Protein 2FT0 (pdb70)

Structure (mmCIF, N/CA/C/O backbone):
data_2FT0
#
_entry.id   2FT0
#
_cell.length_a   84.900
_cell.length_b   84.900
_cell.length_c   154.122
_cell.angle_alpha   90.00
_cell.angle_beta   90.00
_cell.angle_gamma   90.00
#
_symmetry.space_group_name_H-M   'P 43 21 2'
#
loop_
_entity.id
_entity.type
_entity.pdbx_description
1 polymer 'TDP-fucosamine acetyltransferase'
2 non-polymer 'ACETYL COENZYME *A'
3 water water
#
loop_
_atom_site.group_PDB
_atom_site.id
_atom_site.type_symbol
_atom_site.label_atom_id
_atom_site.label_alt_id
_atom_site.label_comp_id
_atom_site.label_asym_id
_atom_site.label_entity_id
_atom_site.label_seq_id
_atom_site.pdbx_PDB_ins_code
_atom_site.Cartn_x
_atom_site.Cartn_y
_atom_site.Cartn_z
_atom_site.occupancy
_atom_site.B_iso_or_equiv
_atom_site.auth_seq_id
_atom_site.auth_comp_id
_atom_site.auth_asym_id
_atom_site.auth_atom_id
_atom_site.pdbx_PDB_model_num
ATOM 1 N N . VAL A 1 14 ? 40.612 61.053 58.513 1.00 36.16 3 VAL A N 1
ATOM 2 C CA . VAL A 1 14 ? 39.513 60.041 58.438 1.00 35.50 3 VAL A CA 1
ATOM 3 C C . VAL A 1 14 ? 39.601 59.225 57.144 1.00 34.95 3 VAL A C 1
ATOM 4 O O . VAL A 1 14 ? 39.852 59.771 56.064 1.00 35.07 3 VAL A O 1
ATOM 8 N N . ARG A 1 15 ? 39.414 57.917 57.278 1.00 33.72 4 ARG A N 1
ATOM 9 C CA . ARG A 1 15 ? 39.460 56.987 56.151 1.00 32.93 4 ARG A CA 1
ATOM 10 C C . ARG A 1 15 ? 38.139 56.231 56.050 1.00 31.28 4 ARG A C 1
ATOM 11 O O . ARG A 1 15 ? 37.527 55.904 57.067 1.00 31.22 4 ARG A O 1
ATOM 19 N N . ALA A 1 16 ? 37.711 55.940 54.825 1.00 30.04 5 ALA A N 1
ATOM 20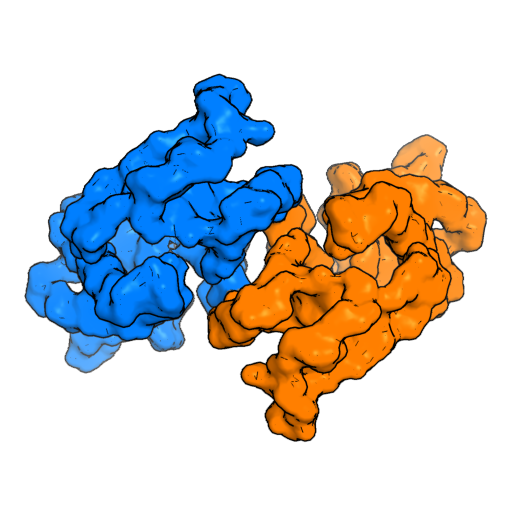 C CA . ALA A 1 16 ? 36.434 55.267 54.589 1.00 28.70 5 ALA A CA 1
ATOM 21 C C . ALA A 1 16 ? 36.388 54.668 53.199 1.00 28.27 5 ALA A C 1
ATOM 22 O O . ALA A 1 16 ? 36.973 55.211 52.268 1.00 28.34 5 ALA A O 1
ATOM 24 N N . SER A 1 17 ? 35.688 53.549 53.069 1.00 27.85 6 SER A N 1
ATOM 25 C CA . SER A 1 17 ? 35.379 52.988 51.769 1.00 27.38 6 SER A CA 1
ATOM 26 C C . SER A 1 17 ? 34.140 53.696 51.259 1.00 26.85 6 SER A C 1
ATOM 27 O O . SER A 1 17 ? 33.303 54.133 52.056 1.00 26.62 6 SER A O 1
ATOM 30 N N . ILE A 1 18 ? 34.035 53.826 49.940 1.00 25.78 7 ILE A N 1
ATOM 31 C CA . ILE A 1 18 ? 32.853 54.410 49.306 1.00 25.22 7 ILE A CA 1
ATOM 32 C C . ILE A 1 18 ? 32.391 53.459 48.228 1.00 25.10 7 ILE A C 1
ATOM 33 O O . ILE A 1 18 ? 33.121 53.211 47.263 1.00 25.34 7 ILE A O 1
ATOM 38 N N . GLU A 1 19 ? 31.185 52.929 48.389 1.00 24.36 8 GLU A N 1
ATOM 39 C CA . GLU A 1 19 ? 30.701 51.879 47.510 1.00 24.89 8 GLU A CA 1
ATOM 40 C C . GLU A 1 19 ? 29.329 52.242 46.956 1.00 23.56 8 GLU A C 1
ATOM 41 O O . GLU A 1 19 ? 28.492 52.772 47.688 1.00 22.32 8 GLU A O 1
ATOM 47 N N . PRO A 1 20 ? 29.092 51.958 45.676 1.00 22.94 9 PRO A N 1
ATOM 48 C CA . PRO A 1 20 ? 27.801 52.221 45.075 1.00 22.23 9 PRO A CA 1
ATOM 49 C C . PRO A 1 20 ? 26.698 51.434 45.743 1.00 21.88 9 PRO A C 1
ATOM 50 O O . PRO A 1 20 ? 26.883 50.259 46.107 1.00 22.23 9 PRO A O 1
ATOM 54 N N . LEU A 1 21 ? 25.553 52.092 45.889 1.00 20.85 10 LEU A N 1
ATOM 55 C CA . LEU A 1 21 ? 24.344 51.479 46.400 1.00 19.82 10 LEU A CA 1
ATOM 56 C C . LEU A 1 21 ? 23.599 50.901 45.210 1.00 19.78 10 LEU A C 1
ATOM 57 O O . LEU A 1 21 ? 22.667 51.497 44.666 1.00 19.28 10 LEU A O 1
ATOM 62 N N . THR A 1 22 ? 24.050 49.718 44.802 1.00 20.12 11 THR A N 1
ATOM 63 C CA . THR A 1 22 ? 23.664 49.099 43.539 1.00 21.14 11 THR A CA 1
ATOM 64 C C . THR A 1 22 ? 22.155 49.042 43.321 1.00 20.18 11 THR A C 1
ATOM 65 O O . THR A 1 22 ? 21.644 49.478 42.282 1.00 20.67 11 THR A O 1
ATOM 69 N N . TRP A 1 23 ? 21.447 48.499 44.310 1.00 19.48 12 TRP A N 1
ATOM 70 C CA . TRP A 1 23 ? 20.028 48.278 44.209 1.00 19.77 12 TRP A CA 1
ATOM 71 C C . TRP A 1 23 ? 19.298 49.617 44.152 1.00 18.98 12 TRP A C 1
ATOM 72 O O . TRP A 1 23 ? 18.423 49.822 43.316 1.00 18.75 12 TRP A O 1
ATOM 83 N N . GLU A 1 24 ? 19.665 50.523 45.057 1.00 18.93 13 GLU A N 1
ATOM 84 C CA . GLU A 1 24 ? 18.958 51.803 45.160 1.00 18.62 13 GLU A CA 1
ATOM 85 C C . GLU A 1 24 ? 19.171 52.645 43.912 1.00 18.36 13 GLU A C 1
ATOM 86 O O . GLU A 1 24 ? 18.260 53.366 43.480 1.00 18.85 13 GLU A O 1
ATOM 92 N N . ASN A 1 25 ? 20.361 52.531 43.338 1.00 18.65 14 ASN A N 1
ATOM 93 C CA . ASN A 1 25 ? 20.703 53.296 42.139 1.00 19.16 14 ASN A CA 1
ATOM 94 C C . ASN A 1 25 ? 19.785 52.929 40.986 1.00 20.31 14 ASN A C 1
ATOM 95 O O . ASN A 1 25 ? 19.263 53.805 40.301 1.00 20.93 14 ASN A O 1
ATOM 100 N N . ALA A 1 26 ? 19.564 51.628 40.807 1.00 20.56 15 ALA A N 1
ATOM 101 C CA . ALA A 1 26 ? 18.676 51.160 39.761 1.00 21.23 15 ALA A CA 1
ATOM 102 C C . ALA A 1 26 ? 17.231 51.513 40.090 1.00 20.92 15 ALA A C 1
ATOM 103 O O . ALA A 1 26 ? 16.457 51.897 39.212 1.00 21.40 15 ALA A O 1
ATOM 105 N N . PHE A 1 27 ? 16.863 51.380 41.367 1.00 20.01 16 PHE A N 1
ATOM 106 C CA . PHE A 1 27 ? 15.470 51.546 41.779 1.00 20.24 16 PHE A CA 1
ATOM 107 C C . PHE A 1 27 ? 15.001 52.988 41.717 1.00 20.79 16 PHE A C 1
ATOM 108 O O . PHE A 1 27 ? 13.896 53.279 41.241 1.00 21.93 16 PHE A O 1
ATOM 116 N N . PHE A 1 28 ? 15.836 53.888 42.221 1.00 20.29 17 PHE A N 1
ATOM 117 C CA . PHE A 1 28 ? 15.498 55.300 42.284 1.00 20.25 17 PHE A CA 1
ATOM 118 C C . PHE A 1 28 ? 15.973 56.053 41.041 1.00 20.72 17 PHE A C 1
ATOM 119 O O . PHE A 1 28 ? 15.536 57.174 40.796 1.00 22.24 17 PHE A O 1
ATOM 127 N N . GLY A 1 29 ? 16.882 55.447 40.285 1.00 20.55 18 GLY A N 1
ATOM 128 C CA . GLY A 1 29 ? 17.497 56.130 39.145 1.00 20.50 18 GLY A CA 1
ATOM 129 C C . GLY A 1 29 ? 18.411 57.254 39.615 1.00 20.73 18 GLY A C 1
ATOM 130 O O . GLY A 1 29 ? 18.275 58.409 39.187 1.00 21.30 18 GLY A O 1
ATOM 131 N N . VAL A 1 30 ? 19.351 56.910 40.492 1.00 20.50 19 VAL A N 1
ATOM 132 C CA . VAL A 1 30 ? 20.310 57.871 41.055 1.00 20.10 19 VAL A CA 1
ATOM 133 C C . VAL A 1 30 ? 21.720 57.297 41.024 1.00 19.56 19 VAL A C 1
ATOM 134 O O . VAL A 1 30 ? 21.910 56.102 40.753 1.00 20.35 19 VAL A O 1
ATOM 138 N N . ASN A 1 31 ? 22.712 58.141 41.290 1.00 19.15 20 ASN A N 1
ATOM 139 C CA . ASN A 1 31 ? 24.090 57.691 41.354 1.00 18.57 20 ASN A CA 1
ATOM 140 C C . ASN A 1 31 ? 24.620 57.883 42.766 1.00 18.72 20 ASN A C 1
ATOM 141 O O . ASN A 1 31 ? 25.408 58.796 43.032 1.00 18.51 20 ASN A O 1
ATOM 146 N N . SER A 1 32 ? 24.178 57.017 43.673 1.00 18.11 21 SER A N 1
ATOM 147 C CA . SER A 1 32 ? 24.455 57.195 45.096 1.00 17.36 21 SER A CA 1
ATOM 148 C C . SER A 1 32 ? 25.424 56.139 45.599 1.00 17.97 21 SER A C 1
ATOM 149 O O . SER A 1 32 ? 25.559 55.063 44.994 1.00 17.86 21 SER A O 1
ATOM 152 N N . ALA A 1 33 ? 26.056 56.442 46.730 1.00 16.80 22 ALA A N 1
ATOM 153 C CA . ALA A 1 33 ? 27.018 55.540 47.348 1.00 17.16 22 ALA A CA 1
ATOM 154 C C . ALA A 1 33 ? 26.846 55.576 48.847 1.00 17.47 22 ALA A C 1
ATOM 155 O O . ALA A 1 33 ? 26.233 56.503 49.393 1.00 17.31 22 ALA A O 1
ATOM 157 N N . ILE A 1 34 ? 27.414 54.572 49.511 1.00 17.83 23 ILE A N 1
ATOM 158 C CA . ILE A 1 34 ? 27.433 54.537 50.969 1.00 19.41 23 ILE A CA 1
ATOM 159 C C . ILE A 1 34 ? 28.872 54.569 51.451 1.00 21.05 23 ILE A C 1
ATOM 160 O O . ILE A 1 34 ? 29.763 53.936 50.853 1.00 20.45 23 ILE A O 1
ATOM 165 N N . VAL A 1 35 ? 29.097 55.356 52.504 1.00 22.63 24 VAL A N 1
ATOM 166 C CA . VAL A 1 35 ? 30.415 55.551 53.085 1.00 26.03 24 VAL A CA 1
ATOM 167 C C . VAL A 1 35 ? 30.484 54.756 54.383 1.00 28.31 24 VAL A C 1
ATOM 168 O O . VAL A 1 35 ? 29.593 54.871 55.219 1.00 29.01 24 VAL A O 1
ATOM 172 N N . ARG A 1 36 ? 31.524 53.944 54.548 1.00 30.52 25 ARG A N 1
ATOM 173 C CA . ARG A 1 36 ? 31.772 53.343 55.864 1.00 32.73 25 ARG A CA 1
ATOM 174 C C . ARG A 1 36 ? 33.188 53.555 56.376 1.00 33.34 25 ARG A C 1
ATOM 175 O O . ARG A 1 36 ? 34.167 53.082 55.791 1.00 33.17 25 ARG A O 1
ATOM 183 N N . ILE A 1 37 ? 33.262 54.315 57.465 1.00 34.68 26 ILE A N 1
ATOM 184 C CA . ILE A 1 37 ? 34.516 54.741 58.067 1.00 35.69 26 ILE A CA 1
ATOM 185 C C . ILE A 1 37 ? 35.240 53.541 58.675 1.00 36.31 26 ILE A C 1
ATOM 186 O O . ILE A 1 37 ? 34.633 52.723 59.368 1.00 36.13 26 ILE A O 1
ATOM 191 N N . THR A 1 38 ? 36.527 53.431 58.359 1.00 36.93 27 THR A N 1
ATOM 192 C CA . THR A 1 38 ? 37.355 52.293 58.768 1.00 37.70 27 THR A CA 1
ATOM 193 C C . THR A 1 38 ? 38.839 52.596 58.515 1.00 38.25 27 THR A C 1
ATOM 194 O O . THR A 1 38 ? 39.168 53.457 57.698 1.00 38.28 27 THR A O 1
ATOM 198 N N . SER A 1 39 ? 39.733 51.900 59.219 1.00 38.65 28 SER A N 1
ATOM 199 C CA . SER A 1 39 ? 41.166 52.203 59.131 1.00 38.96 28 SER A CA 1
ATOM 200 C C . SER A 1 39 ? 41.791 51.722 57.824 1.00 38.71 28 SER A C 1
ATOM 201 O O . SER A 1 39 ? 42.707 52.355 57.296 1.00 39.18 28 SER A O 1
ATOM 204 N N . GLU A 1 40 ? 41.292 50.602 57.307 1.00 38.30 29 GLU A N 1
ATOM 205 C CA . GLU A 1 40 ? 41.852 49.994 56.101 1.00 37.86 29 GLU A CA 1
ATOM 206 C C . GLU A 1 40 ? 41.067 50.413 54.855 1.00 37.36 29 GLU A C 1
ATOM 207 O O . GLU A 1 40 ? 40.463 49.585 54.166 1.00 38.15 29 GLU A O 1
ATOM 213 N N . ALA A 1 41 ? 41.083 51.714 54.582 1.00 36.21 30 ALA A N 1
ATOM 214 C CA . ALA A 1 41 ? 40.392 52.292 53.433 1.00 34.75 30 ALA A CA 1
ATOM 215 C C . ALA A 1 41 ? 41.087 53.600 53.045 1.00 33.71 30 ALA A C 1
ATOM 216 O O . ALA A 1 41 ? 41.861 54.136 53.844 1.00 33.91 30 ALA A O 1
ATOM 218 N N . PRO A 1 42 ? 40.827 54.117 51.840 1.00 32.70 31 PRO A N 1
ATOM 219 C CA . PRO A 1 42 ? 41.441 55.375 51.405 1.00 31.91 31 PRO A CA 1
ATOM 220 C C . PRO A 1 42 ? 40.931 56.548 52.231 1.00 31.01 31 PRO A C 1
ATOM 221 O O . PRO A 1 42 ? 39.854 56.457 52.816 1.00 30.38 31 PRO A O 1
ATOM 225 N N . LEU A 1 43 ? 41.706 57.627 52.286 1.00 30.37 32 LEU A N 1
ATOM 226 C CA . LEU A 1 43 ? 41.291 58.840 52.992 1.00 29.68 32 LEU A CA 1
ATOM 227 C C . LEU A 1 43 ? 39.916 59.288 52.489 1.00 28.48 32 LEU A C 1
ATOM 228 O O . LEU A 1 43 ? 39.629 59.194 51.284 1.00 28.31 32 LEU A O 1
ATOM 233 N N . LEU A 1 44 ? 39.067 59.749 53.406 1.00 27.28 33 LEU A N 1
ATOM 234 C CA . LEU A 1 44 ? 37.766 60.292 53.013 1.00 25.79 33 LEU A CA 1
ATOM 235 C C . LEU A 1 44 ? 37.926 61.785 52.783 1.00 25.40 33 LEU A C 1
ATOM 236 O O . LEU A 1 44 ? 38.226 62.541 53.719 1.00 25.65 33 LEU A O 1
ATOM 241 N N . THR A 1 45 ? 37.753 62.191 51.528 1.00 24.12 34 THR A N 1
ATOM 242 C CA . THR A 1 45 ? 38.050 63.558 51.097 1.00 23.68 34 THR A CA 1
ATOM 243 C C . THR A 1 45 ? 36.891 64.112 50.283 1.00 22.35 34 THR A C 1
ATOM 244 O O . THR A 1 45 ? 36.095 63.340 49.725 1.00 21.79 34 THR A O 1
ATOM 248 N N . PRO A 1 46 ? 36.810 65.439 50.169 1.00 22.03 35 PRO A N 1
ATOM 249 C CA . PRO A 1 46 ? 35.843 66.054 49.257 1.00 21.61 35 PRO A CA 1
ATOM 250 C C . PRO A 1 46 ? 35.958 65.481 47.847 1.00 21.56 35 PRO A C 1
ATOM 251 O O . PRO A 1 46 ? 34.938 65.242 47.198 1.00 21.15 35 PRO A O 1
ATOM 255 N N . ASP A 1 47 ? 37.179 65.251 47.366 1.00 21.94 36 ASP A N 1
ATOM 256 C CA . ASP A 1 47 ? 37.329 64.708 46.022 1.00 23.07 36 ASP A CA 1
ATOM 257 C C . ASP A 1 47 ? 36.737 63.306 45.872 1.00 22.62 36 ASP A C 1
ATOM 258 O O . ASP A 1 47 ? 36.076 63.011 44.875 1.00 23.14 36 ASP A O 1
ATOM 263 N N . ALA A 1 48 ? 36.950 62.462 46.875 1.00 21.90 37 ALA A N 1
ATOM 264 C CA . ALA A 1 48 ? 36.409 61.110 46.867 1.00 21.54 37 ALA A CA 1
ATOM 265 C C . ALA A 1 48 ? 34.878 61.124 46.871 1.00 20.78 37 ALA A C 1
ATOM 266 O O . ALA A 1 48 ? 34.248 60.220 46.313 1.00 21.32 37 ALA A O 1
ATOM 268 N N . LEU A 1 49 ? 34.296 62.138 47.521 1.00 19.18 38 LEU A N 1
ATOM 269 C CA . LEU A 1 49 ? 32.842 62.284 47.609 1.00 19.33 38 LEU A CA 1
ATOM 270 C C . LEU A 1 49 ? 32.203 62.921 46.375 1.00 19.87 38 LEU A C 1
ATOM 271 O O . LEU A 1 49 ? 30.989 62.833 46.180 1.00 19.71 38 LEU A O 1
ATOM 276 N N . ALA A 1 50 ? 33.025 63.528 45.527 1.00 20.16 39 ALA A N 1
ATOM 277 C CA . ALA A 1 50 ? 32.524 64.324 44.398 1.00 20.53 39 ALA A CA 1
ATOM 278 C C . ALA A 1 50 ? 31.642 63.597 43.343 1.00 20.67 39 ALA A C 1
ATOM 279 O O . ALA A 1 50 ? 30.631 64.153 42.922 1.00 20.71 39 ALA A O 1
ATOM 281 N N . PRO A 1 51 ? 32.033 62.402 42.884 1.00 20.86 40 PRO A N 1
ATOM 282 C CA . PRO A 1 51 ? 31.367 61.775 41.726 1.00 21.43 40 PRO A CA 1
ATOM 283 C C . PRO A 1 51 ? 30.080 61.031 42.057 1.00 22.24 40 PRO A C 1
ATOM 284 O O . PRO A 1 51 ? 29.769 59.974 41.453 1.00 24.01 40 PRO A O 1
ATOM 288 N N . TRP A 1 52 ? 29.336 61.549 43.021 1.00 21.48 41 TRP A N 1
ATOM 289 C CA . TRP A 1 52 ? 28.094 60.911 43.429 1.00 20.99 41 TRP A CA 1
ATOM 290 C C . TRP A 1 52 ? 26.987 61.942 43.525 1.00 21.03 41 TRP A C 1
ATOM 291 O O . TRP A 1 52 ? 27.245 63.069 43.930 1.00 22.02 41 TRP A O 1
ATOM 302 N N . SER A 1 53 ? 25.762 61.555 43.185 1.00 20.43 42 SER A N 1
ATOM 303 C CA . SER A 1 53 ? 24.604 62.443 43.329 1.00 20.38 42 SER A CA 1
ATOM 304 C C . SER A 1 53 ? 24.092 62.499 44.770 1.00 19.72 42 SER A C 1
ATOM 305 O O . SER A 1 53 ? 23.396 63.440 45.162 1.00 20.44 42 SER A O 1
ATOM 308 N N . ARG A 1 54 ? 24.441 61.486 45.553 1.00 18.27 43 ARG A N 1
ATOM 309 C CA . ARG A 1 54 ? 24.007 61.384 46.931 1.00 17.65 43 ARG A CA 1
ATOM 310 C C . ARG A 1 54 ? 24.946 60.421 47.624 1.00 17.74 43 ARG A C 1
ATOM 311 O O . ARG A 1 54 ? 25.280 59.384 47.054 1.00 16.89 43 ARG A O 1
ATOM 319 N N . VAL A 1 55 ? 25.396 60.771 48.827 1.00 16.95 44 VAL A N 1
ATOM 320 C CA . VAL A 1 55 ? 26.191 59.834 49.631 1.00 16.52 44 VAL A CA 1
ATOM 321 C C . VAL A 1 55 ? 25.530 59.609 50.986 1.00 16.80 44 VAL A C 1
ATOM 322 O O . VAL A 1 55 ? 25.082 60.549 51.618 1.00 16.69 44 VAL A O 1
ATOM 326 N N . GLN A 1 56 ? 25.481 58.354 51.431 1.00 15.73 45 GLN A N 1
ATOM 327 C CA . GLN A 1 56 ? 24.868 58.027 52.730 1.00 15.30 45 GLN A CA 1
ATOM 328 C C . GLN A 1 56 ? 25.923 57.521 53.684 1.00 15.09 45 GLN A C 1
ATOM 329 O O . GLN A 1 56 ? 26.944 56.953 53.251 1.00 14.77 45 GLN A O 1
ATOM 335 N N . ALA A 1 57 ? 25.707 57.744 54.979 1.00 15.00 46 ALA A N 1
ATOM 336 C CA . ALA A 1 57 ? 26.569 57.127 56.012 1.00 15.35 46 ALA A CA 1
ATOM 337 C C . ALA A 1 57 ? 25.687 56.743 57.174 1.00 15.76 46 ALA A C 1
ATOM 338 O O . ALA A 1 57 ? 24.829 57.526 57.569 1.00 15.87 46 ALA A O 1
ATOM 340 N N . LYS A 1 58 ? 25.880 55.526 57.693 1.00 15.70 47 LYS A N 1
ATOM 341 C CA . LYS A 1 58 ? 25.199 55.105 58.916 1.00 15.77 47 LYS A CA 1
ATOM 342 C C . LYS A 1 58 ? 26.247 54.924 60.016 1.00 16.35 47 LYS A C 1
ATOM 343 O O . LYS A 1 58 ? 27.199 54.150 59.852 1.00 17.73 47 LYS A O 1
ATOM 349 N N . ILE A 1 59 ? 26.084 55.635 61.128 1.00 15.20 48 ILE A N 1
ATOM 350 C CA . ILE A 1 59 ? 27.082 55.592 62.195 1.00 15.54 48 ILE A CA 1
ATOM 351 C C . ILE A 1 59 ? 26.431 55.257 63.527 1.00 15.15 48 ILE A C 1
ATOM 352 O O . ILE A 1 59 ? 25.237 55.537 63.732 1.00 15.05 48 ILE A O 1
ATOM 357 N N . ALA A 1 60 ? 27.201 54.634 64.425 1.00 15.23 49 ALA A N 1
ATOM 358 C CA . ALA A 1 60 ? 26.709 54.420 65.782 1.00 15.76 49 ALA A CA 1
ATOM 359 C C . ALA A 1 60 ? 26.429 55.775 66.430 1.00 15.68 49 ALA A C 1
ATOM 360 O O . ALA A 1 60 ? 27.235 56.696 66.298 1.00 16.20 49 ALA A O 1
ATOM 362 N N . ALA A 1 61 ? 25.304 55.886 67.134 1.00 15.61 50 ALA A N 1
ATOM 363 C CA . ALA A 1 61 ? 24.967 57.156 67.794 1.00 15.91 50 ALA A CA 1
ATOM 364 C C . ALA A 1 61 ? 26.016 57.578 68.825 1.00 16.49 50 ALA A C 1
ATOM 365 O O . ALA A 1 61 ? 26.190 58.767 69.078 1.00 17.77 50 ALA A O 1
ATOM 367 N N . SER A 1 62 ? 26.730 56.611 69.404 1.00 16.71 51 SER A N 1
ATOM 368 C CA . SER A 1 62 ? 27.774 56.914 70.386 1.00 17.25 51 SER A CA 1
ATOM 369 C C . SER A 1 62 ? 29.031 57.491 69.762 1.00 17.53 51 SER A C 1
ATOM 370 O O . SER A 1 62 ? 29.868 58.050 70.474 1.00 17.75 51 SER A O 1
ATOM 373 N N . ASN A 1 63 ? 29.182 57.342 68.449 1.00 17.09 52 ASN A N 1
ATOM 374 C CA . ASN A 1 63 ? 30.440 57.712 67.809 1.00 18.36 52 ASN A CA 1
ATOM 375 C C . ASN A 1 63 ? 30.413 59.166 67.347 1.00 18.70 52 ASN A C 1
ATOM 376 O O . ASN A 1 63 ? 30.155 59.463 66.171 1.00 18.99 52 ASN A O 1
ATOM 381 N N . THR A 1 64 ? 30.656 60.067 68.292 1.00 18.85 53 THR A N 1
ATOM 382 C CA . THR A 1 64 ? 30.614 61.496 67.976 1.00 19.09 53 THR A CA 1
ATOM 383 C C . THR A 1 64 ? 31.814 61.915 67.133 1.00 18.74 53 THR A C 1
ATOM 384 O O . THR A 1 64 ? 31.746 62.918 66.433 1.00 18.48 53 THR A O 1
ATOM 388 N N . GLY A 1 65 ? 32.906 61.149 67.201 1.00 18.19 54 GLY A N 1
ATOM 389 C CA . GLY A 1 65 ? 34.079 61.420 66.352 1.00 18.38 54 GLY A CA 1
ATOM 390 C C . GLY A 1 65 ? 33.749 61.277 64.876 1.00 18.47 54 GLY A C 1
ATOM 391 O O . GLY A 1 65 ? 34.121 62.127 64.054 1.00 18.93 54 GLY A O 1
ATOM 392 N N . GLU A 1 66 ? 33.039 60.208 64.535 1.00 18.17 55 GLU A N 1
ATOM 393 C CA . GLU A 1 66 ? 32.576 60.003 63.169 1.00 17.99 55 GLU A CA 1
ATOM 394 C C . GLU A 1 66 ? 31.519 61.023 62.790 1.00 17.53 55 GLU A C 1
ATOM 395 O O . GLU A 1 66 ? 31.492 61.503 61.652 1.00 17.96 55 GLU A O 1
ATOM 401 N N . LEU A 1 67 ? 30.643 61.357 63.732 1.00 16.64 56 LEU A N 1
ATOM 402 C CA . LEU A 1 67 ? 29.609 62.341 63.449 1.00 17.05 56 LEU A CA 1
ATOM 403 C C . LEU A 1 67 ? 30.277 63.625 62.997 1.00 17.80 56 LEU A C 1
ATOM 404 O O . LEU A 1 67 ? 29.933 64.192 61.966 1.00 18.07 56 LEU A O 1
ATOM 409 N N . ASP A 1 68 ? 31.233 64.094 63.783 1.00 18.79 57 ASP A N 1
ATOM 410 C CA . ASP A 1 68 ? 31.842 65.383 63.455 1.00 19.74 57 ASP A CA 1
ATOM 411 C C . ASP A 1 68 ? 32.755 65.340 62.242 1.00 19.24 57 ASP A C 1
ATOM 412 O O . ASP A 1 68 ? 32.835 66.327 61.493 1.00 18.56 57 ASP A O 1
ATOM 417 N N . ALA A 1 69 ? 33.392 64.194 62.007 1.00 18.05 58 ALA A N 1
ATOM 418 C CA . ALA A 1 69 ? 34.160 64.018 60.769 1.00 18.21 58 ALA A CA 1
ATOM 419 C C . ALA A 1 69 ? 33.257 64.183 59.555 1.00 17.99 58 ALA A C 1
ATOM 420 O O . ALA A 1 69 ? 33.619 64.849 58.583 1.00 19.15 58 ALA A O 1
ATOM 422 N N . LEU A 1 70 ? 32.076 63.568 59.606 1.00 17.17 59 LEU A N 1
ATOM 423 C CA . LEU A 1 70 ? 31.170 63.612 58.478 1.00 16.94 59 LEU A CA 1
ATOM 424 C C . LEU A 1 70 ? 30.540 65.004 58.355 1.00 16.82 59 LEU A C 1
ATOM 425 O O . LEU A 1 70 ? 30.360 65.512 57.254 1.00 16.53 59 LEU A O 1
ATOM 430 N N . GLN A 1 71 ? 30.237 65.627 59.486 1.00 17.83 60 GLN A N 1
ATOM 431 C CA . GLN A 1 71 ? 29.639 66.976 59.431 1.00 18.65 60 GLN A CA 1
ATOM 432 C C . GLN A 1 71 ? 30.634 67.983 58.851 1.00 19.30 60 GLN A C 1
ATOM 433 O O . GLN A 1 71 ? 30.237 68.901 58.116 1.00 19.26 60 GLN A O 1
ATOM 439 N N . GLN A 1 72 ? 31.913 67.789 59.143 1.00 19.10 61 GLN A N 1
ATOM 440 C CA . GLN A 1 72 ? 32.955 68.618 58.530 1.00 20.01 61 GLN A CA 1
ATOM 441 C C . GLN A 1 72 ? 32.984 68.466 57.007 1.00 19.59 61 GLN A C 1
ATOM 442 O O . GLN A 1 72 ? 33.410 69.372 56.287 1.00 19.88 61 GLN A O 1
ATOM 448 N N . LEU A 1 73 ? 32.550 67.313 56.516 1.00 18.50 62 LEU A N 1
ATOM 449 C CA . LEU A 1 73 ? 32.510 67.076 55.077 1.00 18.81 62 LEU A CA 1
ATOM 450 C C . LEU A 1 73 ? 31.149 67.409 54.474 1.00 18.96 62 LEU A C 1
ATOM 451 O O . LEU A 1 73 ? 30.884 67.120 53.302 1.00 20.02 62 LEU A O 1
ATOM 456 N N . GLY A 1 74 ? 30.283 68.022 55.273 1.00 18.40 63 GLY A N 1
ATOM 457 C CA . GLY A 1 74 ? 29.014 68.509 54.764 1.00 18.11 63 GLY A CA 1
ATOM 458 C C . GLY A 1 74 ? 27.842 67.555 54.831 1.00 17.74 63 GLY A C 1
ATOM 459 O O . GLY A 1 74 ? 26.813 67.825 54.223 1.00 18.53 63 GLY A O 1
ATOM 460 N N . PHE A 1 75 ? 27.990 66.443 55.560 1.00 17.19 64 PHE A N 1
ATOM 461 C CA . PHE A 1 75 ? 26.858 65.531 55.785 1.00 16.52 64 PHE A CA 1
ATOM 462 C C . PHE A 1 75 ? 25.860 66.126 56.778 1.00 16.76 64 PHE A C 1
ATOM 463 O O . PHE A 1 75 ? 26.253 66.863 57.707 1.00 17.57 64 PHE A O 1
ATOM 471 N N . SER A 1 76 ? 24.578 65.802 56.594 1.00 16.20 65 SER A N 1
ATOM 472 C CA . SER A 1 76 ? 23.509 66.282 57.466 1.00 16.67 65 SER A CA 1
ATOM 473 C C . SER A 1 76 ? 22.711 65.111 58.004 1.00 15.53 65 SER A C 1
ATOM 474 O O . SER A 1 76 ? 22.591 64.095 57.343 1.00 14.28 65 SER A O 1
ATOM 477 N N . LEU A 1 77 ? 22.165 65.264 59.204 1.00 15.46 66 LEU A N 1
ATOM 478 C CA . LEU A 1 77 ? 21.298 64.237 59.771 1.00 14.89 66 LEU A CA 1
ATOM 479 C C . LEU A 1 77 ? 20.026 64.064 58.955 1.00 15.44 66 LEU A C 1
ATOM 480 O O . LEU A 1 77 ? 19.325 65.047 58.621 1.00 15.28 66 LEU A O 1
ATOM 485 N N . VAL A 1 78 ? 19.676 62.807 58.692 1.00 14.91 67 VAL A N 1
ATOM 486 C CA . VAL A 1 78 ? 18.408 62.517 58.072 1.00 15.84 67 VAL A CA 1
ATOM 487 C C . VAL A 1 78 ? 17.505 61.914 59.128 1.00 17.33 67 VAL A C 1
ATOM 488 O O . VAL A 1 78 ? 16.376 62.343 59.302 1.00 17.90 67 VAL A O 1
ATOM 492 N N . GLU A 1 79 ? 18.004 60.919 59.854 1.00 17.70 68 GLU A N 1
ATOM 493 C CA . GLU A 1 79 ? 17.214 60.375 60.956 1.00 18.82 68 GLU A CA 1
ATOM 494 C C . GLU A 1 79 ? 18.018 59.425 61.794 1.00 18.06 68 GLU A C 1
ATOM 495 O O . GLU A 1 79 ? 19.078 58.978 61.370 1.00 17.59 68 GLU A O 1
ATOM 501 N N . GLY A 1 80 ? 17.511 59.167 62.995 1.00 17.76 69 GLY A N 1
ATOM 502 C CA . GLY A 1 80 ? 18.090 58.208 63.915 1.00 17.15 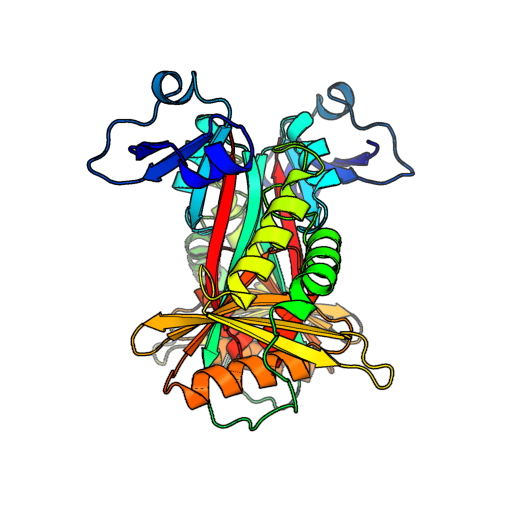69 GLY A CA 1
ATOM 503 C C . GLY A 1 80 ? 17.267 56.925 63.963 1.00 16.72 69 GLY A C 1
ATOM 504 O O . GLY A 1 80 ? 16.056 56.936 63.708 1.00 16.62 69 GLY A O 1
ATOM 505 N N . GLU A 1 81 ? 17.936 55.817 64.296 1.00 16.64 70 GLU A N 1
ATOM 506 C CA . GLU A 1 81 ? 17.285 54.506 64.365 1.00 17.00 70 GLU A CA 1
ATOM 507 C C . GLU A 1 81 ? 17.629 53.846 65.679 1.00 16.01 70 GLU A C 1
ATOM 508 O O . GLU A 1 81 ? 18.745 53.985 66.190 1.00 16.33 70 GLU A O 1
ATOM 514 N N . VAL A 1 82 ? 16.678 53.086 66.204 1.00 14.85 71 VAL A N 1
ATOM 515 C CA . VAL A 1 82 ? 16.928 52.276 67.379 1.00 14.99 71 VAL A CA 1
ATOM 516 C C . VAL A 1 82 ? 16.646 50.840 66.966 1.00 14.68 71 VAL A C 1
ATOM 517 O O . VAL A 1 82 ? 15.592 50.580 66.394 1.00 14.39 71 VAL A O 1
ATOM 521 N N . ASP A 1 83 ? 17.575 49.928 67.243 1.00 14.90 72 ASP A N 1
ATOM 522 C CA . ASP A 1 83 ? 17.339 48.501 66.990 1.00 15.03 72 ASP A CA 1
ATOM 523 C C . ASP A 1 83 ? 17.152 47.818 68.327 1.00 15.01 72 ASP A C 1
ATOM 524 O O . ASP A 1 83 ? 17.940 48.044 69.250 1.00 15.64 72 ASP A O 1
ATOM 529 N N . LEU A 1 84 ? 16.118 46.979 68.404 1.00 14.07 73 LEU A N 1
ATOM 530 C CA . LEU A 1 84 ? 15.730 46.333 69.655 1.00 14.32 73 LEU A CA 1
ATOM 531 C C . LEU A 1 84 ? 15.658 44.826 69.449 1.00 15.14 73 LEU A C 1
ATOM 532 O O . LEU A 1 84 ? 15.630 44.352 68.319 1.00 15.30 73 LEU A O 1
ATOM 537 N N . ALA A 1 85 ? 15.663 44.081 70.549 1.00 15.16 74 ALA A N 1
ATOM 538 C CA . ALA A 1 85 ? 15.437 42.635 70.457 1.00 15.99 74 ALA A CA 1
ATOM 539 C C . ALA A 1 85 ? 14.621 42.156 71.639 1.00 16.69 74 ALA A C 1
ATOM 540 O O . ALA A 1 85 ? 14.672 42.739 72.727 1.00 16.25 74 ALA A O 1
ATOM 542 N N . LEU A 1 86 ? 13.862 41.089 71.423 1.00 16.98 75 LEU A N 1
ATOM 543 C CA . LEU A 1 86 ? 13.174 40.432 72.528 1.00 18.55 75 LEU A CA 1
ATOM 544 C C . LEU A 1 86 ? 13.300 38.924 72.404 1.00 18.86 75 LEU A C 1
ATOM 545 O O . LEU A 1 86 ? 13.421 38.407 71.289 1.00 18.01 75 LEU A O 1
ATOM 550 N N . PRO A 1 87 ? 13.288 38.222 73.539 1.00 19.26 76 PRO A N 1
ATOM 551 C CA . PRO A 1 87 ? 13.293 36.762 73.505 1.00 20.23 76 PRO A CA 1
ATOM 552 C C . PRO A 1 87 ? 11.983 36.219 72.970 1.00 20.53 76 PRO A C 1
ATOM 553 O O . PRO A 1 87 ? 10.915 36.807 73.189 1.00 20.35 76 PRO A O 1
ATOM 557 N N . VAL A 1 88 ? 12.061 35.095 72.265 1.00 21.54 77 VAL A N 1
ATOM 558 C CA . VAL A 1 88 ? 10.874 34.406 71.799 1.00 23.08 77 VAL A CA 1
ATOM 559 C C . VAL A 1 88 ? 10.579 33.328 72.849 1.00 25.36 77 VAL A C 1
ATOM 560 O O . VAL A 1 88 ? 11.352 32.383 73.017 1.00 25.50 77 VAL A O 1
ATOM 564 N N . ASN A 1 89 ? 9.503 33.520 73.600 1.00 28.65 78 ASN A N 1
ATOM 565 C CA . ASN A 1 89 ? 9.191 32.642 74.733 1.00 31.90 78 ASN A CA 1
ATOM 566 C C . ASN A 1 89 ? 7.803 32.052 74.560 1.00 33.50 78 ASN A C 1
ATOM 567 O O . ASN A 1 89 ? 7.581 31.175 73.709 1.00 35.01 78 ASN A O 1
ATOM 572 N N . ASN A 1 90 ? 6.879 32.574 75.363 1.00 34.80 79 ASN A N 1
ATOM 573 C CA . ASN A 1 90 ? 5.486 32.131 75.476 1.00 35.74 79 ASN A CA 1
ATOM 574 C C . ASN A 1 90 ? 4.611 32.624 74.311 1.00 35.22 79 ASN A C 1
ATOM 575 O O . ASN A 1 90 ? 4.039 33.719 74.379 1.00 36.13 79 ASN A O 1
ATOM 580 N N . VAL A 1 91 ? 4.474 31.811 73.264 1.00 33.86 80 VAL A N 1
ATOM 581 C CA . VAL A 1 91 ? 3.780 32.278 72.057 1.00 32.47 80 VAL A CA 1
ATOM 582 C C . VAL A 1 91 ? 2.359 31.752 71.888 1.00 31.85 80 VAL A C 1
ATOM 583 O O . VAL A 1 91 ? 1.988 30.729 72.477 1.00 32.06 80 VAL A O 1
ATOM 587 N N . SER A 1 92 ? 1.574 32.456 71.074 1.00 30.22 81 SER A N 1
ATOM 588 C CA . SER A 1 92 ? 0.220 32.044 70.738 1.00 29.16 81 SER A CA 1
ATOM 589 C C . SER A 1 92 ? -0.199 32.559 69.363 1.00 28.86 81 SER A C 1
ATOM 590 O O . SER A 1 92 ? 0.575 33.251 68.675 1.00 28.39 81 SER A O 1
ATOM 593 N N . ASP A 1 93 ? -1.423 32.203 68.980 1.00 28.13 82 ASP A N 1
ATOM 594 C CA . ASP A 1 93 ? -1.937 32.422 67.636 1.00 27.63 82 ASP A CA 1
ATOM 595 C C . ASP A 1 93 ? -2.886 33.621 67.598 1.00 26.85 82 ASP A C 1
ATOM 596 O O . ASP A 1 93 ? -3.968 33.605 68.186 1.00 26.53 82 ASP A O 1
ATOM 601 N N . SER A 1 94 ? -2.475 34.668 66.889 1.00 25.28 83 SER A N 1
ATOM 602 C CA . SER A 1 94 ? -3.293 35.861 66.743 1.00 24.61 83 SER A CA 1
ATOM 603 C C . SER A 1 94 ? -4.421 35.699 65.731 1.00 24.00 83 SER A C 1
ATOM 604 O O . SER A 1 94 ? -5.305 36.557 65.644 1.00 24.69 83 SER A O 1
ATOM 607 N N . GLY A 1 95 ? -4.343 34.650 64.918 1.00 23.61 84 GLY A N 1
ATOM 608 C CA . GLY A 1 95 ? -5.313 34.439 63.838 1.00 23.43 84 GLY A CA 1
ATOM 609 C C . GLY A 1 95 ? -4.854 35.085 62.535 1.00 23.00 84 GLY A C 1
ATOM 610 O O . GLY A 1 95 ? -5.573 35.054 61.525 1.00 23.35 84 GLY A O 1
ATOM 611 N N . ALA A 1 96 ? -3.660 35.673 62.555 1.00 21.97 85 ALA A N 1
ATOM 612 C CA . ALA A 1 96 ? -3.070 36.251 61.337 1.00 21.49 85 ALA A CA 1
ATOM 613 C C . ALA A 1 96 ? -2.932 35.238 60.207 1.00 21.06 85 ALA A C 1
ATOM 614 O O . ALA A 1 96 ? -2.753 34.043 60.441 1.00 21.67 85 ALA A O 1
ATOM 616 N N . VAL A 1 97 ? -2.988 35.737 58.979 1.00 20.79 86 VAL A N 1
ATOM 617 C CA . VAL A 1 97 ? -2.873 34.887 57.799 1.00 21.36 86 VAL A CA 1
ATOM 618 C C . VAL A 1 97 ? -1.707 35.341 56.938 1.00 20.72 86 VAL A C 1
ATOM 619 O O . VAL A 1 97 ? -1.287 36.496 57.022 1.00 21.06 86 VAL A O 1
ATOM 623 N N . VAL A 1 98 ? -1.184 34.428 56.122 1.00 20.14 87 VAL A N 1
ATOM 624 C CA . VAL A 1 98 ? -0.099 34.761 55.218 1.00 19.77 87 VAL A CA 1
ATOM 625 C C . VAL A 1 98 ? -0.694 35.546 54.060 1.00 19.41 87 VAL A C 1
ATOM 626 O O . VAL A 1 98 ? -1.719 35.141 53.477 1.00 19.46 87 VAL A O 1
ATOM 630 N N . ALA A 1 99 ? -0.101 36.704 53.780 1.00 18.94 88 ALA A N 1
ATOM 631 C CA . ALA A 1 99 ? -0.518 37.519 52.654 1.00 19.87 88 ALA A CA 1
ATOM 632 C C . ALA A 1 99 ? -0.327 36.781 51.332 1.00 20.52 88 ALA A C 1
ATOM 633 O O . ALA A 1 99 ? 0.658 36.051 51.154 1.00 20.78 88 ALA A O 1
ATOM 635 N N . GLN A 1 100 ? -1.256 37.031 50.408 1.00 21.65 89 GLN A N 1
ATOM 636 C CA . GLN A 1 100 ? -1.298 36.391 49.091 1.00 22.89 89 GLN A CA 1
ATOM 637 C C . GLN A 1 100 ? -1.150 37.454 48.004 1.00 22.68 89 GLN A C 1
ATOM 638 O O . GLN A 1 100 ? -1.270 38.650 48.278 1.00 21.57 89 GLN A O 1
ATOM 644 N N . GLU A 1 101 ? -0.916 37.018 46.761 1.00 23.34 90 GLU A N 1
ATOM 645 C CA . GLU A 1 101 ? -0.767 37.960 45.656 1.00 23.70 90 GLU A CA 1
ATOM 646 C C . GLU A 1 101 ? -1.922 38.943 45.552 1.00 22.79 90 GLU A C 1
ATOM 647 O O . GLU A 1 101 ? -1.702 40.114 45.254 1.00 22.43 90 GLU A O 1
ATOM 653 N N . THR A 1 102 ? -3.144 38.477 45.812 1.00 21.97 91 THR A N 1
ATOM 654 C CA . THR A 1 102 ? -4.329 39.344 45.741 1.00 22.50 91 THR A CA 1
ATOM 655 C C . THR A 1 102 ? -4.331 40.487 46.773 1.00 21.41 91 THR A C 1
ATOM 656 O O . THR A 1 102 ? -5.084 41.455 46.626 1.00 21.86 91 THR A O 1
ATOM 660 N N . ASP A 1 103 ? -3.511 40.361 47.819 1.00 19.90 92 ASP A N 1
ATOM 661 C CA . ASP A 1 103 ? -3.417 41.392 48.867 1.00 18.97 92 ASP A CA 1
ATOM 662 C C . ASP A 1 103 ? -2.412 42.487 48.513 1.00 18.91 92 ASP A C 1
ATOM 663 O O . ASP A 1 103 ? -2.338 43.513 49.201 1.00 18.78 92 ASP A O 1
ATOM 668 N N . ILE A 1 104 ? -1.596 42.235 47.485 1.00 18.51 93 ILE A N 1
ATOM 669 C CA . ILE A 1 104 ? -0.519 43.164 47.136 1.00 18.32 93 ILE A CA 1
ATOM 670 C C . ILE A 1 104 ? -0.976 44.613 46.869 1.00 18.31 93 ILE A C 1
ATOM 671 O O . ILE A 1 104 ? -0.417 45.534 47.465 1.00 17.97 93 ILE A O 1
ATOM 676 N N . PRO A 1 105 ? -1.968 44.854 46.004 1.00 18.20 94 PRO A N 1
ATOM 677 C CA . PRO A 1 105 ? -2.387 46.247 45.776 1.00 18.31 94 PRO A CA 1
ATOM 678 C C . PRO A 1 105 ? -2.759 46.986 47.083 1.00 18.47 94 PRO A C 1
ATOM 679 O O . PRO A 1 105 ? -2.313 48.110 47.303 1.00 18.43 94 PRO A O 1
ATOM 683 N N . ALA A 1 106 ? -3.541 46.354 47.955 1.00 18.27 95 ALA A N 1
ATOM 684 C CA . ALA A 1 106 ? -3.958 47.011 49.215 1.00 17.96 95 ALA A CA 1
ATOM 685 C C . ALA A 1 106 ? -2.776 47.265 50.139 1.00 18.07 95 ALA A C 1
ATOM 686 O O . ALA A 1 106 ? -2.673 48.326 50.765 1.00 18.52 95 ALA A O 1
ATOM 688 N N . LEU A 1 107 ? -1.884 46.279 50.230 1.00 17.32 96 LEU A N 1
ATOM 689 C CA . LEU A 1 107 ? -0.708 46.410 51.086 1.00 17.09 96 LEU A CA 1
ATOM 690 C C . LEU A 1 107 ? 0.244 47.490 50.576 1.00 16.71 96 LEU A C 1
ATOM 691 O O . LEU A 1 107 ? 0.771 48.260 51.362 1.00 16.13 96 LEU A O 1
ATOM 696 N N . ARG A 1 108 ? 0.437 47.568 49.258 1.00 17.06 97 ARG A N 1
ATOM 697 C CA . ARG A 1 108 ? 1.276 48.621 48.686 1.00 18.09 97 ARG A CA 1
ATOM 698 C C . ARG A 1 108 ? 0.699 49.995 49.038 1.00 18.62 97 ARG A C 1
ATOM 699 O O . ARG A 1 108 ? 1.426 50.904 49.436 1.00 19.49 97 ARG A O 1
ATOM 707 N N . GLN A 1 109 ? -0.614 50.138 48.875 1.00 18.81 98 GLN A N 1
ATOM 708 C CA . GLN A 1 109 ? -1.296 51.378 49.232 1.00 19.46 98 GLN A CA 1
ATOM 709 C C . GLN A 1 109 ? -1.085 51.731 50.714 1.00 19.23 98 GLN A C 1
ATOM 710 O O . GLN A 1 109 ? -0.748 52.861 51.034 1.00 19.99 98 GLN A O 1
ATOM 716 N N . LEU A 1 110 ? -1.267 50.760 51.606 1.00 18.73 99 LEU A N 1
ATOM 717 C CA . LEU A 1 110 ? -1.109 51.008 53.041 1.00 18.65 99 LEU A CA 1
ATOM 718 C C . LEU A 1 110 ? 0.316 51.379 53.401 1.00 19.35 99 LEU A C 1
ATOM 719 O O . LEU A 1 110 ? 0.550 52.335 54.140 1.00 20.02 99 LEU A O 1
ATOM 724 N N . ALA A 1 111 ? 1.270 50.621 52.869 1.00 19.66 100 ALA A N 1
ATOM 725 C CA . ALA A 1 111 ? 2.676 50.805 53.245 1.00 20.59 100 ALA A CA 1
ATOM 726 C C . ALA A 1 111 ? 3.229 52.108 52.698 1.00 21.53 100 ALA A C 1
ATOM 727 O O . ALA A 1 111 ? 3.968 52.796 53.399 1.00 22.03 100 ALA A O 1
ATOM 729 N N . SER A 1 112 ? 2.848 52.472 51.473 1.00 22.61 101 SER A N 1
ATOM 730 C CA . SER A 1 112 ? 3.302 53.746 50.899 1.00 24.81 101 SER A CA 1
ATOM 731 C C . SER A 1 112 ? 2.881 54.925 51.786 1.00 25.90 101 SER A C 1
ATOM 732 O O . SER A 1 112 ? 3.672 55.851 52.025 1.00 26.83 101 SER A O 1
ATOM 735 N N . ALA A 1 113 ? 1.664 54.852 52.323 1.00 26.45 102 ALA A N 1
ATOM 736 C CA . ALA A 1 113 ? 1.139 55.913 53.187 1.00 27.78 102 ALA A CA 1
ATOM 737 C C . ALA A 1 113 ? 1.741 55.902 54.596 1.00 28.43 102 ALA A C 1
ATOM 738 O O . ALA A 1 113 ? 2.117 56.948 55.113 1.00 29.36 102 ALA A O 1
ATOM 740 N N . ALA A 1 114 ? 1.842 54.722 55.206 1.00 29.19 103 ALA A N 1
ATOM 741 C CA . ALA A 1 114 ? 2.246 54.604 56.608 1.00 30.00 103 ALA A CA 1
ATOM 742 C C . ALA A 1 114 ? 3.703 54.998 56.860 1.00 30.88 103 ALA A C 1
ATOM 743 O O . ALA A 1 114 ? 4.039 55.518 57.927 1.00 30.59 103 ALA A O 1
ATOM 745 N N . PHE A 1 115 ? 4.556 54.759 55.873 1.00 31.80 104 PHE A N 1
ATOM 746 C CA . PHE A 1 115 ? 5.996 54.924 56.064 1.00 32.89 104 PHE A CA 1
ATOM 747 C C . PHE A 1 115 ? 6.566 56.104 55.286 1.00 33.82 104 PHE A C 1
ATOM 748 O O . PHE A 1 115 ? 7.738 56.104 54.888 1.00 34.50 104 PHE A O 1
ATOM 756 N N . ALA A 1 116 ? 5.724 57.121 55.109 1.00 34.39 105 ALA A N 1
ATOM 757 C CA . ALA A 1 116 ? 6.034 58.282 54.282 1.00 34.65 105 ALA A CA 1
ATOM 758 C C . ALA A 1 116 ? 7.261 59.064 54.712 1.00 34.87 105 ALA A C 1
ATOM 759 O O . ALA A 1 116 ? 8.069 59.455 53.858 1.00 35.62 105 ALA A O 1
ATOM 761 N N . GLN A 1 117 ? 7.401 59.304 56.017 1.00 34.36 106 GLN A N 1
ATOM 762 C CA . GLN A 1 117 ? 8.454 60.180 56.527 1.00 33.84 106 GLN A CA 1
ATOM 763 C C . GLN A 1 117 ? 9.752 59.436 56.830 1.00 32.29 106 GLN A C 1
ATOM 764 O O . GLN A 1 117 ? 10.421 59.649 57.855 1.00 33.25 106 GLN A O 1
ATOM 770 N N . SER A 1 118 ? 10.114 58.586 55.886 1.00 29.37 107 SER A N 1
ATOM 771 C CA . SER A 1 118 ? 11.264 57.731 56.008 1.00 26.51 107 SER A CA 1
ATOM 772 C C . SER A 1 118 ? 12.525 58.500 55.638 1.00 24.25 107 SER A C 1
ATOM 773 O O . SER A 1 118 ? 12.487 59.683 55.313 1.00 22.86 107 SER A O 1
ATOM 776 N N . ARG A 1 119 ? 13.643 57.793 55.640 1.00 22.42 108 ARG A N 1
ATOM 777 C CA . ARG A 1 119 ? 14.911 58.383 55.245 1.00 21.58 108 ARG A CA 1
ATOM 778 C C . ARG A 1 119 ? 15.041 58.578 53.724 1.00 20.83 108 ARG A C 1
ATOM 779 O O . ARG A 1 119 ? 16.091 58.996 53.234 1.00 20.44 108 ARG A O 1
ATOM 787 N N . PHE A 1 120 ? 13.974 58.258 52.987 1.00 21.03 109 PHE A N 1
ATOM 788 C CA . PHE A 1 120 ? 13.933 58.519 51.554 1.00 20.87 109 PHE A CA 1
ATOM 789 C C . PHE A 1 120 ? 12.979 59.670 51.235 1.00 21.92 109 PHE A C 1
ATOM 790 O O . PHE A 1 120 ? 12.571 59.860 50.094 1.00 21.91 109 PHE A O 1
ATOM 798 N N . ARG A 1 121 ? 12.640 60.442 52.259 1.00 23.37 110 ARG A N 1
ATOM 799 C CA . ARG A 1 121 ? 11.768 61.591 52.096 1.00 23.78 110 ARG A CA 1
ATOM 800 C C . ARG A 1 121 ? 12.429 62.687 51.277 1.00 24.79 110 ARG A C 1
ATOM 801 O O . ARG A 1 121 ? 13.665 62.797 51.227 1.00 23.85 110 ARG A O 1
ATOM 809 N N . ALA A 1 122 ? 11.602 63.502 50.630 1.00 25.92 111 ALA A N 1
ATOM 810 C CA . ALA A 1 122 ? 12.071 64.782 50.119 1.00 26.81 111 ALA A CA 1
ATOM 811 C C . ALA A 1 122 ? 12.575 65.591 51.335 1.00 26.83 111 ALA A C 1
ATOM 812 O O . ALA A 1 122 ? 12.027 65.444 52.438 1.00 27.99 111 ALA A O 1
ATOM 814 N N . PRO A 1 123 ? 13.606 66.430 51.197 1.00 26.76 112 PRO A N 1
ATOM 815 C CA . PRO A 1 123 ? 14.264 66.810 49.935 1.00 25.80 112 PRO A CA 1
ATOM 816 C C . PRO A 1 123 ? 15.375 65.870 49.422 1.00 25.12 112 PRO A C 1
ATOM 817 O O . PRO A 1 123 ? 15.963 66.112 48.365 1.00 25.11 112 PRO A O 1
ATOM 821 N N . TRP A 1 124 ? 15.661 64.810 50.164 1.00 23.26 113 TRP A N 1
ATOM 822 C CA . TRP A 1 124 ? 16.804 63.948 49.834 1.00 21.98 113 TRP A CA 1
ATOM 823 C C . TRP A 1 124 ? 16.600 63.133 48.564 1.00 21.83 113 TRP A C 1
ATOM 824 O O . TRP A 1 124 ? 17.541 62.912 47.786 1.00 21.33 113 TRP A O 1
ATOM 835 N N . TYR A 1 125 ? 15.356 62.711 48.358 1.00 21.42 114 TYR A N 1
ATOM 836 C CA . TYR A 1 125 ? 14.971 61.925 47.192 1.00 21.52 114 TYR A CA 1
ATOM 837 C C . TYR A 1 125 ? 13.757 62.567 46.548 1.00 22.15 114 TYR A C 1
ATOM 838 O O . TYR A 1 125 ? 13.137 63.453 47.152 1.00 22.94 114 TYR A O 1
ATOM 847 N N . ALA A 1 126 ? 13.429 62.122 45.338 1.00 23.51 115 ALA A N 1
ATOM 848 C CA . ALA A 1 126 ? 12.229 62.579 44.621 1.00 24.71 115 ALA A CA 1
ATOM 849 C C . ALA A 1 126 ? 10.993 62.380 45.489 1.00 25.58 115 ALA A C 1
ATOM 850 O O . ALA A 1 126 ? 10.962 61.483 46.339 1.00 25.35 115 ALA A O 1
ATOM 852 N N . PRO A 1 127 ? 9.976 63.222 45.321 1.00 26.51 116 PRO A N 1
ATOM 853 C CA . PRO A 1 127 ? 8.777 63.134 46.158 1.00 26.53 116 PRO A CA 1
ATOM 854 C C . PRO A 1 127 ? 8.125 61.741 46.237 1.00 26.68 116 PRO A C 1
ATOM 855 O O . PRO A 1 127 ? 7.615 61.375 47.294 1.00 26.82 116 PRO A O 1
ATOM 859 N N . ASP A 1 128 ? 8.158 60.984 45.145 1.00 26.69 117 ASP A N 1
ATOM 860 C CA . ASP A 1 128 ? 7.492 59.676 45.096 1.00 26.95 117 ASP A CA 1
ATOM 861 C C . ASP A 1 128 ? 8.366 58.522 45.604 1.00 26.18 117 ASP A C 1
ATOM 862 O O . ASP A 1 128 ? 7.890 57.390 45.735 1.00 26.02 117 ASP A O 1
ATOM 867 N N . ALA A 1 129 ? 9.633 58.819 45.896 1.00 24.71 118 ALA A N 1
ATOM 868 C CA . ALA A 1 129 ? 10.626 57.782 46.201 1.00 23.54 118 ALA A CA 1
ATOM 869 C C . ALA A 1 129 ? 10.284 56.931 47.421 1.00 22.89 118 ALA A C 1
ATOM 870 O O . ALA A 1 129 ? 10.376 55.693 47.366 1.00 22.53 118 ALA A O 1
ATOM 872 N N . SER A 1 130 ? 9.924 57.584 48.522 1.00 22.55 119 SER A N 1
ATOM 873 C CA . SER A 1 130 ? 9.616 56.861 49.762 1.00 22.80 119 SER A CA 1
ATOM 874 C C . SER A 1 130 ? 8.431 55.906 49.594 1.00 22.86 119 SER A C 1
ATOM 875 O O . SER A 1 130 ? 8.500 54.741 49.987 1.00 22.41 119 SER A O 1
ATOM 878 N N . GLY A 1 131 ? 7.354 56.395 48.984 1.00 22.86 120 GLY A N 1
ATOM 879 C CA . GLY A 1 131 ? 6.184 55.544 48.722 1.00 22.36 120 GLY A CA 1
ATOM 880 C C . GLY A 1 131 ? 6.507 54.338 47.859 1.00 21.83 120 GLY A C 1
ATOM 881 O O . GLY A 1 131 ? 6.071 53.220 48.152 1.00 21.80 120 GLY A O 1
ATOM 882 N N . ARG A 1 132 ? 7.246 54.566 46.778 1.00 21.48 121 ARG A N 1
ATOM 883 C CA . ARG A 1 132 ? 7.720 53.495 45.904 1.00 21.19 121 ARG A CA 1
ATOM 884 C C . ARG A 1 132 ? 8.534 52.467 46.667 1.00 20.82 121 ARG A C 1
ATOM 885 O O . ARG A 1 132 ? 8.351 51.263 46.478 1.00 20.22 121 ARG A O 1
ATOM 893 N N . PHE A 1 133 ? 9.444 52.952 47.512 1.00 18.78 122 PHE A N 1
ATOM 894 C CA . PHE A 1 133 ? 10.344 52.077 48.258 1.00 18.99 122 PHE A CA 1
ATOM 895 C C . PHE A 1 133 ? 9.561 51.163 49.202 1.00 19.04 122 PHE A C 1
ATOM 896 O O . PHE A 1 133 ? 9.756 49.953 49.200 1.00 19.39 122 PHE A O 1
ATOM 904 N N . TYR A 1 134 ? 8.664 51.742 49.993 1.00 18.75 123 TYR A N 1
ATOM 905 C CA . TYR A 1 134 ? 7.927 50.940 50.975 1.00 19.08 123 TYR A CA 1
ATOM 906 C C . TYR A 1 134 ? 6.874 50.048 50.366 1.00 19.10 123 TYR A C 1
ATOM 907 O O . TYR A 1 134 ? 6.642 48.946 50.859 1.00 19.26 123 TYR A O 1
ATOM 916 N N . ALA A 1 135 ? 6.279 50.483 49.261 1.00 18.46 124 ALA A N 1
ATOM 917 C CA . ALA A 1 135 ? 5.393 49.594 48.518 1.00 18.74 124 ALA A CA 1
ATOM 918 C C . ALA A 1 135 ? 6.184 48.401 47.961 1.00 19.16 124 ALA A C 1
ATOM 919 O O . ALA A 1 135 ? 5.741 47.254 48.078 1.00 19.00 124 ALA A O 1
ATOM 921 N N . GLN A 1 136 ? 7.380 48.651 47.410 1.00 18.98 125 GLN A N 1
ATOM 922 C CA . GLN A 1 136 ? 8.228 47.542 46.933 1.00 19.42 125 GLN A CA 1
ATOM 923 C C . GLN A 1 136 ? 8.623 46.585 48.072 1.00 19.05 125 GLN A C 1
ATOM 924 O O . GLN A 1 136 ? 8.615 45.365 47.895 1.00 19.31 125 GLN A O 1
ATOM 930 N N . TRP A 1 137 ? 8.944 47.152 49.232 1.00 18.98 126 TRP A N 1
ATOM 931 C CA . TRP A 1 137 ? 9.325 46.377 50.426 1.00 19.03 126 TRP A CA 1
ATOM 932 C C . TRP A 1 137 ? 8.217 45.405 50.793 1.00 19.07 126 TRP A C 1
ATOM 933 O O . TRP A 1 137 ? 8.459 44.203 50.940 1.00 19.16 126 TRP A O 1
ATOM 944 N N . ILE A 1 138 ? 6.994 45.916 50.912 1.00 18.58 127 ILE A N 1
ATOM 945 C CA . ILE A 1 138 ? 5.907 45.047 51.354 1.00 18.38 127 ILE A CA 1
ATOM 946 C C . ILE A 1 138 ? 5.543 44.037 50.268 1.00 18.87 127 ILE A C 1
ATOM 947 O O . ILE A 1 138 ? 5.236 42.884 50.573 1.00 18.56 127 ILE A O 1
ATOM 952 N N . GLU A 1 139 ? 5.605 44.454 49.000 1.00 18.43 128 GLU A N 1
ATOM 953 C CA . GLU A 1 139 ? 5.375 43.507 47.910 1.00 19.41 128 GLU A CA 1
ATOM 954 C C . GLU A 1 139 ? 6.392 42.357 47.928 1.00 19.82 128 GLU A C 1
ATOM 955 O O . GLU A 1 139 ? 6.029 41.185 47.740 1.00 20.22 128 GLU A O 1
ATOM 961 N N . ASN A 1 140 ? 7.663 42.692 48.146 1.00 20.15 129 ASN A N 1
ATOM 962 C CA . ASN A 1 140 ? 8.717 41.680 48.198 1.00 20.86 129 ASN A CA 1
ATOM 963 C C . ASN A 1 140 ? 8.435 40.679 49.304 1.00 20.43 129 ASN A C 1
ATOM 964 O O . ASN A 1 140 ? 8.651 39.487 49.136 1.00 21.91 129 ASN A O 1
ATOM 969 N N . ALA A 1 141 ? 7.947 41.171 50.437 1.00 19.97 130 ALA A N 1
ATOM 970 C CA . ALA A 1 141 ? 7.608 40.292 51.550 1.00 18.92 130 ALA A CA 1
ATOM 971 C C . ALA A 1 141 ? 6.476 39.347 51.164 1.00 18.87 130 ALA A C 1
ATOM 972 O O . ALA A 1 141 ? 6.565 38.144 51.413 1.00 18.84 130 ALA A O 1
ATOM 974 N N . VAL A 1 142 ? 5.425 39.871 50.523 1.00 18.76 131 VAL A N 1
ATOM 975 C CA . VAL A 1 142 ? 4.302 39.017 50.099 1.00 19.48 131 VAL A CA 1
ATOM 976 C C . VAL A 1 142 ? 4.805 37.925 49.158 1.00 20.30 131 VAL A C 1
ATOM 977 O O . VAL A 1 142 ? 4.387 36.764 49.258 1.00 20.92 131 VAL A O 1
ATOM 981 N N . ARG A 1 143 ? 5.720 38.301 48.264 1.00 21.35 132 ARG A N 1
ATOM 982 C CA . ARG A 1 143 ? 6.212 37.400 47.227 1.00 23.10 132 ARG A CA 1
ATOM 983 C C . ARG A 1 143 ? 7.383 36.556 47.717 1.00 23.72 132 ARG A C 1
ATOM 984 O O . ARG A 1 143 ? 8.068 35.895 46.922 1.00 25.88 132 ARG A O 1
ATOM 992 N N . GLY A 1 144 ? 7.618 36.582 49.023 1.00 23.66 133 GLY A N 1
ATOM 993 C CA . GLY A 1 144 ? 8.645 35.761 49.635 1.00 22.95 133 GLY A CA 1
ATOM 994 C C . GLY A 1 144 ? 8.176 34.341 49.896 1.00 23.44 133 GLY A C 1
ATOM 995 O O . GLY A 1 144 ? 6.978 34.009 49.765 1.00 24.41 133 GLY A O 1
ATOM 996 N N . THR A 1 145 ? 9.128 33.516 50.305 1.00 22.55 134 THR A N 1
ATOM 997 C CA . THR A 1 145 ? 8.890 32.127 50.630 1.00 22.39 134 THR A CA 1
ATOM 998 C C . THR A 1 145 ? 8.751 32.019 52.139 1.00 21.31 134 THR A C 1
ATOM 999 O O . THR A 1 145 ? 8.518 33.018 52.819 1.00 20.23 134 THR A O 1
ATOM 1003 N N . PHE A 1 146 ? 8.908 30.806 52.665 1.00 20.09 135 PHE A N 1
ATOM 1004 C CA . PHE A 1 146 ? 8.822 30.577 54.104 1.00 20.63 135 PHE A CA 1
ATOM 1005 C C . PHE A 1 146 ? 9.802 31.431 54.916 1.00 20.14 135 PHE A C 1
ATOM 1006 O O . PHE A 1 146 ? 9.595 31.625 56.108 1.00 21.20 135 PHE A O 1
ATOM 1014 N N . ASP A 1 147 ? 10.871 31.910 54.282 1.00 19.45 136 ASP A N 1
ATOM 1015 C CA . ASP A 1 147 ? 11.925 32.665 54.977 1.00 19.44 136 ASP A CA 1
ATOM 1016 C C . ASP A 1 147 ? 11.627 34.157 55.087 1.00 17.99 136 ASP A C 1
ATOM 1017 O O . ASP A 1 147 ? 12.305 34.861 55.816 1.00 16.75 136 ASP A O 1
ATOM 1022 N N . HIS A 1 148 ? 10.616 34.625 54.363 1.00 17.49 137 HIS A N 1
ATOM 1023 C CA . HIS A 1 148 ? 10.370 36.064 54.230 1.00 17.50 137 HIS A CA 1
ATOM 1024 C C . HIS A 1 148 ? 8.913 36.238 53.842 1.00 17.27 137 HIS A C 1
ATOM 1025 O O . HIS A 1 148 ? 8.538 35.947 52.706 1.00 17.51 137 HIS A O 1
ATOM 1032 N N . GLN A 1 149 ? 8.090 36.678 54.791 1.00 16.67 138 GLN A N 1
ATOM 1033 C CA . GLN A 1 149 ? 6.646 36.736 54.596 1.00 17.03 138 GLN A CA 1
ATOM 1034 C C . GLN A 1 149 ? 6.029 38.033 55.096 1.00 17.88 138 GLN A C 1
ATOM 1035 O O . GLN A 1 149 ? 6.618 38.739 55.924 1.00 17.65 138 GLN A O 1
ATOM 1041 N N . CYS A 1 150 ? 4.853 38.334 54.563 1.00 17.64 139 CYS A N 1
ATOM 1042 C CA . CYS A 1 150 ? 3.987 39.363 55.124 1.00 18.00 139 CYS A CA 1
ATOM 1043 C C . CYS A 1 150 ? 2.787 38.633 55.706 1.00 18.61 139 CYS A C 1
ATOM 1044 O O . CYS A 1 150 ? 2.162 37.812 55.030 1.00 18.56 139 CYS A O 1
ATOM 1047 N N . LEU A 1 151 ? 2.495 38.913 56.971 1.00 18.63 140 LEU A N 1
ATOM 1048 C CA . LEU A 1 151 ? 1.356 38.341 57.665 1.00 19.00 140 LEU A CA 1
ATOM 1049 C C . LEU A 1 151 ? 0.336 39.456 57.892 1.00 19.37 140 LEU A C 1
ATOM 1050 O O . LEU A 1 151 ? 0.715 40.598 58.214 1.00 19.34 140 LEU A O 1
ATOM 1055 N N . ILE A 1 152 ? -0.942 39.115 57.717 1.00 18.79 141 ILE A N 1
ATOM 1056 C CA . ILE A 1 152 ? -2.061 40.050 57.833 1.00 19.09 141 ILE A CA 1
ATOM 1057 C C . ILE A 1 152 ? -2.987 39.683 58.981 1.00 19.30 141 ILE A C 1
ATOM 1058 O O . ILE A 1 152 ? -3.373 38.519 59.112 1.00 19.11 141 ILE A O 1
ATOM 1063 N N . LEU A 1 153 ? -3.351 40.680 59.790 1.00 19.34 142 LEU A N 1
ATOM 1064 C CA . LEU A 1 153 ? -4.455 40.556 60.734 1.00 20.47 142 LEU A CA 1
ATOM 1065 C C . LEU A 1 153 ? -5.685 41.115 60.059 1.00 20.63 142 LEU A C 1
ATOM 1066 O O . LEU A 1 153 ? -5.651 42.237 59.551 1.00 20.16 142 LEU A O 1
ATOM 1071 N N . ARG A 1 154 ? -6.763 40.335 60.065 1.00 21.30 143 ARG A N 1
ATOM 1072 C CA . ARG A 1 154 ? -8.027 40.717 59.447 1.00 21.82 143 ARG A CA 1
ATOM 1073 C C . ARG A 1 154 ? -8.993 41.271 60.484 1.00 22.01 143 ARG A C 1
ATOM 1074 O O . ARG A 1 154 ? -9.033 40.787 61.612 1.00 21.89 143 ARG A O 1
ATOM 1082 N N . ALA A 1 155 ? -9.766 42.279 60.095 1.00 21.91 144 ALA A N 1
ATOM 1083 C CA . ALA A 1 155 ? -10.954 42.669 60.850 1.00 22.28 144 ALA A CA 1
ATOM 1084 C C . ALA A 1 155 ? -12.054 41.660 60.508 1.00 22.74 144 ALA A C 1
ATOM 1085 O O . ALA A 1 155 ? -11.923 40.892 59.551 1.00 22.26 144 ALA A O 1
ATOM 1087 N N . ALA A 1 156 ? -13.138 41.669 61.278 1.00 24.02 145 ALA A N 1
ATOM 1088 C CA . ALA A 1 156 ? -14.271 40.782 61.000 1.00 24.70 145 ALA A CA 1
ATOM 1089 C C . ALA A 1 156 ? -14.864 41.011 59.612 1.00 24.84 145 ALA A C 1
ATOM 1090 O O . ALA A 1 156 ? -15.412 40.096 59.005 1.00 26.20 145 ALA A O 1
ATOM 1092 N N . SER A 1 157 ? -14.733 42.232 59.096 1.00 24.67 146 SER A N 1
ATOM 1093 C CA . SER A 1 157 ? -15.153 42.532 57.726 1.00 24.23 146 SER A CA 1
ATOM 1094 C C . SER A 1 157 ? -14.281 41.860 56.659 1.00 23.31 146 SER A C 1
ATOM 1095 O O . SER A 1 157 ? -14.662 41.802 55.496 1.00 23.98 146 SER A O 1
ATOM 1098 N N . GLY A 1 158 ? -13.104 41.374 57.050 1.00 22.42 147 GLY A N 1
ATOM 1099 C CA . GLY A 1 158 ? -12.133 40.843 56.099 1.00 21.03 147 GLY A CA 1
ATOM 1100 C C . GLY A 1 158 ? -11.113 41.885 55.645 1.00 20.45 147 GLY A C 1
ATOM 1101 O O . GLY A 1 158 ? -10.160 41.565 54.919 1.00 20.07 147 GLY A O 1
ATOM 1102 N N . ASP A 1 159 ? -11.313 43.122 56.086 1.00 19.75 148 ASP A N 1
ATOM 1103 C CA . ASP A 1 159 ? -10.390 44.215 55.777 1.00 19.15 148 ASP A CA 1
ATOM 1104 C C . ASP A 1 159 ? -9.058 43.946 56.461 1.00 19.30 148 ASP A C 1
ATOM 1105 O O . ASP A 1 159 ? -9.000 43.208 57.446 1.00 19.25 148 ASP A O 1
ATOM 1110 N N . ILE A 1 160 ? -7.991 44.567 55.966 1.00 18.20 149 ILE A N 1
ATOM 1111 C CA . ILE A 1 160 ? -6.702 44.478 56.646 1.00 17.78 149 ILE A CA 1
ATOM 1112 C C . ILE A 1 160 ? -6.702 45.388 57.873 1.00 17.89 149 ILE A C 1
ATOM 1113 O O . ILE A 1 160 ? -6.801 46.626 57.763 1.00 18.16 149 ILE A O 1
ATOM 1118 N N . ARG A 1 161 ? -6.585 44.775 59.050 1.00 17.46 150 ARG A N 1
ATOM 1119 C CA . ARG A 1 161 ? -6.471 45.529 60.301 1.00 17.99 150 ARG A CA 1
ATOM 1120 C C . ARG A 1 161 ? -5.021 45.920 60.578 1.00 17.92 150 ARG A C 1
ATOM 1121 O O . ARG A 1 161 ? -4.740 47.011 61.087 1.00 17.72 150 ARG A O 1
ATOM 1129 N N . GLY A 1 162 ? -4.098 45.024 60.249 1.00 17.50 151 GLY A N 1
ATOM 1130 C CA . GLY A 1 162 ? -2.678 45.327 60.396 1.00 17.29 151 GLY A CA 1
ATOM 1131 C C . GLY A 1 162 ? -1.849 44.345 59.607 1.00 16.37 151 GLY A C 1
ATOM 1132 O O . GLY A 1 162 ? -2.370 43.321 59.133 1.00 16.93 151 GLY A O 1
ATOM 1133 N N . TYR A 1 163 ? -0.560 44.648 59.458 1.00 16.19 152 TYR A N 1
ATOM 1134 C CA . TYR A 1 163 ? 0.342 43.725 58.758 1.00 15.72 152 TYR A CA 1
ATOM 1135 C C . TYR A 1 163 ? 1.743 43.804 59.350 1.00 16.23 152 TYR A C 1
ATOM 1136 O O . TYR A 1 163 ? 2.129 44.801 59.971 1.00 15.51 152 TYR A O 1
ATOM 1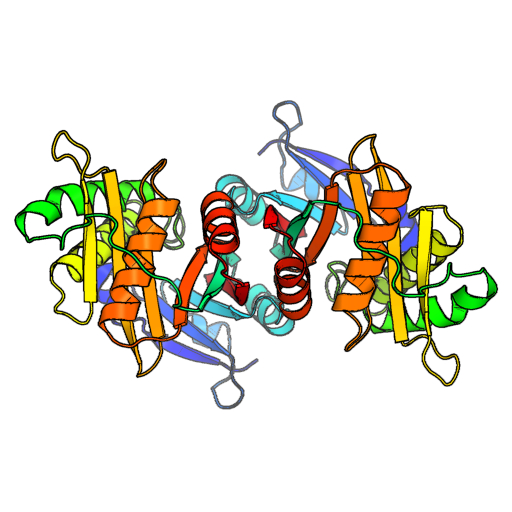145 N N . VAL A 1 164 ? 2.500 42.730 59.187 1.00 15.83 153 VAL A N 1
ATOM 1146 C CA . VAL A 1 164 ? 3.871 42.718 59.665 1.00 16.11 153 VAL A CA 1
ATOM 1147 C C . VAL A 1 164 ? 4.686 41.868 58.702 1.00 16.47 153 VAL A C 1
ATOM 1148 O O . VAL A 1 164 ? 4.249 40.772 58.316 1.00 16.62 153 VAL A O 1
ATOM 1152 N N . SER A 1 165 ? 5.847 42.379 58.280 1.00 15.77 154 SER A N 1
ATOM 1153 C CA . SER A 1 165 ? 6.751 41.589 57.444 1.00 16.17 154 SER A CA 1
ATOM 1154 C C . SER A 1 165 ? 7.861 41.001 58.321 1.00 15.97 154 SER A C 1
ATOM 1155 O O . SER A 1 165 ? 8.323 41.635 59.275 1.00 14.80 154 SER A O 1
ATOM 1158 N N . LEU A 1 166 ? 8.277 39.783 57.981 1.00 15.93 155 LEU A N 1
ATOM 1159 C CA . LEU A 1 166 ? 9.203 39.025 58.801 1.00 16.25 155 LEU A CA 1
ATOM 1160 C C . LEU A 1 166 ? 10.247 38.341 57.929 1.00 15.78 155 LEU A C 1
ATOM 1161 O O . LEU A 1 166 ? 9.931 37.910 56.829 1.00 16.03 155 LEU A O 1
ATOM 1166 N N . ARG A 1 167 ? 11.479 38.277 58.406 1.00 15.52 156 ARG A N 1
ATOM 1167 C CA . ARG A 1 167 ? 12.532 37.538 57.716 1.00 16.84 156 ARG A CA 1
ATOM 1168 C C . ARG A 1 167 ? 13.355 36.703 58.698 1.00 16.77 156 ARG A C 1
ATOM 1169 O O . ARG A 1 167 ? 13.679 37.145 59.798 1.00 16.57 156 ARG A O 1
ATOM 1177 N N . GLU A 1 168 ? 13.703 35.483 58.297 1.00 17.05 157 GLU A N 1
ATOM 1178 C CA . GLU A 1 168 ? 14.685 34.710 59.044 1.00 18.10 157 GLU A CA 1
ATOM 1179 C C . GLU A 1 168 ? 16.077 35.275 58.787 1.00 18.64 157 GLU A C 1
ATOM 1180 O O . GLU A 1 168 ? 16.467 35.471 57.623 1.00 18.99 157 GLU A O 1
ATOM 1186 N N . LEU A 1 169 ? 16.831 35.536 59.859 1.00 18.25 158 LEU A N 1
ATOM 1187 C CA . LEU A 1 169 ? 18.192 36.052 59.726 1.00 18.19 158 LEU A CA 1
ATOM 1188 C C . LEU A 1 169 ? 19.286 34.984 59.770 1.00 18.02 158 LEU A C 1
ATOM 1189 O O . LEU A 1 169 ? 20.236 35.029 58.994 1.00 17.60 158 LEU A O 1
ATOM 1194 N N . ASN A 1 170 ? 19.171 34.077 60.738 1.00 18.53 159 ASN A N 1
ATOM 1195 C CA . ASN A 1 170 ? 20.226 33.119 61.038 1.00 19.15 159 ASN A CA 1
ATOM 1196 C C . ASN A 1 170 ? 19.623 32.024 61.917 1.00 19.93 159 ASN A C 1
ATOM 1197 O O . ASN A 1 170 ? 18.400 31.987 62.091 1.00 20.11 159 ASN A O 1
ATOM 1202 N N . ALA A 1 171 ? 20.453 31.138 62.460 1.00 20.91 160 ALA A N 1
ATOM 1203 C CA . ALA A 1 171 ? 19.932 29.977 63.192 1.00 22.12 160 ALA A CA 1
ATOM 1204 C C . ALA A 1 171 ? 19.045 30.353 64.380 1.00 22.32 160 ALA A C 1
ATOM 1205 O O . ALA A 1 171 ? 18.112 29.607 64.714 1.00 23.12 160 ALA A O 1
ATOM 1207 N N . THR A 1 172 ? 19.304 31.524 64.976 1.00 21.92 161 THR A N 1
ATOM 1208 C CA . THR A 1 172 ? 18.616 31.927 66.214 1.00 21.49 161 THR A CA 1
ATOM 1209 C C . THR A 1 172 ? 17.653 33.106 66.095 1.00 20.30 161 THR A C 1
ATOM 1210 O O . THR A 1 172 ? 16.819 33.283 66.980 1.00 20.22 161 THR A O 1
ATOM 1214 N N . ASP A 1 173 ? 17.761 33.892 65.023 1.00 18.94 162 ASP A N 1
ATOM 1215 C CA . ASP A 1 173 ? 17.091 35.205 64.959 1.00 18.12 162 ASP A CA 1
ATOM 1216 C C . ASP A 1 173 ? 16.088 35.360 63.817 1.00 17.36 162 ASP A C 1
ATOM 1217 O O . ASP A 1 173 ? 16.328 34.894 62.689 1.00 17.57 162 ASP A O 1
ATOM 1222 N N . ALA A 1 174 ? 14.988 36.061 64.101 1.00 16.10 163 ALA A N 1
ATOM 1223 C CA . ALA A 1 174 ? 14.120 36.582 63.038 1.00 15.33 163 ALA A CA 1
ATOM 1224 C C . ALA A 1 174 ? 14.040 38.100 63.206 1.00 15.44 163 ALA A C 1
ATOM 1225 O O . ALA A 1 174 ? 14.358 38.628 64.278 1.00 15.14 163 ALA A O 1
ATOM 1227 N N . ARG A 1 175 ? 13.623 38.792 62.149 1.00 15.27 164 ARG A N 1
ATOM 1228 C CA . ARG A 1 175 ? 13.541 40.257 62.198 1.00 15.20 164 ARG A CA 1
ATOM 1229 C C . ARG A 1 175 ? 12.233 40.757 61.628 1.00 14.81 164 ARG A C 1
ATOM 1230 O O . ARG A 1 175 ? 11.803 40.313 60.566 1.00 15.17 164 ARG A O 1
ATOM 1238 N N . ILE A 1 176 ? 11.598 41.695 62.334 1.00 14.49 165 ILE A N 1
ATOM 1239 C CA . ILE A 1 176 ? 10.415 42.387 61.824 1.00 14.65 165 ILE A CA 1
ATOM 1240 C C . ILE A 1 176 ? 10.935 43.494 60.912 1.00 15.51 165 ILE A C 1
ATOM 1241 O O . ILE A 1 176 ? 11.829 44.251 61.325 1.00 15.88 165 ILE A O 1
ATOM 1246 N N . GLY A 1 177 ? 10.392 43.578 59.698 1.00 15.77 166 GLY A N 1
ATOM 1247 C CA . GLY A 1 177 ? 10.738 44.677 58.771 1.00 17.04 166 GLY A CA 1
ATOM 1248 C C . GLY A 1 177 ? 9.764 45.837 58.937 1.00 17.93 166 GLY A C 1
ATOM 1249 O O . GLY A 1 177 ? 10.074 46.840 59.610 1.00 20.26 166 GLY A O 1
ATOM 1250 N N . LEU A 1 178 ? 8.574 45.694 58.361 1.00 16.95 167 LEU A N 1
ATOM 1251 C CA . LEU A 1 178 ? 7.497 46.679 58.515 1.00 17.46 167 LEU A CA 1
ATOM 1252 C C . LEU A 1 178 ? 6.439 46.139 59.464 1.00 17.10 167 LEU A C 1
ATOM 1253 O O . LEU A 1 178 ? 6.175 44.949 59.495 1.00 18.32 167 LEU A O 1
ATOM 1258 N N . LEU A 1 179 ? 5.833 47.020 60.248 1.00 17.26 168 LEU A N 1
ATOM 1259 C CA . LEU A 1 179 ? 4.775 46.611 61.162 1.00 16.81 168 LEU A CA 1
ATOM 1260 C C . LEU A 1 179 ? 3.862 47.799 61.308 1.00 16.69 168 LEU A C 1
ATOM 1261 O O . LEU A 1 179 ? 4.321 48.859 61.721 1.00 17.14 168 LEU A O 1
ATOM 1266 N N . ALA A 1 180 ? 2.584 47.620 60.983 1.00 16.65 169 ALA A N 1
ATOM 1267 C CA . ALA A 1 180 ? 1.640 48.723 61.016 1.00 16.75 169 ALA A CA 1
ATOM 1268 C C . ALA A 1 180 ? 0.209 48.256 61.193 1.00 17.77 169 ALA A C 1
ATOM 1269 O O . ALA A 1 180 ? -0.219 47.266 60.606 1.00 17.87 169 ALA A O 1
ATOM 1271 N N . GLY A 1 181 ? -0.546 49.005 61.982 1.00 18.23 170 GLY A N 1
ATOM 1272 C CA . GLY A 1 181 ? -1.944 48.672 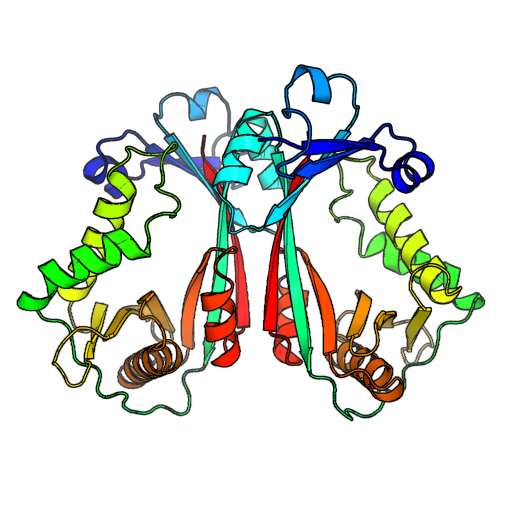62.221 1.00 18.84 170 GLY A CA 1
ATOM 1273 C C . GLY A 1 181 ? -2.392 49.399 63.463 1.00 19.44 170 GLY A C 1
ATOM 1274 O O . GLY A 1 181 ? -2.060 48.999 64.573 1.00 18.79 170 GLY A O 1
ATOM 1275 N N . ARG A 1 182 ? -3.128 50.483 63.259 1.00 20.49 171 ARG A N 1
ATOM 1276 C CA . ARG A 1 182 ? -3.585 51.314 64.355 1.00 22.08 171 ARG A CA 1
ATOM 1277 C C . ARG A 1 182 ? -4.400 50.448 65.303 1.00 21.15 171 ARG A C 1
ATOM 1278 O O . ARG A 1 182 ? -5.328 49.768 64.878 1.00 20.52 171 ARG A O 1
ATOM 1286 N N . GLY A 1 183 ? -4.032 50.454 66.583 1.00 20.76 172 GLY A N 1
ATOM 1287 C CA . GLY A 1 183 ? -4.760 49.685 67.593 1.00 20.53 172 GLY A CA 1
ATOM 1288 C C . GLY A 1 183 ? -4.479 48.190 67.582 1.00 20.38 172 GLY A C 1
ATOM 1289 O O . GLY A 1 183 ? -5.176 47.414 68.258 1.00 21.10 172 GLY A O 1
ATOM 1290 N N . ALA A 1 184 ? -3.477 47.778 66.794 1.00 19.36 173 ALA A N 1
ATOM 1291 C CA . ALA A 1 184 ? -3.185 46.357 66.572 1.00 18.94 173 ALA A CA 1
ATOM 1292 C C . ALA A 1 184 ? -1.760 45.988 66.977 1.00 18.47 173 ALA A C 1
ATOM 1293 O O . ALA A 1 184 ? -1.282 44.893 66.669 1.00 17.48 173 ALA A O 1
ATOM 1295 N N . GLY A 1 185 ? -1.068 46.906 67.648 1.00 17.92 174 GLY A N 1
ATOM 1296 C CA . GLY A 1 185 ? 0.324 46.664 68.027 1.00 18.07 174 GLY A CA 1
ATOM 1297 C C . GLY A 1 185 ? 0.538 45.361 68.791 1.00 17.59 174 GLY A C 1
ATOM 1298 O O . GLY A 1 185 ? 1.452 44.577 68.478 1.00 16.81 174 GLY A O 1
ATOM 1299 N N . ALA A 1 186 ? -0.302 45.114 69.793 1.00 17.88 175 ALA A N 1
ATOM 1300 C CA . ALA A 1 186 ? -0.130 43.919 70.641 1.00 18.12 175 ALA A CA 1
ATOM 1301 C C . ALA A 1 186 ? -0.252 42.639 69.809 1.00 17.32 175 ALA A C 1
ATOM 1302 O O . ALA A 1 186 ? 0.561 41.714 69.923 1.00 17.45 175 ALA A O 1
ATOM 1304 N N . GLU A 1 187 ? -1.259 42.627 68.948 1.00 17.85 176 GLU A N 1
ATOM 1305 C CA . GLU A 1 187 ? -1.611 41.465 68.144 1.00 18.18 176 GLU A CA 1
ATOM 1306 C C . GLU A 1 187 ? -0.556 41.223 67.062 1.00 18.30 176 GLU A C 1
ATOM 1307 O O . GLU A 1 187 ? -0.265 40.077 66.684 1.00 16.98 176 GLU A O 1
ATOM 1313 N N . LEU A 1 188 ? 0.026 42.314 66.561 1.00 16.87 177 LEU A N 1
ATOM 1314 C CA . LEU A 1 188 ? 1.087 42.193 65.559 1.00 16.84 177 LEU A CA 1
ATOM 1315 C C . LEU A 1 188 ? 2.377 41.670 66.177 1.00 17.05 177 LEU A C 1
ATOM 1316 O O . LEU A 1 188 ? 3.090 40.876 65.565 1.00 17.47 177 LEU A O 1
ATOM 1321 N N . MET A 1 189 ? 2.679 42.101 67.399 1.00 16.61 178 MET A N 1
ATOM 1322 C CA . MET A 1 189 ? 3.831 41.527 68.097 1.00 17.28 178 MET A CA 1
ATOM 1323 C C . MET A 1 189 ? 3.600 40.034 68.397 1.00 17.15 178 MET A C 1
ATOM 1324 O O . MET A 1 189 ? 4.509 39.231 68.239 1.00 17.65 178 MET A O 1
ATOM 1329 N N . GLN A 1 190 ? 2.378 39.670 68.792 1.00 17.91 179 GLN A N 1
ATOM 1330 C CA . GLN A 1 190 ? 2.027 38.261 69.034 1.00 18.63 179 GLN A CA 1
ATOM 1331 C C . GLN A 1 190 ? 2.286 37.428 67.769 1.00 18.55 179 GLN A C 1
ATOM 1332 O O . GLN A 1 190 ? 2.909 36.352 67.826 1.00 18.51 179 GLN A O 1
ATOM 1338 N N . THR A 1 191 ? 1.829 37.962 66.634 1.00 17.99 180 THR A N 1
ATOM 1339 C CA . THR A 1 191 ? 2.021 37.359 65.318 1.00 17.32 180 THR A CA 1
ATOM 1340 C C . THR A 1 191 ? 3.495 37.140 65.018 1.00 17.55 180 THR A C 1
ATOM 1341 O O . THR A 1 191 ? 3.908 36.050 64.608 1.00 16.80 180 THR A O 1
ATOM 1345 N N . ALA A 1 192 ? 4.303 38.184 65.223 1.00 16.01 181 ALA A N 1
ATOM 1346 C CA . ALA A 1 192 ? 5.721 38.086 64.940 1.00 16.83 181 ALA A CA 1
ATOM 1347 C C . ALA A 1 192 ? 6.385 37.031 65.819 1.00 16.81 181 ALA A C 1
ATOM 1348 O O . ALA A 1 192 ? 7.203 36.256 65.338 1.00 17.35 181 ALA A O 1
ATOM 1350 N N . LEU A 1 193 ? 6.052 37.017 67.109 1.00 17.28 182 LEU A N 1
ATOM 1351 C CA . LEU A 1 193 ? 6.697 36.077 68.035 1.00 18.18 182 LEU A CA 1
ATOM 1352 C C . LEU A 1 193 ? 6.350 34.649 67.655 1.00 18.76 182 LEU A C 1
ATOM 1353 O O . LEU A 1 193 ? 7.210 33.768 67.670 1.00 19.54 182 LEU A O 1
ATOM 1358 N N . ASN A 1 194 ? 5.096 34.437 67.288 1.00 18.80 183 ASN A N 1
ATOM 1359 C CA . ASN A 1 194 ? 4.648 33.109 66.849 1.00 20.01 183 ASN A CA 1
ATOM 1360 C C . ASN A 1 194 ? 5.357 32.625 65.591 1.00 19.85 183 ASN A C 1
ATOM 1361 O O . ASN A 1 194 ? 5.742 31.453 65.473 1.00 19.86 183 ASN A O 1
ATOM 1366 N N . TRP A 1 195 ? 5.540 33.536 64.645 1.00 19.03 184 TRP A N 1
ATOM 1367 C CA . TRP A 1 195 ? 6.237 33.225 63.404 1.00 18.24 184 TRP A CA 1
ATOM 1368 C C . TRP A 1 195 ? 7.679 32.816 63.681 1.00 18.38 184 TRP A C 1
ATOM 1369 O O . TRP A 1 195 ? 8.193 31.853 63.099 1.00 19.05 184 TRP A O 1
ATOM 1380 N N . ALA A 1 196 ? 8.343 33.549 64.574 1.00 18.77 185 ALA A N 1
ATOM 1381 C CA . ALA A 1 196 ? 9.724 33.260 64.920 1.00 18.86 185 ALA A CA 1
ATOM 1382 C C . ALA A 1 196 ? 9.812 31.891 65.621 1.00 19.83 185 ALA A C 1
ATOM 1383 O O . ALA A 1 196 ? 10.705 31.094 65.345 1.00 20.61 185 ALA A O 1
ATOM 1385 N N . TYR A 1 197 ? 8.868 31.642 66.527 1.00 20.29 186 TYR A N 1
ATOM 1386 C CA . TYR A 1 197 ? 8.803 30.371 67.257 1.00 21.33 186 TYR A CA 1
ATOM 1387 C C . TYR A 1 197 ? 8.651 29.182 66.305 1.00 22.06 186 TYR A C 1
ATOM 1388 O O . TYR A 1 197 ? 9.338 28.155 66.459 1.00 22.64 186 TYR A O 1
ATOM 1397 N N . ALA A 1 198 ? 7.766 29.332 65.327 1.00 22.82 187 ALA A N 1
ATOM 1398 C CA . ALA A 1 198 ? 7.514 28.285 64.327 1.00 24.06 187 ALA A CA 1
ATOM 1399 C C . ALA A 1 198 ? 8.786 27.866 63.584 1.00 24.56 187 ALA A C 1
ATOM 1400 O O . ALA A 1 198 ? 8.859 26.756 63.057 1.00 25.68 187 ALA A O 1
ATOM 1402 N N . ARG A 1 199 ? 9.783 28.750 63.560 1.00 24.68 188 ARG A N 1
ATOM 1403 C CA . ARG A 1 199 ? 11.057 28.477 62.903 1.00 24.59 188 ARG A CA 1
ATOM 1404 C C . ARG A 1 199 ? 12.206 28.194 63.863 1.00 24.72 188 ARG A C 1
ATOM 1405 O O . ARG A 1 199 ? 13.373 28.167 63.461 1.00 24.91 188 ARG A O 1
ATOM 1413 N N . GLY A 1 200 ? 11.869 27.972 65.127 1.00 24.11 189 GLY A N 1
ATOM 1414 C CA . GLY A 1 200 ? 12.855 27.633 66.143 1.00 24.24 189 GLY A CA 1
ATOM 1415 C C . GLY A 1 200 ? 13.825 28.770 66.387 1.00 24.32 189 GLY A C 1
ATOM 1416 O O . GLY A 1 200 ? 14.980 28.548 66.735 1.00 25.34 189 GLY A O 1
ATOM 1417 N N . LYS A 1 201 ? 13.355 29.998 66.192 1.00 23.16 190 LYS A N 1
ATOM 1418 C CA . LYS A 1 201 ? 14.171 31.164 66.500 1.00 23.05 190 LYS A CA 1
ATOM 1419 C C . LYS A 1 201 ? 13.984 31.566 67.958 1.00 22.90 190 LYS A C 1
ATOM 1420 O O . LYS A 1 201 ? 12.865 31.499 68.474 1.00 24.43 190 LYS A O 1
ATOM 1426 N N . THR A 1 202 ? 15.077 31.982 68.602 1.00 22.64 191 THR A N 1
ATOM 1427 C CA . THR A 1 202 ? 15.098 32.334 70.027 1.00 22.98 191 THR A CA 1
ATOM 1428 C C . THR A 1 202 ? 14.968 33.836 70.230 1.00 21.53 191 THR A C 1
ATOM 1429 O O . THR A 1 202 ? 14.611 34.293 71.316 1.00 20.62 191 THR A O 1
ATOM 1433 N N . THR A 1 203 ? 15.309 34.597 69.192 1.00 19.41 192 THR A N 1
ATOM 1434 C CA . THR A 1 203 ? 15.427 36.047 69.327 1.00 18.67 192 THR A CA 1
ATOM 1435 C C . THR A 1 203 ? 14.684 36.735 68.192 1.00 17.52 192 THR A C 1
ATOM 1436 O O . THR A 1 203 ? 14.811 36.334 67.030 1.00 16.99 192 THR A O 1
ATOM 1440 N N . LEU A 1 204 ? 13.901 37.759 68.529 1.00 16.45 193 LEU A N 1
ATOM 1441 C CA . LEU A 1 204 ? 13.229 38.563 67.518 1.00 15.84 193 LEU A CA 1
ATOM 1442 C C . LEU A 1 204 ? 13.807 39.976 67.567 1.00 15.93 193 LEU A C 1
ATOM 1443 O O . LEU A 1 204 ? 13.912 40.565 68.650 1.00 15.61 193 LEU A O 1
ATOM 1448 N N . ARG A 1 205 ? 14.171 40.504 66.395 1.00 14.75 194 ARG A N 1
ATOM 1449 C CA . ARG A 1 205 ? 14.788 41.836 66.300 1.00 14.63 194 ARG A CA 1
ATOM 1450 C C . ARG A 1 205 ? 13.864 42.779 65.563 1.00 14.45 194 ARG A C 1
ATOM 1451 O O . ARG A 1 205 ? 13.107 42.366 64.679 1.00 14.26 194 ARG A O 1
ATOM 1459 N N . VAL A 1 206 ? 13.937 44.060 65.917 1.00 14.95 195 VAL A N 1
ATOM 1460 C CA . VAL A 1 206 ? 13.122 45.048 65.242 1.00 15.86 195 VAL A CA 1
ATOM 1461 C C . VAL A 1 206 ? 13.743 46.416 65.424 1.00 15.73 195 VAL A C 1
ATOM 1462 O O . VAL A 1 206 ? 14.063 46.829 66.555 1.00 16.01 195 VAL A O 1
ATOM 1466 N N . ALA A 1 207 ? 13.900 47.103 64.301 1.00 16.38 196 ALA A N 1
ATOM 1467 C CA . ALA A 1 207 ? 14.382 48.497 64.314 1.00 16.90 196 ALA A CA 1
ATOM 1468 C C . ALA A 1 207 ? 13.255 49.467 63.988 1.00 17.42 196 ALA A C 1
ATOM 1469 O O . ALA A 1 207 ? 12.307 49.132 63.242 1.00 17.33 196 ALA A O 1
ATOM 1471 N N . THR A 1 208 ? 13.370 50.681 64.522 1.00 16.55 197 THR A N 1
ATOM 1472 C CA . THR A 1 208 ? 12.397 51.719 64.250 1.00 17.34 197 THR A CA 1
ATOM 1473 C C . THR A 1 208 ? 13.086 53.083 64.309 1.00 16.34 197 THR A C 1
ATOM 1474 O O . THR A 1 208 ? 14.216 53.188 64.770 1.00 15.43 197 THR A O 1
ATOM 1478 N N . GLN A 1 209 ? 12.427 54.104 63.769 1.00 16.53 198 GLN A N 1
ATOM 1479 C CA . GLN A 1 209 ? 12.994 55.455 63.843 1.00 16.48 198 GLN A CA 1
ATOM 1480 C C . GLN A 1 209 ? 12.950 55.986 65.262 1.00 16.37 198 GLN A C 1
ATOM 1481 O O . GLN A 1 209 ? 12.022 55.711 66.016 1.00 16.12 198 GLN A O 1
ATOM 1487 N N . MET A 1 210 ? 13.959 56.777 65.615 1.00 16.28 199 MET A N 1
ATOM 1488 C CA . MET A 1 210 ? 14.026 57.371 66.941 1.00 16.93 199 MET A CA 1
ATOM 1489 C C . MET A 1 210 ? 12.798 58.196 67.304 1.00 16.95 199 MET A C 1
ATOM 1490 O O . MET A 1 210 ? 12.411 58.265 68.466 1.00 17.71 199 MET A O 1
ATOM 1495 N N . GLY A 1 211 ? 12.159 58.808 66.308 1.00 17.03 200 GLY A N 1
ATOM 1496 C CA . GLY A 1 211 ? 11.005 59.632 66.574 1.00 16.94 200 GLY A CA 1
ATOM 1497 C C . GLY A 1 211 ? 9.718 58.839 66.756 1.00 17.79 200 GLY A C 1
ATOM 1498 O O . GLY A 1 211 ? 8.691 59.410 67.105 1.00 18.82 200 GLY A O 1
ATOM 1499 N N . ASN A 1 212 ? 9.772 57.530 66.511 1.00 16.81 201 ASN A N 1
ATOM 1500 C CA . ASN A 1 212 ? 8.554 56.720 66.549 1.00 17.75 201 ASN A CA 1
ATOM 1501 C C . ASN A 1 212 ? 8.314 56.212 67.954 1.00 17.93 201 ASN A C 1
ATOM 1502 O O . ASN A 1 212 ? 8.539 55.038 68.257 1.00 17.82 201 ASN A O 1
ATOM 1507 N N . THR A 1 213 ? 7.863 57.107 68.822 1.00 18.41 202 THR A N 1
ATOM 1508 C CA . THR A 1 213 ? 7.657 56.738 70.230 1.00 19.13 202 THR A CA 1
ATOM 1509 C C . THR A 1 213 ? 6.528 55.724 70.421 1.00 18.75 202 THR A C 1
ATOM 1510 O O . THR A 1 213 ? 6.611 54.885 71.315 1.00 18.94 202 THR A O 1
ATOM 1514 N N . ALA A 1 214 ? 5.506 55.753 69.564 1.00 18.60 203 ALA A N 1
ATOM 1515 C CA . ALA A 1 214 ? 4.444 54.725 69.651 1.00 17.72 203 ALA A CA 1
ATOM 1516 C C . ALA A 1 214 ? 5.006 53.325 69.389 1.00 17.52 203 ALA A C 1
ATOM 1517 O O . ALA A 1 214 ? 4.654 52.371 70.104 1.00 17.70 203 ALA A O 1
ATOM 1519 N N . ALA A 1 215 ? 5.885 53.191 68.394 1.00 16.35 204 ALA A N 1
ATOM 1520 C CA . ALA A 1 215 ? 6.507 51.879 68.123 1.00 15.98 204 ALA A CA 1
ATOM 1521 C C . ALA A 1 215 ? 7.449 51.492 69.258 1.00 15.99 204 ALA A C 1
ATOM 1522 O O . ALA A 1 215 ? 7.379 50.388 69.805 1.00 15.53 204 ALA A O 1
ATOM 1524 N N . LEU A 1 216 ? 8.303 52.430 69.650 1.00 15.94 205 LEU A N 1
ATOM 1525 C CA . LEU A 1 216 ? 9.207 52.152 70.777 1.00 15.81 205 LEU A CA 1
ATOM 1526 C C . LEU A 1 216 ? 8.453 51.647 72.008 1.00 15.96 205 LEU A C 1
ATOM 1527 O O . LEU A 1 216 ? 8.875 50.661 72.622 1.00 15.43 205 LEU A O 1
ATOM 1532 N N . LYS A 1 217 ? 7.349 52.310 72.360 1.00 15.96 206 LYS A N 1
ATOM 1533 C CA . LYS A 1 217 ? 6.592 51.944 73.565 1.00 17.24 206 LYS A CA 1
ATOM 1534 C C . LYS A 1 217 ? 6.005 50.551 73.419 1.00 16.75 206 LYS A C 1
ATOM 1535 O O . LYS A 1 217 ? 6.057 49.735 74.355 1.00 17.83 206 LYS A O 1
ATOM 1541 N N . ARG A 1 218 ? 5.481 50.262 72.230 1.00 16.31 207 ARG A N 1
ATOM 1542 C CA . ARG A 1 218 ? 4.918 48.927 71.978 1.00 16.51 207 ARG A CA 1
ATOM 1543 C C . ARG A 1 218 ? 5.988 47.843 72.092 1.00 16.62 207 ARG A C 1
ATOM 1544 O O . ARG A 1 218 ? 5.766 46.787 72.728 1.00 17.18 207 ARG A O 1
ATOM 1552 N N . TYR A 1 219 ? 7.152 48.073 71.485 1.00 15.84 208 TYR A N 1
ATOM 1553 C CA . TYR A 1 219 ? 8.207 47.064 71.514 1.00 15.82 208 TYR A CA 1
ATOM 1554 C C . TYR A 1 219 ? 8.687 46.827 72.946 1.00 16.44 208 TYR A C 1
ATOM 1555 O O . TYR A 1 219 ? 8.874 45.686 73.368 1.00 16.44 208 TYR A O 1
ATOM 1564 N N . ILE A 1 220 ? 8.852 47.906 73.704 1.00 15.95 209 ILE A N 1
ATOM 1565 C CA . ILE A 1 220 ? 9.287 47.762 75.090 1.00 16.48 209 ILE A CA 1
ATOM 1566 C C . ILE A 1 220 ? 8.205 47.100 75.954 1.00 17.50 209 ILE A C 1
ATOM 1567 O O . ILE A 1 220 ? 8.520 46.240 76.800 1.00 18.53 209 ILE A O 1
ATOM 1572 N N . GLN A 1 221 ? 6.948 47.458 75.731 1.00 17.39 210 GLN A N 1
ATOM 1573 C CA . GLN A 1 221 ? 5.825 46.795 76.422 1.00 19.83 210 GLN A CA 1
ATOM 1574 C C . GLN A 1 221 ? 5.848 45.292 76.199 1.00 19.48 210 GLN A C 1
ATOM 1575 O O . GLN A 1 221 ? 5.446 44.516 77.074 1.00 19.90 210 GLN A O 1
ATOM 1581 N N . SER A 1 222 ? 6.337 44.896 75.026 1.00 19.23 211 SER A N 1
ATOM 1582 C CA . SER A 1 222 ? 6.365 43.492 74.603 1.00 19.15 211 SER A CA 1
ATOM 1583 C C . SER A 1 222 ? 7.568 42.721 75.121 1.00 19.47 211 SER A C 1
ATOM 1584 O O . SER A 1 222 ? 7.679 41.506 74.887 1.00 20.29 211 SER A O 1
ATOM 1587 N N . GLY A 1 223 ? 8.465 43.420 75.817 1.00 18.02 212 GLY A N 1
ATOM 1588 C CA . GLY A 1 223 ? 9.648 42.814 76.408 1.00 18.01 212 GLY A CA 1
ATOM 1589 C C . GLY A 1 223 ? 10.932 43.084 75.646 1.00 17.67 212 GLY A C 1
ATOM 1590 O O . GLY A 1 223 ? 11.956 42.463 75.913 1.00 17.88 212 GLY A O 1
ATOM 1591 N N . ALA A 1 224 ? 10.896 44.019 74.692 1.00 17.05 213 ALA A N 1
ATOM 1592 C CA . ALA A 1 224 ? 12.106 44.312 73.917 1.00 16.43 213 ALA A CA 1
ATOM 1593 C C . ALA A 1 224 ? 13.056 45.216 74.693 1.00 16.57 213 ALA A C 1
ATOM 1594 O O . ALA A 1 224 ? 12.620 45.984 75.553 1.00 17.05 213 ALA A O 1
ATOM 1596 N N . ASN A 1 225 ? 14.348 45.095 74.424 1.00 16.18 214 ASN A N 1
ATOM 1597 C CA . ASN A 1 225 ? 15.317 46.050 74.978 1.00 15.58 214 ASN A CA 1
ATOM 1598 C C . ASN A 1 225 ? 16.198 46.555 73.854 1.00 16.47 214 ASN A C 1
ATOM 1599 O O . ASN A 1 225 ? 16.262 45.961 72.768 1.00 15.83 214 ASN A O 1
ATOM 1604 N N . VAL A 1 226 ? 16.887 47.654 74.109 1.00 16.18 215 VAL A N 1
ATOM 1605 C CA . VAL A 1 226 ? 17.687 48.289 73.081 1.00 16.60 215 VAL A CA 1
ATOM 1606 C C . VAL A 1 226 ? 18.985 47.533 72.844 1.00 17.10 215 VAL A C 1
ATOM 1607 O O . VAL A 1 226 ? 19.680 47.183 73.802 1.00 18.74 215 VAL A O 1
ATOM 1611 N N . GLU A 1 227 ? 19.305 47.285 71.570 1.00 17.32 216 GLU A N 1
ATOM 1612 C CA . GLU A 1 227 ? 20.543 46.629 71.179 1.00 18.13 216 GLU A CA 1
ATOM 1613 C C . GLU A 1 227 ? 21.547 47.619 70.592 1.00 17.59 216 GLU A C 1
ATOM 1614 O O . GLU A 1 227 ? 22.741 47.542 70.872 1.00 17.04 216 GLU A O 1
ATOM 1620 N N . SER A 1 228 ? 21.064 48.513 69.736 1.00 16.76 217 SER A N 1
ATOM 1621 C CA . SER A 1 228 ? 21.968 49.507 69.141 1.00 16.22 217 SER A CA 1
ATOM 1622 C C . SER A 1 228 ? 21.204 50.756 68.726 1.00 15.92 217 SER A C 1
ATOM 1623 O O . SER A 1 228 ? 19.984 50.741 68.603 1.00 15.06 217 SER A O 1
ATOM 1626 N N . THR A 1 229 ? 21.943 51.844 68.523 1.00 15.80 218 THR A N 1
ATOM 1627 C CA . THR A 1 229 ? 21.348 53.089 68.042 1.00 15.46 218 THR A CA 1
ATOM 1628 C C . THR A 1 229 ? 22.287 53.696 67.012 1.00 15.52 218 THR A C 1
ATOM 1629 O O . THR A 1 229 ? 23.508 53.585 67.138 1.00 15.51 218 THR A O 1
ATOM 1633 N N . ALA A 1 230 ? 21.706 54.346 66.006 1.00 14.66 219 ALA A N 1
ATOM 1634 C CA . ALA A 1 230 ? 22.488 54.815 64.857 1.00 14.65 219 ALA A CA 1
ATOM 1635 C C . ALA A 1 230 ? 21.928 56.094 64.285 1.00 14.95 219 ALA A C 1
ATOM 1636 O O . ALA A 1 230 ? 20.746 56.376 64.469 1.00 15.54 219 ALA A O 1
ATOM 1638 N N . TYR A 1 231 ? 22.778 56.852 63.574 1.00 14.36 220 TYR A N 1
ATOM 1639 C CA . TYR A 1 231 ? 22.287 57.967 62.727 1.00 14.76 220 TYR A CA 1
ATOM 1640 C C . TYR A 1 231 ? 22.555 57.699 61.263 1.00 14.54 220 TYR A C 1
ATOM 1641 O O . TYR A 1 231 ? 23.636 57.220 60.921 1.00 15.12 220 TYR A O 1
ATOM 1650 N N . TRP A 1 232 ? 21.576 58.041 60.420 1.00 14.41 221 TRP A N 1
ATOM 1651 C CA . TRP A 1 232 ? 21.765 58.137 58.971 1.00 15.06 221 TRP A CA 1
ATOM 1652 C C . TRP A 1 232 ? 22.068 59.595 58.665 1.00 15.50 221 TRP A C 1
ATOM 1653 O O . TRP A 1 232 ? 21.279 60.464 59.029 1.00 15.11 221 TRP A O 1
ATOM 1664 N N . LEU A 1 233 ? 23.206 59.846 58.020 1.00 15.36 222 LEU A N 1
ATOM 1665 C CA . LEU A 1 233 ? 23.575 61.195 57.552 1.00 15.85 222 LEU A CA 1
ATOM 1666 C C . LEU A 1 233 ? 23.757 61.118 56.047 1.00 15.50 222 LEU A C 1
ATOM 1667 O O . LEU A 1 233 ? 24.340 60.141 55.538 1.00 14.95 222 LEU A O 1
ATOM 1672 N N . TYR A 1 234 ? 23.269 62.131 55.324 1.00 14.84 223 TYR A N 1
ATOM 1673 C CA . TYR A 1 234 ? 23.450 62.170 53.865 1.00 15.14 223 TYR A CA 1
ATOM 1674 C C . TYR A 1 234 ? 24.189 63.427 53.468 1.00 15.63 223 TYR A C 1
ATOM 1675 O O . TYR A 1 234 ? 24.115 64.438 54.172 1.00 15.54 223 TYR A O 1
ATOM 1684 N N . ARG A 1 235 ? 24.875 63.343 52.326 1.00 16.45 224 ARG A N 1
ATOM 1685 C CA . ARG A 1 235 ? 25.468 64.498 51.631 1.00 17.61 224 ARG A CA 1
ATOM 1686 C C . ARG A 1 235 ? 24.839 64.578 50.245 1.00 18.71 224 ARG A C 1
ATOM 1687 O O . ARG A 1 235 ? 24.581 65.692 49.730 1.00 18.30 224 ARG A O 1
ATOM 1696 N N . VAL B 1 14 ? 9.994 78.850 59.813 1.00 35.30 3 VAL B N 1
ATOM 1697 C CA . VAL B 1 14 ? 10.069 78.663 61.296 1.00 35.04 3 VAL B CA 1
ATOM 1698 C C . VAL B 1 14 ? 10.109 80.011 62.016 1.00 34.41 3 VAL B C 1
ATOM 1699 O O . VAL B 1 14 ? 10.845 80.922 61.620 1.00 34.46 3 VAL B O 1
ATOM 1703 N N . ARG B 1 15 ? 9.285 80.123 63.057 1.00 33.52 4 ARG B N 1
ATOM 1704 C CA . ARG B 1 15 ? 9.252 81.293 63.923 1.00 32.92 4 ARG B CA 1
ATOM 1705 C C . ARG B 1 15 ? 9.726 80.846 65.292 1.00 31.90 4 ARG B C 1
ATOM 1706 O O . ARG B 1 15 ? 9.316 79.792 65.786 1.00 31.94 4 ARG B O 1
ATOM 1714 N N . ALA B 1 16 ? 10.590 81.645 65.906 1.00 30.47 5 ALA B N 1
ATOM 1715 C CA . ALA B 1 16 ? 11.160 81.294 67.202 1.00 29.46 5 ALA B CA 1
ATOM 1716 C C . ALA B 1 16 ? 11.750 82.516 67.883 1.00 28.89 5 ALA B C 1
ATOM 1717 O O . ALA B 1 16 ? 12.245 83.420 67.214 1.00 28.59 5 ALA B O 1
ATOM 1719 N N . SER B 1 17 ? 11.681 82.533 69.212 1.00 27.80 6 SER B N 1
ATOM 1720 C CA . SER B 1 17 ? 12.394 83.519 70.015 1.00 27.16 6 SER B CA 1
ATOM 1721 C C . SER B 1 17 ? 13.828 83.040 70.189 1.00 26.47 6 SER B C 1
ATOM 1722 O O . SER B 1 17 ? 14.105 81.830 70.128 1.00 25.93 6 SER B O 1
ATOM 1725 N N . ILE B 1 18 ? 14.745 83.986 70.366 1.00 24.96 7 ILE B N 1
ATOM 1726 C CA . ILE B 1 18 ? 16.132 83.665 70.654 1.00 24.69 7 ILE B CA 1
ATOM 1727 C C . ILE B 1 18 ? 16.427 84.337 71.975 1.00 25.47 7 ILE B C 1
ATOM 1728 O O . ILE B 1 18 ? 16.293 85.558 72.085 1.00 25.39 7 ILE B O 1
ATOM 1733 N N . GLU B 1 19 ? 16.801 83.559 72.986 1.00 25.98 8 GLU B N 1
ATOM 1734 C CA . GLU B 1 19 ? 17.063 84.146 74.304 1.00 26.46 8 GLU B CA 1
ATOM 1735 C C . GLU B 1 19 ? 18.382 83.658 74.879 1.00 25.74 8 GLU B C 1
ATOM 1736 O O . GLU B 1 19 ? 18.731 82.483 74.700 1.00 24.54 8 GLU B O 1
ATOM 1742 N N . PRO B 1 20 ? 19.136 84.536 75.545 1.00 25.15 9 PRO B N 1
ATOM 1743 C CA . PRO B 1 20 ? 20.434 84.148 76.086 1.00 24.50 9 PRO B CA 1
ATOM 1744 C C . PRO B 1 20 ? 20.287 83.051 77.122 1.00 24.07 9 PRO B C 1
ATOM 1745 O O . PRO B 1 20 ? 19.318 83.044 77.876 1.00 23.71 9 PRO B O 1
ATOM 1749 N N . LEU B 1 21 ? 21.228 82.117 77.127 1.00 23.18 10 LEU B N 1
ATOM 1750 C CA . LEU B 1 21 ? 21.302 81.102 78.163 1.00 23.38 10 LEU B CA 1
ATOM 1751 C C . LEU B 1 21 ? 22.147 81.667 79.295 1.00 23.71 10 LEU B C 1
ATOM 1752 O O . LEU B 1 21 ? 23.334 81.419 79.389 1.00 22.94 10 LEU B O 1
ATOM 1757 N N . THR B 1 22 ? 21.511 82.457 80.158 1.00 25.39 11 THR B N 1
ATOM 1758 C CA . THR B 1 22 ? 22.243 83.284 81.123 1.00 26.89 11 THR B CA 1
ATOM 1759 C C . THR B 1 22 ? 23.157 82.505 82.065 1.00 26.96 11 THR B C 1
ATOM 1760 O O . THR B 1 22 ? 24.326 82.869 82.246 1.00 27.23 11 THR B O 1
ATOM 1764 N N . TRP B 1 23 ? 22.628 81.432 82.659 1.00 27.27 12 TRP B N 1
ATOM 1765 C CA . TRP B 1 23 ? 23.403 80.579 83.559 1.00 27.72 12 TRP B CA 1
ATOM 1766 C C . TRP B 1 23 ? 24.609 79.971 82.853 1.00 27.05 12 TRP B C 1
ATOM 1767 O O . TRP B 1 23 ? 25.742 80.084 83.326 1.00 27.31 12 TRP B O 1
ATOM 1778 N N . GLU B 1 24 ? 24.368 79.317 81.717 1.00 26.29 13 GLU B N 1
ATOM 1779 C CA . GLU B 1 24 ? 25.450 78.663 80.974 1.00 25.31 13 GLU B CA 1
ATOM 1780 C C . GLU B 1 24 ? 26.525 79.648 80.523 1.00 24.97 13 GLU B C 1
ATOM 1781 O O . GLU B 1 24 ? 27.714 79.328 80.530 1.00 24.60 13 GLU B O 1
ATOM 1787 N N . ASN B 1 25 ? 26.099 80.840 80.128 1.00 23.89 14 ASN B N 1
ATOM 1788 C CA . ASN B 1 25 ? 27.024 81.874 79.677 1.00 24.62 14 ASN B CA 1
ATOM 1789 C C . ASN B 1 25 ? 28.011 82.253 80.777 1.00 25.03 14 ASN B C 1
ATOM 1790 O O . ASN B 1 25 ? 29.211 82.363 80.528 1.00 25.38 14 ASN B O 1
ATOM 1795 N N . ALA B 1 26 ? 27.504 82.402 81.999 1.00 25.81 15 ALA B N 1
ATOM 1796 C CA . ALA B 1 26 ? 28.364 82.715 83.144 1.00 26.03 15 ALA B CA 1
ATOM 1797 C C . ALA B 1 26 ? 29.269 81.535 83.515 1.00 26.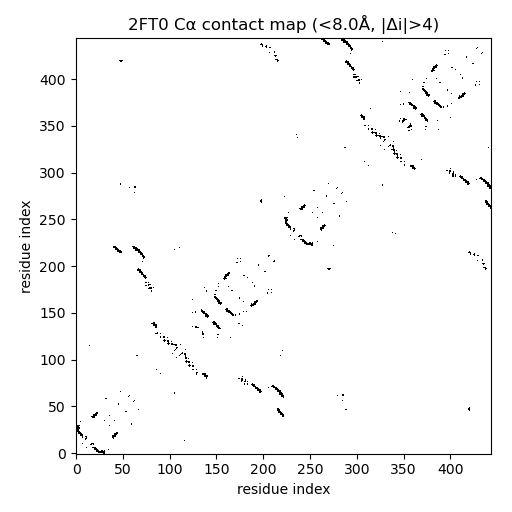27 15 ALA B C 1
ATOM 1798 O O . ALA B 1 26 ? 30.458 81.707 83.812 1.00 26.06 15 ALA B O 1
ATOM 1800 N N . PHE B 1 27 ? 28.719 80.324 83.442 1.00 25.39 16 PHE B N 1
ATOM 1801 C CA . PHE B 1 27 ? 29.467 79.139 83.815 1.00 25.71 16 PHE B CA 1
ATOM 1802 C C . PHE B 1 27 ? 30.563 78.767 82.817 1.00 25.63 16 PHE B C 1
ATOM 1803 O O . PHE B 1 27 ? 31.686 78.409 83.210 1.00 26.26 16 PHE B O 1
ATOM 1811 N N . PHE B 1 28 ? 30.231 78.825 81.528 1.00 25.16 17 PHE B N 1
ATOM 1812 C CA . PHE B 1 28 ? 31.162 78.402 80.489 1.00 24.93 17 PHE B CA 1
ATOM 1813 C C . PHE B 1 28 ? 32.027 79.539 79.986 1.00 25.22 17 PHE B C 1
ATOM 1814 O O . PHE B 1 28 ? 33.086 79.300 79.416 1.00 25.21 17 PHE B O 1
ATOM 1822 N N . GLY B 1 29 ? 31.573 80.769 80.199 1.00 25.21 18 GLY B N 1
ATOM 1823 C CA . GLY B 1 29 ? 32.266 81.931 79.641 1.00 25.60 18 GLY B CA 1
ATOM 1824 C C . GLY B 1 29 ? 32.065 81.962 78.144 1.00 26.24 18 GLY B C 1
ATOM 1825 O O . GLY B 1 29 ? 33.028 82.061 77.378 1.00 27.17 18 GLY B O 1
ATOM 1826 N N . VAL B 1 30 ? 30.804 81.843 77.735 1.00 26.22 19 VAL B N 1
ATOM 1827 C CA . VAL B 1 30 ? 30.438 81.877 76.323 1.00 26.22 19 VAL B CA 1
ATOM 1828 C C . VAL B 1 30 ? 29.244 82.802 76.124 1.00 26.41 19 VAL B C 1
ATOM 1829 O O . VAL B 1 30 ? 28.533 83.147 77.081 1.00 27.40 19 VAL B O 1
ATOM 1833 N N . ASN B 1 31 ? 29.022 83.183 74.874 1.00 25.56 20 ASN B N 1
ATOM 1834 C CA . ASN B 1 31 ? 27.885 83.992 74.478 1.00 25.61 20 ASN B CA 1
ATOM 1835 C C . ASN B 1 31 ? 26.872 83.130 73.713 1.00 24.76 20 ASN B C 1
ATOM 1836 O O . ASN B 1 31 ? 26.857 83.107 72.477 1.00 24.98 20 ASN B O 1
ATOM 1841 N N . SER B 1 32 ? 26.026 82.413 74.448 1.00 22.89 21 SER B N 1
ATOM 1842 C CA . SER B 1 32 ? 25.118 81.456 73.806 1.00 21.14 21 SER B CA 1
ATOM 1843 C C . SER B 1 32 ? 23.645 81.786 74.022 1.00 20.07 21 SER B C 1
ATOM 1844 O O . SER B 1 32 ? 23.272 82.458 75.008 1.00 19.34 21 SER B O 1
ATOM 1847 N N . ALA B 1 33 ? 22.811 81.319 73.094 1.00 18.45 22 ALA B N 1
ATOM 1848 C CA . ALA B 1 33 ? 21.374 81.507 73.185 1.00 17.75 22 ALA B CA 1
ATOM 1849 C C . ALA B 1 33 ? 20.655 80.223 72.828 1.00 18.43 22 ALA B C 1
ATOM 1850 O O . ALA B 1 33 ? 21.251 79.310 72.238 1.00 17.38 22 ALA B O 1
ATOM 1852 N N . ILE B 1 34 ? 19.374 80.180 73.174 1.00 18.68 23 ILE B N 1
ATOM 1853 C CA . ILE B 1 34 ? 18.536 79.042 72.830 1.00 20.07 23 ILE B CA 1
ATOM 1854 C C . ILE B 1 34 ? 17.330 79.492 72.028 1.00 21.19 23 ILE B C 1
ATOM 1855 O O . ILE B 1 34 ? 16.737 80.538 72.303 1.00 20.94 23 ILE B O 1
ATOM 1860 N N . VAL B 1 35 ? 16.981 78.689 71.026 1.00 22.35 24 VAL B N 1
ATOM 1861 C CA . VAL B 1 35 ? 15.850 78.944 70.161 1.00 25.25 24 VAL B CA 1
ATOM 1862 C C . VAL B 1 35 ? 14.611 78.299 70.785 1.00 26.87 24 VAL B C 1
ATOM 1863 O O . VAL B 1 35 ? 14.686 77.187 71.319 1.00 28.06 24 VAL B O 1
ATOM 1867 N N . ARG B 1 36 ? 13.489 79.007 70.750 1.00 28.78 25 ARG B N 1
ATOM 1868 C CA . ARG B 1 36 ? 12.221 78.450 71.208 1.00 30.73 25 ARG B CA 1
ATOM 1869 C C . ARG B 1 36 ? 11.130 78.693 70.173 1.00 31.36 25 ARG B C 1
ATOM 1870 O O . ARG B 1 36 ? 10.670 79.822 69.971 1.00 30.77 25 ARG B O 1
ATOM 1878 N N . ILE B 1 37 ? 10.755 77.604 69.507 1.00 32.47 26 ILE B N 1
ATOM 1879 C CA . ILE B 1 37 ? 9.840 77.618 68.379 1.00 33.62 26 ILE B CA 1
ATOM 1880 C C . ILE B 1 37 ? 8.408 77.743 68.883 1.00 34.78 26 ILE B C 1
ATOM 1881 O O . ILE B 1 37 ? 7.946 76.923 69.681 1.00 34.43 26 ILE B O 1
ATOM 1886 N N . THR B 1 38 ? 7.736 78.800 68.432 1.00 36.36 27 THR B N 1
ATOM 1887 C CA . THR B 1 38 ? 6.345 79.075 68.780 1.00 38.04 27 THR B CA 1
ATOM 1888 C C . THR B 1 38 ? 5.697 79.865 67.650 1.00 38.53 27 THR B C 1
ATOM 1889 O O . THR B 1 38 ? 6.383 80.576 66.917 1.00 38.86 27 THR B O 1
ATOM 1893 N N . SER B 1 39 ? 4.376 79.750 67.529 1.00 39.23 28 SER B N 1
ATOM 1894 C CA . SER B 1 39 ? 3.614 80.403 66.462 1.00 39.82 28 SER B CA 1
ATOM 1895 C C . SER B 1 39 ? 3.724 81.930 66.486 1.00 39.95 28 SER B C 1
ATOM 1896 O O . SER B 1 39 ? 3.735 82.569 65.428 1.00 40.46 28 SER B O 1
ATOM 1899 N N . GLU B 1 40 ? 3.832 82.498 67.686 1.00 39.84 29 GLU B N 1
ATOM 1900 C CA . GLU B 1 40 ? 3.770 83.955 67.886 1.00 39.69 29 GLU B CA 1
ATOM 1901 C C . GLU B 1 40 ? 5.114 84.691 67.812 1.00 39.20 29 GLU B C 1
ATOM 1902 O O . GLU B 1 40 ? 5.152 85.927 67.801 1.00 39.86 29 GLU B O 1
ATOM 1908 N N . ALA B 1 41 ? 6.211 83.942 67.754 1.00 38.13 30 ALA B N 1
ATOM 1909 C CA . ALA B 1 41 ? 7.552 84.528 67.804 1.00 36.67 30 ALA B CA 1
ATOM 1910 C C . ALA B 1 41 ? 7.950 85.163 66.466 1.00 35.74 30 ALA B C 1
ATOM 1911 O O . ALA B 1 41 ? 7.280 84.932 65.464 1.00 35.89 30 ALA B O 1
ATOM 1913 N N . PRO B 1 42 ? 9.025 85.959 66.428 1.00 34.83 31 PRO B N 1
ATOM 1914 C CA . PRO B 1 42 ? 9.496 86.513 65.157 1.00 34.10 31 PRO B CA 1
ATOM 1915 C C . PRO B 1 42 ? 10.068 85.415 64.259 1.00 33.37 31 PRO B C 1
ATOM 1916 O O . PRO B 1 42 ? 10.457 84.351 64.754 1.00 32.66 31 PRO B O 1
ATOM 1920 N N . LEU B 1 43 ? 10.117 85.678 62.955 1.00 32.13 32 LEU B N 1
ATOM 1921 C CA . LEU B 1 43 ? 10.728 84.755 62.005 1.00 31.18 32 LEU B CA 1
ATOM 1922 C C . LEU B 1 43 ? 12.166 84.466 62.401 1.00 29.98 32 LEU B C 1
ATOM 1923 O O . LEU B 1 43 ? 12.916 85.380 62.750 1.00 29.35 32 LEU B O 1
ATOM 1928 N N . LEU B 1 44 ? 12.533 83.188 62.361 1.00 28.26 33 LEU B N 1
ATOM 1929 C CA . LEU B 1 44 ? 13.902 82.786 62.628 1.00 26.92 33 LEU B CA 1
ATOM 1930 C C . LEU B 1 44 ? 14.710 82.916 61.339 1.00 26.51 33 LEU B C 1
ATOM 1931 O O . LEU B 1 44 ? 14.446 82.218 60.349 1.00 26.77 33 LEU B O 1
ATOM 1936 N N . THR B 1 45 ? 15.673 83.833 61.359 1.00 25.87 34 THR B N 1
ATOM 1937 C CA . THR B 1 45 ? 16.448 84.204 60.170 1.00 25.47 34 THR B CA 1
ATOM 1938 C C . THR B 1 45 ? 17.947 84.170 60.454 1.00 25.05 34 THR B C 1
ATOM 1939 O O . THR B 1 45 ? 18.354 84.306 61.611 1.00 24.79 34 THR B O 1
ATOM 1943 N N . PRO B 1 46 ? 18.768 84.017 59.407 1.00 24.67 35 PRO B N 1
ATOM 1944 C CA . PRO B 1 46 ? 20.219 84.077 59.556 1.00 25.17 35 PRO B CA 1
ATOM 1945 C C . PRO B 1 46 ? 20.660 85.372 60.237 1.00 25.22 35 PRO B C 1
ATOM 1946 O O . PRO B 1 46 ? 21.548 85.345 61.085 1.00 25.34 35 PRO B O 1
ATOM 1950 N N . ASP B 1 47 ? 20.032 86.488 59.872 1.00 26.14 36 ASP B N 1
ATOM 1951 C CA . ASP B 1 47 ? 20.351 87.779 60.490 1.00 27.03 36 ASP B CA 1
ATOM 1952 C C . ASP B 1 47 ? 20.174 87.761 62.004 1.00 26.18 36 ASP B C 1
ATOM 1953 O O . ASP B 1 47 ? 21.043 88.243 62.737 1.00 26.76 36 ASP B O 1
ATOM 1958 N N . ALA B 1 48 ? 19.054 87.200 62.459 1.00 25.31 37 ALA B N 1
ATOM 1959 C CA . ALA B 1 48 ? 18.762 87.091 63.891 1.00 23.96 37 ALA B CA 1
ATOM 1960 C C . ALA B 1 48 ? 19.773 86.198 64.617 1.00 23.34 37 ALA B C 1
ATOM 1961 O O . ALA B 1 48 ? 20.164 86.463 65.762 1.00 23.37 37 ALA B O 1
ATOM 1963 N N . LEU B 1 49 ? 20.198 85.128 63.951 1.00 21.78 38 LEU B N 1
ATOM 1964 C CA . LEU B 1 49 ? 21.138 84.181 64.555 1.00 21.73 38 LEU B CA 1
ATOM 1965 C C . LEU B 1 49 ? 22.596 84.620 64.536 1.00 21.53 38 LEU B C 1
ATOM 1966 O O . LEU B 1 49 ? 23.395 84.202 65.373 1.00 21.75 38 LEU B O 1
ATOM 1971 N N . ALA B 1 50 ? 22.939 85.460 63.563 1.00 22.85 39 ALA B N 1
ATOM 1972 C CA . ALA B 1 50 ? 24.336 85.781 63.244 1.00 23.05 39 ALA B CA 1
ATOM 1973 C C . ALA B 1 50 ? 25.322 86.142 64.381 1.00 22.83 39 ALA B C 1
ATOM 1974 O O . ALA B 1 50 ? 26.443 85.627 64.392 1.00 23.65 39 ALA B O 1
ATOM 1976 N N . PRO B 1 51 ? 24.967 87.042 65.303 1.00 22.99 40 PRO B N 1
ATOM 1977 C CA . PRO B 1 51 ? 25.977 87.536 66.243 1.00 23.10 40 PRO B CA 1
ATOM 1978 C C . PRO B 1 51 ? 26.290 86.608 67.411 1.00 22.93 40 PRO B C 1
ATOM 1979 O O . PRO B 1 51 ? 27.289 86.825 68.118 1.00 23.02 40 PRO B O 1
ATOM 1983 N N . TRP B 1 52 ? 25.462 85.578 67.603 1.00 22.72 41 TRP B N 1
ATOM 1984 C CA . TRP B 1 52 ? 25.633 84.655 68.727 1.00 21.76 41 TRP B CA 1
ATOM 1985 C C . TRP B 1 52 ? 26.794 83.696 68.489 1.00 22.18 41 TRP B C 1
ATOM 1986 O O . TRP B 1 52 ? 26.927 83.126 67.395 1.00 22.73 41 TRP B O 1
ATOM 1997 N N . SER B 1 53 ? 27.640 83.539 69.500 1.00 21.93 42 SER B N 1
ATOM 1998 C CA . SER B 1 53 ? 28.758 82.596 69.429 1.00 22.55 42 SER B CA 1
ATOM 1999 C C . SER B 1 53 ? 28.232 81.157 69.258 1.00 21.77 42 SER B C 1
ATOM 2000 O O . SER B 1 53 ? 28.791 80.372 68.497 1.00 21.67 42 SER B O 1
ATOM 2003 N N . ARG B 1 54 ? 27.159 80.841 69.978 1.00 20.93 43 ARG B N 1
ATOM 2004 C CA . ARG B 1 54 ? 26.554 79.504 69.942 1.00 20.12 43 ARG B CA 1
ATOM 2005 C C . ARG B 1 54 ? 25.053 79.672 70.027 1.00 19.10 43 ARG B C 1
ATOM 2006 O O . ARG B 1 54 ? 24.565 80.480 70.815 1.00 18.27 43 ARG B O 1
ATOM 2014 N N . VAL B 1 55 ? 24.312 78.923 69.221 1.00 17.34 44 VAL B N 1
ATOM 2015 C CA . VAL B 1 55 ? 22.877 78.868 69.409 1.00 16.77 44 VAL B CA 1
ATOM 2016 C C . VAL B 1 55 ? 22.462 77.401 69.498 1.00 16.71 44 VAL B C 1
ATOM 2017 O O . VAL B 1 55 ? 22.984 76.570 68.759 1.00 16.13 44 VAL B O 1
ATOM 2021 N N . GLN B 1 56 ? 21.537 77.118 70.412 1.00 16.11 45 GLN B N 1
ATOM 2022 C CA . GLN B 1 56 ? 21.047 75.754 70.661 1.00 16.22 45 GLN B CA 1
ATOM 2023 C C . GLN B 1 56 ? 19.579 75.644 70.309 1.00 16.30 45 GLN B C 1
ATOM 2024 O O . GLN B 1 56 ? 18.814 76.599 70.451 1.00 16.43 45 GLN B O 1
ATOM 2030 N N . ALA B 1 57 ? 19.158 74.458 69.875 1.00 15.72 46 ALA B N 1
ATOM 2031 C CA . ALA B 1 57 ? 17.751 74.194 69.608 1.00 15.30 46 ALA B CA 1
ATOM 2032 C C . ALA B 1 57 ? 17.512 72.746 70.010 1.00 15.64 46 ALA B C 1
ATOM 2033 O O . ALA B 1 57 ? 18.362 71.886 69.729 1.00 16.07 46 ALA B O 1
ATOM 2035 N N . LYS B 1 58 ? 16.398 72.488 70.683 1.00 15.71 47 LYS B N 1
ATOM 2036 C CA . LYS B 1 58 ? 16.027 71.100 70.985 1.00 15.42 47 LYS B CA 1
ATOM 2037 C C . LYS B 1 58 ? 14.667 70.841 70.336 1.00 15.81 47 LYS B C 1
ATOM 2038 O O . LYS B 1 58 ? 13.714 71.599 70.550 1.00 16.53 47 LYS B O 1
ATOM 2044 N N . ILE B 1 59 ? 14.577 69.781 69.539 1.00 14.46 48 ILE B N 1
ATOM 2045 C CA . ILE B 1 59 ? 13.346 69.493 68.807 1.00 15.20 48 ILE B CA 1
ATOM 2046 C C . ILE B 1 59 ? 12.947 68.028 69.004 1.00 15.74 48 ILE B C 1
ATOM 2047 O O . ILE B 1 59 ? 13.802 67.181 69.241 1.00 15.80 48 ILE B O 1
ATOM 2052 N N . ALA B 1 60 ? 11.654 67.747 68.914 1.00 16.22 49 ALA B N 1
ATOM 2053 C CA . ALA B 1 60 ? 11.197 66.352 68.928 1.00 16.08 49 ALA B CA 1
ATOM 2054 C C . ALA B 1 60 ? 11.797 65.613 67.728 1.00 16.37 49 ALA B C 1
ATOM 2055 O O . ALA B 1 60 ? 11.830 66.130 66.611 1.00 16.26 49 ALA B O 1
ATOM 2057 N N . ALA B 1 61 ? 12.270 64.391 67.965 1.00 15.84 50 ALA B N 1
ATOM 2058 C CA . ALA B 1 61 ? 12.914 63.606 66.916 1.00 15.52 50 ALA B CA 1
ATOM 2059 C C . ALA B 1 61 ? 11.922 63.238 65.795 1.00 16.33 50 ALA B C 1
ATOM 2060 O O . ALA B 1 61 ? 12.320 62.936 64.674 1.00 16.91 50 ALA B O 1
ATOM 2062 N N . SER B 1 62 ? 10.636 63.295 66.097 1.00 16.52 51 SER B N 1
ATOM 2063 C CA . SER B 1 62 ? 9.606 62.997 65.099 1.00 16.88 51 SER B CA 1
ATOM 2064 C C . SER B 1 62 ? 9.375 64.175 64.155 1.00 17.68 51 SER B C 1
ATOM 2065 O O . SER B 1 62 ? 8.724 64.029 63.118 1.00 18.46 51 SER B O 1
ATOM 2068 N N . ASN B 1 63 ? 9.882 65.342 64.518 1.00 17.50 52 ASN B N 1
ATOM 2069 C CA . ASN B 1 63 ? 9.552 66.529 63.741 1.00 17.86 52 ASN B CA 1
ATOM 2070 C C . ASN B 1 63 ? 10.567 66.801 62.639 1.00 18.39 52 ASN B C 1
ATOM 2071 O O . ASN B 1 63 ? 11.487 67.611 62.813 1.00 17.67 52 ASN B O 1
ATOM 2076 N N . THR B 1 64 ? 10.393 66.119 61.505 1.00 18.15 53 THR B N 1
ATOM 2077 C CA . THR B 1 64 ? 11.350 66.243 60.396 1.00 19.46 53 THR B CA 1
ATOM 2078 C C . THR B 1 64 ? 11.255 67.621 59.740 1.00 18.62 53 THR B C 1
ATOM 2079 O O . THR B 1 64 ? 12.242 68.112 59.190 1.00 19.05 53 THR B O 1
ATOM 2083 N N . GLY B 1 65 ? 10.078 68.242 59.810 1.00 19.20 54 GLY B N 1
ATOM 2084 C CA . GLY B 1 65 ? 9.915 69.611 59.291 1.00 19.55 54 GLY B CA 1
ATOM 2085 C C . GLY B 1 65 ? 10.840 70.582 59.994 1.00 18.79 54 GLY B C 1
ATOM 2086 O O . GLY B 1 65 ? 11.492 71.416 59.345 1.00 19.38 54 GLY B O 1
ATOM 2087 N N . GLU B 1 66 ? 10.880 70.497 61.324 1.00 18.18 55 GLU B N 1
ATOM 2088 C CA . GLU B 1 66 ? 11.776 71.354 62.122 1.00 17.71 55 GLU B CA 1
ATOM 2089 C C . GLU B 1 66 ? 13.244 71.030 61.917 1.00 17.55 55 GLU B C 1
ATOM 2090 O O . GLU B 1 66 ? 14.093 71.929 61.881 1.00 16.82 55 GLU B O 1
ATOM 2096 N N . LEU B 1 67 ? 13.554 69.739 61.812 1.00 17.17 56 LEU B N 1
ATOM 2097 C CA . LEU B 1 67 ? 14.929 69.331 61.524 1.00 17.11 56 LEU B CA 1
ATOM 2098 C C . LEU B 1 67 ? 15.404 69.952 60.227 1.00 17.62 56 LEU B C 1
ATOM 2099 O O . LEU B 1 67 ? 16.468 70.567 60.177 1.00 17.59 56 LEU B O 1
ATOM 2104 N N . ASP B 1 68 ? 14.626 69.773 59.167 1.00 17.55 57 ASP B N 1
ATOM 2105 C CA . ASP B 1 68 ? 14.992 70.329 57.872 1.00 18.55 57 ASP B CA 1
ATOM 2106 C C . ASP B 1 68 ? 15.107 71.849 57.945 1.00 18.67 57 ASP B C 1
ATOM 2107 O O . ASP B 1 68 ? 16.086 72.421 57.454 1.00 18.55 57 ASP B O 1
ATOM 2112 N N . ALA B 1 69 ? 14.119 72.498 58.566 1.00 17.90 58 ALA B N 1
ATOM 2113 C CA . ALA B 1 69 ? 14.119 73.964 58.661 1.00 18.61 58 ALA B CA 1
ATOM 2114 C C . ALA B 1 69 ? 15.355 74.497 59.391 1.00 18.48 58 ALA B C 1
ATOM 2115 O O . ALA B 1 69 ? 15.938 75.495 58.972 1.00 18.71 58 ALA B O 1
ATOM 2117 N N . LEU B 1 70 ? 15.746 73.840 60.486 1.00 17.11 59 LEU B N 1
ATOM 2118 C CA . LEU B 1 70 ? 16.914 74.264 61.259 1.00 17.21 59 LEU B CA 1
ATOM 2119 C C . LEU B 1 70 ? 18.222 73.952 60.557 1.00 16.91 59 LEU B C 1
ATOM 2120 O O . LEU B 1 70 ? 19.174 74.718 60.651 1.00 16.54 59 LEU B O 1
ATOM 2125 N N . GLN B 1 71 ? 18.279 72.826 59.844 1.00 16.48 60 GLN B N 1
ATOM 2126 C CA . GLN B 1 71 ? 19.465 72.547 59.028 1.00 17.19 60 GLN B CA 1
ATOM 2127 C C . GLN B 1 71 ? 19.590 73.588 57.906 1.00 17.43 60 GLN B C 1
ATOM 2128 O O . GLN B 1 71 ? 20.696 73.959 57.523 1.00 16.79 60 GLN B O 1
ATOM 2134 N N . GLN B 1 72 ? 18.457 74.088 57.425 1.00 17.47 61 GLN B N 1
ATOM 2135 C CA . GLN B 1 72 ? 18.477 75.152 56.407 1.00 18.57 61 GLN B CA 1
ATOM 2136 C C . GLN B 1 72 ? 18.788 76.530 56.999 1.00 18.77 61 GLN B C 1
ATOM 2137 O O . GLN B 1 72 ? 18.902 77.523 56.266 1.00 18.65 61 GLN B O 1
ATOM 2143 N N . LEU B 1 73 ? 18.980 76.572 58.317 1.00 18.17 62 LEU B N 1
ATOM 2144 C CA . LEU B 1 73 ? 19.435 77.773 59.027 1.00 18.29 62 LEU B CA 1
ATOM 2145 C C . LEU B 1 73 ? 20.777 77.509 59.718 1.00 17.84 62 LEU B C 1
ATOM 2146 O O . LEU B 1 73 ? 21.163 78.205 60.672 1.00 18.48 62 LEU B O 1
ATOM 2151 N N . GLY B 1 74 ? 21.499 76.501 59.224 1.00 16.61 63 GLY B N 1
ATOM 2152 C CA . GLY B 1 74 ? 22.883 76.276 59.597 1.00 16.30 63 GLY B CA 1
ATOM 2153 C C . GLY B 1 74 ? 23.119 75.497 60.881 1.00 15.75 63 GLY B C 1
ATOM 2154 O O . GLY B 1 74 ? 24.243 75.473 61.381 1.00 15.51 63 GLY B O 1
ATOM 2155 N N . PHE B 1 75 ? 22.071 74.875 61.419 1.00 14.76 64 PHE B N 1
ATOM 2156 C CA . PHE B 1 75 ? 22.203 74.035 62.634 1.00 14.79 64 PHE B CA 1
ATOM 2157 C C . PHE B 1 75 ? 22.724 72.631 62.307 1.00 15.53 64 PHE B C 1
ATOM 2158 O O . PHE B 1 75 ? 22.420 72.102 61.241 1.00 16.19 64 PHE B O 1
ATOM 2166 N N . SER B 1 76 ? 23.490 72.056 63.235 1.00 15.04 65 SER B N 1
ATOM 2167 C CA . SER B 1 76 ? 24.026 70.690 63.088 1.00 15.84 65 SER B CA 1
ATOM 2168 C C . SER B 1 76 ? 23.614 69.823 64.271 1.00 15.26 65 SER B C 1
ATOM 2169 O O . SER B 1 76 ? 23.472 70.313 65.373 1.00 15.22 65 SER B O 1
ATOM 2172 N N . LEU B 1 77 ? 23.446 68.516 64.049 1.00 15.08 66 LEU B N 1
ATOM 2173 C CA . LEU B 1 77 ? 23.243 67.600 65.184 1.00 15.09 66 LEU B CA 1
ATOM 2174 C C . LEU B 1 77 ? 24.407 67.604 66.163 1.00 14.89 66 LEU B C 1
ATOM 2175 O O . LEU B 1 77 ? 25.562 67.412 65.764 1.00 15.00 66 LEU B O 1
ATOM 2180 N N . VAL B 1 78 ? 24.087 67.707 67.452 1.00 15.68 67 VAL B N 1
ATOM 2181 C CA . VAL B 1 78 ? 25.048 67.436 68.511 1.00 17.25 67 VAL B CA 1
ATOM 2182 C C . VAL B 1 78 ? 24.789 66.054 69.111 1.00 18.05 67 VAL B C 1
ATOM 2183 O O . VAL B 1 78 ? 25.689 65.204 69.141 1.00 18.97 67 VAL B O 1
ATOM 2187 N N . GLU B 1 79 ? 23.562 65.827 69.573 1.00 18.68 68 GLU B N 1
ATOM 2188 C CA . GLU B 1 79 ? 23.187 64.500 70.057 1.00 19.51 68 GLU B CA 1
ATOM 2189 C C . GLU B 1 79 ? 21.690 64.308 70.132 1.00 19.17 68 GLU B C 1
ATOM 2190 O O . GLU B 1 79 ? 20.930 65.281 70.136 1.00 18.50 68 GLU B O 1
ATOM 2196 N N . GLY B 1 80 ? 21.273 63.045 70.169 1.00 18.09 69 GLY B N 1
ATOM 2197 C CA . GLY B 1 80 ? 19.875 62.694 70.410 1.00 17.66 69 GLY B CA 1
ATOM 2198 C C . GLY B 1 80 ? 19.699 62.320 71.872 1.00 17.96 69 GLY B C 1
ATOM 2199 O O . GLY B 1 80 ? 20.652 61.887 72.511 1.00 17.66 69 GLY B O 1
ATOM 2200 N N . GLU B 1 81 ? 18.482 62.501 72.379 1.00 17.70 70 GLU B N 1
ATOM 2201 C CA . GLU B 1 81 ? 18.132 62.300 73.791 1.00 19.08 70 GLU B CA 1
ATOM 2202 C C . GLU B 1 81 ? 16.904 61.402 73.823 1.00 18.28 70 GLU B C 1
ATOM 2203 O O . GLU B 1 81 ? 15.977 61.580 73.010 1.00 17.78 70 GLU B O 1
ATOM 2209 N N . VAL B 1 82 ? 16.875 60.477 74.777 1.00 16.49 71 VAL B N 1
ATOM 2210 C CA . VAL B 1 82 ? 15.660 59.713 75.048 1.00 16.82 71 VAL B CA 1
ATOM 2211 C C . VAL B 1 82 ? 15.260 59.980 76.477 1.00 16.47 71 VAL B C 1
ATOM 2212 O O . VAL B 1 82 ? 16.110 59.897 77.373 1.00 16.89 71 VAL B O 1
ATOM 2216 N N . ASP B 1 83 ? 13.989 60.321 76.692 1.00 15.82 72 ASP B N 1
ATOM 2217 C CA . ASP B 1 83 ? 13.462 60.535 78.041 1.00 16.36 72 ASP B CA 1
ATOM 2218 C C . ASP B 1 83 ? 12.527 59.386 78.356 1.00 16.39 72 ASP B C 1
ATOM 2219 O O . ASP B 1 83 ? 11.623 59.079 77.566 1.00 16.52 72 ASP B O 1
ATOM 2224 N N . LEU B 1 84 ? 12.788 58.736 79.487 1.00 16.26 73 LEU B N 1
ATOM 2225 C CA . LEU B 1 84 ? 12.026 57.556 79.913 1.00 16.32 73 LEU B CA 1
ATOM 2226 C C . LEU B 1 84 ? 11.291 57.806 81.227 1.00 16.52 73 LEU B C 1
ATOM 2227 O O . LEU B 1 84 ? 11.637 58.721 81.985 1.00 16.24 73 LEU B O 1
ATOM 2232 N N . ALA B 1 85 ? 10.298 56.967 81.508 1.00 16.22 74 ALA B N 1
ATOM 2233 C CA . ALA B 1 85 ? 9.604 57.000 82.786 1.00 16.36 74 ALA B CA 1
ATOM 2234 C C . ALA B 1 85 ? 9.448 55.587 83.324 1.00 16.58 74 ALA B C 1
ATOM 2235 O O . ALA B 1 85 ? 9.218 54.643 82.556 1.00 16.33 74 ALA B O 1
ATOM 2237 N N . LEU B 1 86 ? 9.559 55.471 84.645 1.00 16.88 75 LEU B N 1
ATOM 2238 C CA . LEU B 1 86 ? 9.402 54.203 85.347 1.00 17.10 75 LEU B CA 1
ATOM 2239 C C . LEU B 1 86 ? 8.280 54.309 86.382 1.00 17.67 75 LEU B C 1
ATOM 2240 O O . LEU B 1 86 ? 8.252 55.280 87.144 1.00 17.05 75 LEU B O 1
ATOM 2245 N N . PRO B 1 87 ? 7.364 53.327 86.440 1.00 18.59 76 PRO B N 1
ATOM 2246 C CA . PRO B 1 87 ? 6.424 53.244 87.550 1.00 18.99 76 PRO B CA 1
ATOM 2247 C C . PRO B 1 87 ? 7.164 53.066 88.870 1.00 18.84 76 PRO B C 1
ATOM 2248 O O . PRO B 1 87 ? 8.158 52.303 88.944 1.00 19.23 76 PRO B O 1
ATOM 2252 N N . VAL B 1 88 ? 6.679 53.766 89.894 1.00 18.57 77 VAL B N 1
ATOM 2253 C CA . VAL B 1 88 ? 7.294 53.767 91.219 1.00 17.97 77 VAL B CA 1
ATOM 2254 C C . VAL B 1 88 ? 6.444 52.929 92.171 1.00 18.73 77 VAL B C 1
ATOM 2255 O O . VAL B 1 88 ? 5.247 53.165 92.324 1.00 19.38 77 VAL B O 1
ATOM 2259 N N . ASN B 1 89 ? 7.082 51.938 92.780 1.00 18.45 78 ASN B N 1
ATOM 2260 C CA . ASN B 1 89 ? 6.462 51.070 93.775 1.00 18.69 78 ASN B CA 1
ATOM 2261 C C . ASN B 1 89 ? 7.414 50.818 94.943 1.00 19.27 78 ASN B C 1
ATOM 2262 O O . ASN B 1 89 ? 8.545 51.300 94.949 1.00 19.56 78 ASN B O 1
ATOM 2267 N N . ASN B 1 90 ? 6.944 50.078 95.943 1.00 19.62 79 ASN B N 1
ATOM 2268 C CA . ASN B 1 90 ? 7.739 49.825 97.144 1.00 20.57 79 ASN B CA 1
ATOM 2269 C C . ASN B 1 90 ? 8.819 48.784 96.899 1.00 21.67 79 ASN B C 1
ATOM 2270 O O . ASN B 1 90 ? 8.663 47.604 97.239 1.00 21.75 79 ASN B O 1
ATOM 2275 N N . VAL B 1 91 ? 9.935 49.227 96.332 1.00 23.14 80 VAL B N 1
ATOM 2276 C CA . VAL B 1 91 ? 11.010 48.321 95.921 1.00 24.73 80 VAL B CA 1
ATOM 2277 C C . VAL B 1 91 ? 11.974 47.990 97.041 1.00 26.74 80 VAL B C 1
ATOM 2278 O O . VAL B 1 91 ? 12.784 47.067 96.909 1.00 26.46 80 VAL B O 1
ATOM 2282 N N . SER B 1 92 ? 11.902 48.747 98.130 1.00 28.79 81 SER B N 1
ATOM 2283 C CA . SER B 1 92 ? 12.760 48.515 99.284 1.00 31.65 81 SER B CA 1
ATOM 2284 C C . SER B 1 92 ? 14.133 49.135 99.042 1.00 32.73 81 SER B C 1
ATOM 2285 O O . SER B 1 92 ? 14.512 49.427 97.903 1.00 32.82 81 SER B O 1
ATOM 2288 N N . ASP B 1 93 ? 14.877 49.361 100.115 1.00 34.51 82 ASP B N 1
ATOM 2289 C CA . ASP B 1 93 ? 16.104 50.139 99.997 1.00 35.51 82 ASP B CA 1
ATOM 2290 C C . ASP B 1 93 ? 17.304 49.256 99.642 1.00 35.50 82 ASP B C 1
ATOM 2291 O O . ASP B 1 93 ? 17.304 48.041 99.887 1.00 35.81 82 ASP B O 1
ATOM 2296 N N . SER B 1 94 ? 18.316 49.879 99.051 1.00 34.89 83 SER B N 1
ATOM 2297 C CA . SER B 1 94 ? 19.519 49.197 98.582 1.00 34.58 83 SER B CA 1
ATOM 2298 C C . SER B 1 94 ? 20.689 49.332 99.561 1.00 34.40 83 SER B C 1
ATOM 2299 O O . SER B 1 94 ? 21.792 48.859 99.279 1.00 34.94 83 SER B O 1
ATOM 2302 N N . GLY B 1 95 ? 20.467 50.023 100.674 1.00 33.82 84 GLY B N 1
ATOM 2303 C CA . GLY B 1 95 ? 21.548 50.303 101.621 1.00 33.47 84 GLY B CA 1
ATOM 2304 C C . GLY B 1 95 ? 22.313 51.567 101.283 1.00 33.10 84 GLY B C 1
ATOM 2305 O O . GLY B 1 95 ? 23.288 51.921 101.968 1.00 33.13 84 GLY B O 1
ATOM 2306 N N . ALA B 1 96 ? 21.880 52.257 100.227 1.00 32.22 85 ALA B N 1
ATOM 2307 C CA . ALA B 1 96 ? 22.491 53.531 99.846 1.00 31.43 85 ALA B CA 1
ATOM 2308 C C . ALA B 1 96 ? 22.379 54.563 100.959 1.00 31.09 85 ALA B C 1
ATOM 2309 O O . ALA B 1 96 ? 21.415 54.561 101.735 1.00 30.79 85 ALA B O 1
ATOM 2311 N N . VAL B 1 97 ? 23.378 55.440 101.030 1.00 30.57 86 VAL B N 1
ATOM 2312 C CA . VAL B 1 97 ? 23.382 56.529 102.010 1.00 30.95 86 VAL B CA 1
ATOM 2313 C C . VAL B 1 97 ? 23.322 57.886 101.311 1.00 30.78 86 VAL B C 1
ATOM 2314 O O . VAL B 1 97 ? 23.704 58.000 100.139 1.00 30.62 86 VAL B O 1
ATOM 2318 N N . VAL B 1 98 ? 22.844 58.899 102.033 1.00 30.22 87 VAL B N 1
ATOM 2319 C CA . VAL B 1 98 ? 22.793 60.275 101.540 1.00 30.26 87 VAL B CA 1
ATOM 2320 C C . VAL B 1 98 ? 24.197 60.884 101.563 1.00 30.66 87 VAL B C 1
ATOM 2321 O O . VAL B 1 98 ? 24.889 60.838 102.583 1.00 30.55 87 VAL B O 1
ATOM 2325 N N . ALA B 1 99 ? 24.624 61.430 100.427 1.00 30.46 88 ALA B N 1
ATOM 2326 C CA . ALA B 1 99 ? 25.918 62.098 100.339 1.00 31.18 88 ALA B CA 1
ATOM 2327 C C . ALA B 1 99 ? 25.971 63.313 101.255 1.00 31.27 88 ALA B C 1
ATOM 2328 O O . ALA B 1 99 ? 25.020 64.099 101.329 1.00 31.30 88 ALA B O 1
ATOM 2330 N N . GLN B 1 100 ? 27.105 63.462 101.935 1.00 32.30 89 GLN B N 1
ATOM 2331 C CA . GLN B 1 100 ? 27.359 64.607 102.802 1.00 33.05 89 GLN B CA 1
ATOM 2332 C C . GLN B 1 100 ? 28.331 65.569 102.127 1.00 33.01 89 GLN B C 1
ATOM 2333 O O . GLN B 1 100 ? 28.999 65.199 101.160 1.00 32.70 89 GLN B O 1
ATOM 2339 N N . GLU B 1 101 ? 28.427 66.793 102.656 1.00 33.22 90 GLU B N 1
ATOM 2340 C CA . GLU B 1 101 ? 29.350 67.804 102.126 1.00 33.51 90 GLU B CA 1
ATOM 2341 C C . GLU B 1 101 ? 30.784 67.285 101.960 1.00 33.59 90 GLU B C 1
ATOM 2342 O O . GLU B 1 101 ? 31.487 67.692 101.035 1.00 33.51 90 GLU B O 1
ATOM 2348 N N . THR B 1 102 ? 31.207 66.380 102.842 1.00 33.52 91 THR B N 1
ATOM 2349 C CA . THR B 1 102 ? 32.544 65.772 102.760 1.00 33.57 91 THR B CA 1
ATOM 2350 C C . THR B 1 102 ? 32.741 64.815 101.574 1.00 33.30 91 THR B C 1
ATOM 2351 O O . THR B 1 102 ? 33.873 64.435 101.251 1.00 32.91 91 THR B O 1
ATOM 2355 N N . ASP B 1 103 ? 31.644 64.420 100.931 1.00 32.48 92 ASP B N 1
ATOM 2356 C CA . ASP B 1 103 ? 31.716 63.559 99.753 1.00 32.19 92 ASP B CA 1
ATOM 2357 C C . ASP B 1 103 ? 31.884 64.346 98.448 1.00 31.90 92 ASP B C 1
ATOM 2358 O O . ASP B 1 103 ? 32.185 63.753 97.411 1.00 31.47 92 ASP B O 1
ATOM 2363 N N . ILE B 1 104 ? 31.698 65.667 98.506 1.00 31.63 93 ILE B N 1
ATOM 2364 C CA . ILE B 1 104 ? 31.766 66.521 97.305 1.00 31.24 93 ILE B CA 1
ATOM 2365 C C . ILE B 1 104 ? 33.044 66.364 96.449 1.00 31.21 93 ILE B C 1
ATOM 2366 O O . ILE B 1 104 ? 32.929 66.154 95.241 1.00 31.05 93 ILE B O 1
ATOM 2371 N N . PRO B 1 105 ? 34.253 66.455 97.022 1.00 30.60 94 PRO B N 1
ATOM 2372 C CA . PRO B 1 105 ? 35.457 66.278 96.199 1.00 30.22 94 PRO B CA 1
ATOM 2373 C C . PRO B 1 105 ? 35.491 64.948 95.445 1.00 29.56 94 PRO B C 1
ATOM 2374 O O . PRO B 1 105 ? 35.856 64.921 94.268 1.00 29.26 94 PRO B O 1
ATOM 2378 N N . ALA B 1 106 ? 35.116 63.861 96.117 1.00 28.78 95 ALA B N 1
ATOM 2379 C CA . ALA B 1 106 ? 35.152 62.532 95.508 1.00 28.45 95 ALA B CA 1
ATOM 2380 C C . ALA B 1 106 ? 34.145 62.463 94.366 1.00 28.07 95 ALA B C 1
ATOM 2381 O O . ALA B 1 106 ? 34.464 62.000 93.267 1.00 28.35 95 ALA B O 1
ATOM 2383 N N . LEU B 1 107 ? 32.940 62.947 94.640 1.00 28.21 96 LEU B N 1
ATOM 2384 C CA . LEU B 1 107 ? 31.849 62.927 93.661 1.00 28.09 96 LEU B CA 1
ATOM 2385 C C . LEU B 1 107 ? 32.138 63.828 92.458 1.00 28.57 96 LEU B C 1
ATOM 2386 O O . LEU B 1 107 ? 31.913 63.430 91.326 1.00 28.54 96 LEU B O 1
ATOM 2391 N N . ARG B 1 108 ? 32.650 65.032 92.705 1.00 29.21 97 ARG B N 1
ATOM 2392 C CA . ARG B 1 108 ? 33.065 65.918 91.607 1.00 29.90 97 ARG B CA 1
ATOM 2393 C C . ARG B 1 108 ? 34.071 65.228 90.690 1.00 30.29 97 ARG B C 1
ATOM 2394 O O . ARG B 1 108 ? 33.982 65.336 89.467 1.00 30.72 97 ARG B O 1
ATOM 2402 N N . GLN B 1 109 ? 35.029 64.518 91.285 1.00 30.80 98 GLN B N 1
ATOM 2403 C CA . GLN B 1 109 ? 36.051 63.809 90.523 1.00 31.64 98 GLN B CA 1
ATOM 2404 C C . GLN B 1 109 ? 35.429 62.719 89.662 1.00 31.20 98 GLN B C 1
ATOM 2405 O O . GLN B 1 109 ? 35.720 62.624 88.467 1.00 31.44 98 GLN B O 1
ATOM 2411 N N . LEU B 1 110 ? 34.575 61.902 90.276 1.00 30.45 99 LEU B N 1
ATOM 2412 C CA . LEU B 1 110 ? 33.901 60.824 89.566 1.00 30.00 99 LEU B CA 1
ATOM 2413 C C . LEU B 1 110 ? 33.073 61.366 88.402 1.00 29.84 99 LEU B C 1
ATOM 2414 O O . LEU B 1 110 ? 33.177 60.865 87.274 1.00 29.64 99 LEU B O 1
ATOM 2419 N N . ALA B 1 111 ? 32.282 62.400 88.681 1.00 29.75 100 ALA B N 1
ATOM 2420 C CA . ALA B 1 111 ? 31.348 62.943 87.699 1.00 30.55 100 ALA B CA 1
ATOM 2421 C C . ALA B 1 111 ? 32.079 63.575 86.519 1.00 31.18 100 ALA B C 1
ATOM 2422 O O . ALA B 1 111 ? 31.681 63.385 85.369 1.00 31.26 100 ALA B O 1
ATOM 2424 N N . SER B 1 112 ? 33.165 64.299 86.799 1.00 31.98 101 SER B N 1
ATOM 2425 C CA . SER B 1 112 ? 33.913 64.968 85.737 1.00 33.06 101 SER B CA 1
ATOM 2426 C C . SER B 1 112 ? 34.510 63.955 84.763 1.00 33.41 101 SER B C 1
ATOM 2427 O O . SER B 1 112 ? 34.603 64.226 83.564 1.00 33.53 101 SER B O 1
ATOM 2430 N N . ALA B 1 113 ? 34.914 62.797 85.287 1.00 34.14 102 ALA B N 1
ATOM 2431 C CA . ALA B 1 113 ? 35.466 61.729 84.460 1.00 35.10 102 ALA B CA 1
ATOM 2432 C C . ALA B 1 113 ? 34.364 61.019 83.679 1.00 35.66 102 ALA B C 1
ATOM 2433 O O . ALA B 1 113 ? 34.540 60.723 82.497 1.00 36.68 102 ALA B O 1
ATOM 2435 N N . ALA B 1 114 ? 33.228 60.772 84.337 1.00 35.91 103 ALA B N 1
ATOM 2436 C CA . ALA B 1 114 ? 32.124 59.990 83.761 1.00 35.62 103 ALA B CA 1
ATOM 2437 C C . ALA B 1 114 ? 31.259 60.738 82.741 1.00 35.74 103 ALA B C 1
ATOM 2438 O O . ALA B 1 114 ? 30.685 60.118 81.841 1.00 35.61 103 ALA B O 1
ATOM 2440 N N . PHE B 1 115 ? 31.163 62.058 82.875 1.00 35.46 104 PHE B N 1
ATOM 2441 C CA . PHE B 1 115 ? 30.276 62.836 82.007 1.00 35.75 104 PHE B CA 1
ATOM 2442 C C . PHE B 1 115 ? 30.990 63.869 81.146 1.00 35.50 104 PHE B C 1
ATOM 2443 O O . PHE B 1 115 ? 30.447 64.941 80.887 1.00 36.06 104 PHE B O 1
ATOM 2451 N N . ALA B 1 116 ? 32.188 63.524 80.688 1.00 35.31 105 ALA B N 1
ATOM 2452 C CA . ALA B 1 116 ? 32.977 64.386 79.814 1.00 34.99 105 ALA B CA 1
ATOM 2453 C C . ALA B 1 116 ? 32.404 64.466 78.398 1.00 34.47 105 ALA B C 1
ATOM 2454 O O . ALA B 1 116 ? 32.684 65.418 77.662 1.00 35.07 105 ALA B O 1
ATOM 2456 N N . GLN B 1 117 ? 31.609 63.473 78.011 1.00 33.59 106 GLN B N 1
ATOM 2457 C CA . GLN B 1 117 ? 31.086 63.429 76.641 1.00 32.08 106 GLN B CA 1
ATOM 2458 C C . GLN B 1 117 ? 29.580 63.699 76.549 1.00 30.51 106 GLN B C 1
ATOM 2459 O O . GLN B 1 117 ? 28.829 62.926 75.961 1.00 31.05 106 GLN B O 1
ATOM 2465 N N . SER B 1 118 ? 29.162 64.806 77.150 1.00 28.28 107 SER B N 1
ATOM 2466 C CA . SER B 1 118 ? 27.781 65.253 77.096 1.00 25.72 107 SER B CA 1
ATOM 2467 C C . SER B 1 118 ? 27.580 66.135 75.866 1.00 23.92 107 SER B C 1
ATOM 2468 O O . SER B 1 118 ? 28.438 66.213 74.983 1.00 22.76 107 SER B O 1
ATOM 2471 N N . ARG B 1 119 ? 26.443 66.804 75.818 1.00 22.08 108 ARG B N 1
ATOM 2472 C CA . ARG B 1 119 ? 26.177 67.754 74.743 1.00 21.12 108 ARG B CA 1
ATOM 2473 C C . ARG B 1 119 ? 26.993 69.032 74.902 1.00 20.97 108 ARG B C 1
ATOM 2474 O O . ARG B 1 119 ? 26.863 69.953 74.096 1.00 20.17 108 ARG B O 1
ATOM 2482 N N . PHE B 1 120 ? 27.821 69.093 75.943 1.00 20.92 109 PHE B N 1
ATOM 2483 C CA . PHE B 1 120 ? 28.775 70.201 76.094 1.00 21.14 109 PHE B CA 1
ATOM 2484 C C . PHE B 1 120 ? 30.188 69.777 75.704 1.00 22.02 109 PHE B C 1
ATOM 2485 O O . PHE B 1 120 ? 31.176 70.367 76.132 1.00 22.65 109 PHE B O 1
ATOM 2493 N N . ARG B 1 121 ? 30.287 68.747 74.876 1.00 22.04 110 ARG B N 1
ATOM 2494 C CA . ARG B 1 121 ? 31.584 68.245 74.456 1.00 22.02 110 ARG B CA 1
ATOM 2495 C C . ARG B 1 121 ? 32.265 69.150 73.441 1.00 22.10 110 ARG B C 1
ATOM 2496 O O . ARG B 1 121 ? 31.615 69.981 72.795 1.00 21.64 110 ARG B O 1
ATOM 2504 N N . ALA B 1 122 ? 33.567 68.942 73.268 1.00 22.39 111 ALA B N 1
ATOM 2505 C CA . ALA B 1 122 ? 34.289 69.522 72.140 1.00 23.29 111 ALA B CA 1
ATOM 2506 C C . ALA B 1 122 ? 33.686 68.910 70.867 1.00 23.72 111 ALA B C 1
ATOM 2507 O O . ALA B 1 122 ? 33.195 67.773 70.922 1.00 24.53 111 ALA B O 1
ATOM 2509 N N . PRO B 1 123 ? 33.688 69.613 69.728 1.00 23.87 112 PRO B N 1
ATOM 2510 C CA . PRO B 1 123 ? 34.278 70.946 69.539 1.00 23.84 112 PRO B CA 1
ATOM 2511 C C . PRO B 1 123 ? 33.328 72.105 69.858 1.00 23.51 112 PRO B C 1
ATOM 2512 O O . PRO B 1 123 ? 33.683 73.276 69.665 1.00 24.47 112 PRO B O 1
ATOM 2516 N N . TRP B 1 124 ? 32.126 71.789 70.329 1.00 22.82 113 TRP B N 1
ATOM 2517 C CA . TRP B 1 124 ? 31.123 72.811 70.589 1.00 22.09 113 TRP B CA 1
ATOM 2518 C C . TRP B 1 124 ? 31.494 73.680 71.783 1.00 22.21 113 TRP B C 1
ATOM 2519 O O . TRP B 1 124 ? 31.269 74.896 71.772 1.00 22.82 113 TRP B O 1
ATOM 2530 N N . TYR B 1 125 ? 32.050 73.042 72.811 1.00 21.81 114 TYR B N 1
ATOM 2531 C CA . TYR B 1 125 ? 32.529 73.736 74.008 1.00 22.13 114 TYR B CA 1
ATOM 2532 C C . TYR B 1 125 ? 33.975 73.345 74.290 1.00 23.07 114 TYR B C 1
ATOM 2533 O O . TYR B 1 125 ? 34.507 72.426 73.668 1.00 22.88 114 TYR B O 1
ATOM 2542 N N . ALA B 1 126 ? 34.620 74.041 75.226 1.00 24.64 115 ALA B N 1
ATOM 2543 C CA . ALA B 1 126 ? 36.020 73.736 75.555 1.00 25.82 115 ALA B CA 1
ATOM 2544 C C . ALA B 1 126 ? 36.157 72.308 76.101 1.00 26.71 115 ALA B C 1
ATOM 2545 O O . ALA B 1 126 ? 35.241 71.810 76.751 1.00 26.90 115 ALA B O 1
ATOM 2547 N N . PRO B 1 127 ? 37.295 71.654 75.847 1.00 27.78 116 PRO B N 1
ATOM 2548 C CA . PRO B 1 127 ? 37.527 70.277 76.288 1.00 28.59 116 PRO B CA 1
ATOM 2549 C C . PRO B 1 127 ? 37.100 69.995 77.728 1.00 29.32 116 PRO B C 1
ATOM 2550 O O . PRO B 1 127 ? 36.519 68.948 78.003 1.00 29.84 116 PRO B O 1
ATOM 2554 N N . ASP B 1 128 ? 37.366 70.929 78.634 1.00 29.88 117 ASP B N 1
ATOM 2555 C CA . ASP B 1 128 ? 37.083 70.702 80.051 1.00 30.51 117 ASP B CA 1
ATOM 2556 C C . ASP B 1 128 ? 35.664 71.087 80.492 1.00 29.92 117 ASP B C 1
ATOM 2557 O O . ASP B 1 128 ? 35.251 70.777 81.617 1.00 30.22 117 ASP B O 1
ATOM 2562 N N . ALA B 1 129 ? 34.921 71.740 79.597 1.00 29.76 118 ALA B N 1
ATOM 2563 C CA . ALA B 1 129 ? 33.596 72.288 79.920 1.00 29.30 118 ALA B CA 1
ATOM 2564 C C . ALA B 1 129 ? 32.586 71.248 80.424 1.00 29.05 118 ALA B C 1
ATOM 2565 O O . ALA B 1 129 ? 31.859 71.509 81.384 1.00 29.27 118 ALA B O 1
ATOM 2567 N N . SER B 1 130 ? 32.544 70.084 79.780 1.00 29.25 119 SER B N 1
ATOM 2568 C CA . SER B 1 130 ? 31.558 69.059 80.131 1.00 29.23 119 SER B CA 1
ATOM 2569 C C . SER B 1 130 ? 31.804 68.500 81.533 1.00 29.47 119 SER B C 1
ATOM 2570 O O . SER B 1 130 ? 30.876 68.399 82.341 1.00 29.47 119 SER B O 1
ATOM 2573 N N . GLY B 1 131 ? 33.059 68.163 81.813 1.00 29.65 120 GLY B N 1
ATOM 2574 C CA . GLY B 1 131 ? 33.459 67.680 83.137 1.00 29.85 120 GLY B CA 1
ATOM 2575 C C . GLY B 1 131 ? 33.172 68.691 84.228 1.00 30.06 120 GLY B C 1
ATOM 2576 O O . GLY B 1 131 ? 32.731 68.325 85.319 1.00 30.02 120 GLY B O 1
ATOM 2577 N N . ARG B 1 132 ? 33.425 69.967 83.932 1.00 30.20 121 ARG B N 1
ATOM 2578 C CA . ARG B 1 132 ? 33.154 71.052 84.871 1.00 30.24 121 ARG B CA 1
ATOM 2579 C C . ARG B 1 132 ? 31.666 71.164 85.161 1.00 29.93 121 ARG B C 1
ATOM 2580 O O . ARG B 1 132 ? 31.262 71.306 86.315 1.00 28.98 121 ARG B O 1
ATOM 2588 N N . PHE B 1 133 ? 30.858 71.099 84.104 1.00 29.51 122 PHE B N 1
ATOM 2589 C CA . PHE B 1 133 ? 29.410 71.232 84.225 1.00 29.53 122 PHE B CA 1
ATOM 2590 C C . PHE B 1 133 ? 28.834 70.161 85.147 1.00 29.10 122 PHE B C 1
ATOM 2591 O O . PHE B 1 133 ? 28.065 70.461 86.058 1.00 29.33 122 PHE B O 1
ATOM 2599 N N . TYR B 1 134 ? 29.237 68.919 84.923 1.00 29.09 123 TYR B N 1
ATOM 2600 C CA . TYR B 1 134 ? 28.667 67.812 85.675 1.00 29.40 123 TYR B CA 1
ATOM 2601 C C . TYR B 1 134 ? 29.293 67.623 87.054 1.00 29.03 123 TYR B C 1
ATOM 2602 O O . TYR B 1 134 ? 28.630 67.135 87.977 1.00 28.52 123 TYR B O 1
ATOM 2611 N N . ALA B 1 135 ? 30.540 68.061 87.217 1.00 28.38 124 ALA B N 1
ATOM 2612 C CA . ALA B 1 135 ? 31.091 68.165 88.569 1.00 28.36 124 ALA B CA 1
ATOM 2613 C C . ALA B 1 135 ? 30.255 69.147 89.386 1.00 27.99 124 ALA B C 1
ATOM 2614 O O . ALA B 1 135 ? 29.937 68.888 90.549 1.00 28.05 124 ALA B O 1
ATOM 2616 N N . GLN B 1 136 ? 29.883 70.272 88.779 1.00 28.07 125 GLN B N 1
ATOM 2617 C CA . GLN B 1 136 ? 29.064 71.263 89.468 1.00 28.84 125 GLN B CA 1
ATOM 2618 C C . GLN B 1 136 ? 27.672 70.713 89.747 1.00 28.64 125 GLN B C 1
ATOM 2619 O O . GLN B 1 136 ? 27.105 70.947 90.812 1.00 28.72 125 GLN B O 1
ATOM 2625 N N . TRP B 1 137 ? 27.133 69.970 88.785 1.00 28.77 126 TRP B N 1
ATOM 2626 C CA . TRP B 1 137 ? 25.805 69.368 88.932 1.00 28.66 126 TRP B CA 1
ATOM 2627 C C . TRP B 1 137 ? 25.739 68.487 90.174 1.00 28.03 126 TRP B C 1
ATOM 2628 O O . TRP B 1 137 ? 24.821 68.613 90.996 1.00 27.69 126 TRP B O 1
ATOM 2639 N N . ILE B 1 138 ? 26.710 67.590 90.305 1.00 27.88 127 ILE B N 1
ATOM 2640 C CA . ILE B 1 138 ? 26.699 66.652 91.419 1.00 27.64 127 ILE B CA 1
ATOM 2641 C C . ILE B 1 138 ? 26.977 67.349 92.752 1.00 28.03 127 ILE B C 1
ATOM 2642 O O . ILE B 1 138 ? 26.419 66.969 93.783 1.00 27.08 127 ILE B O 1
ATOM 2647 N N . GLU B 1 139 ? 27.809 68.389 92.729 1.00 28.19 128 GLU B N 1
ATOM 2648 C CA . GLU B 1 139 ? 28.013 69.169 93.950 1.00 28.98 128 GLU B CA 1
ATOM 2649 C C . GLU B 1 139 ? 26.716 69.838 94.391 1.00 29.08 128 GLU B C 1
ATOM 2650 O O . GLU B 1 139 ? 26.381 69.837 95.578 1.00 29.33 128 GLU B O 1
ATOM 2656 N N . ASN B 1 140 ? 25.993 70.410 93.433 1.00 29.54 129 ASN B N 1
ATOM 2657 C CA . ASN B 1 140 ? 24.717 71.060 93.719 1.00 29.79 129 ASN B CA 1
ATOM 2658 C C . ASN B 1 140 ? 23.674 70.076 94.256 1.00 30.00 129 ASN B C 1
ATOM 2659 O O . ASN B 1 140 ? 22.842 70.443 95.087 1.00 30.17 129 ASN B O 1
ATOM 2664 N N . ALA B 1 141 ? 23.738 68.827 93.795 1.00 29.59 130 ALA B N 1
ATOM 2665 C CA . ALA B 1 141 ? 22.818 67.794 94.281 1.00 29.62 130 ALA B CA 1
ATOM 2666 C C . ALA B 1 141 ? 23.065 67.503 95.762 1.00 29.92 130 ALA B C 1
ATOM 2667 O O . ALA B 1 141 ? 22.118 67.392 96.554 1.00 29.58 130 ALA B O 1
ATOM 2669 N N . VAL B 1 142 ? 24.337 67.379 96.130 1.00 30.47 131 VAL B N 1
ATOM 2670 C CA . VAL B 1 142 ? 24.717 67.171 97.534 1.00 31.42 131 VAL B CA 1
ATOM 2671 C C . VAL B 1 142 ? 24.222 68.337 98.399 1.00 32.45 131 VAL B C 1
ATOM 2672 O O . VAL B 1 142 ? 23.685 68.121 99.488 1.00 32.44 131 VAL B O 1
ATOM 2676 N N . ARG B 1 143 ? 24.390 69.563 97.900 1.00 33.73 132 ARG B N 1
ATOM 2677 C CA . ARG B 1 143 ? 23.999 70.767 98.642 1.00 34.92 132 ARG B CA 1
ATOM 2678 C C . ARG B 1 143 ? 22.504 71.067 98.564 1.00 35.75 132 ARG B C 1
ATOM 2679 O O . ARG B 1 143 ? 21.998 71.911 99.310 1.00 35.64 132 ARG B O 1
ATOM 2687 N N . GLY B 1 144 ? 21.803 70.392 97.651 1.00 36.42 133 GLY B N 1
ATOM 2688 C CA . GLY B 1 144 ? 20.354 70.555 97.515 1.00 37.26 133 GLY B CA 1
ATOM 2689 C C . GLY B 1 144 ? 19.890 71.773 96.730 1.00 38.00 133 GLY B C 1
ATOM 2690 O O . GLY B 1 144 ? 18.729 72.189 96.862 1.00 38.31 133 GLY B O 1
ATOM 2691 N N . THR B 1 145 ? 20.769 72.331 95.892 1.00 38.39 134 THR B N 1
ATOM 2692 C CA . THR B 1 145 ? 20.464 73.577 95.151 1.00 38.92 134 THR B CA 1
ATOM 2693 C C . THR B 1 145 ? 20.025 73.399 93.692 1.00 39.11 134 THR B C 1
ATOM 2694 O O . THR B 1 145 ? 19.468 74.326 93.093 1.00 39.66 134 THR B O 1
ATOM 2698 N N . PHE B 1 146 ? 20.305 72.234 93.112 1.00 38.87 135 PHE B N 1
ATOM 2699 C CA . PHE B 1 146 ? 19.767 71.889 91.795 1.00 38.46 135 PHE B CA 1
ATOM 2700 C C . PHE B 1 146 ? 18.896 70.641 91.954 1.00 38.10 135 PHE B C 1
ATOM 2701 O O . PHE B 1 146 ? 17.677 70.754 92.089 1.00 38.19 135 PHE B O 1
ATOM 2703 N N . ASP B 1 147 ? 19.515 69.462 91.972 1.00 37.35 136 ASP B N 1
ATOM 2704 C CA . ASP B 1 147 ? 18.836 68.272 92.481 1.00 36.44 136 ASP B CA 1
ATOM 2705 C C . ASP B 1 147 ? 18.720 68.410 93.998 1.00 36.19 136 ASP B C 1
ATOM 2706 O O . ASP B 1 147 ? 19.358 69.285 94.587 1.00 36.10 136 ASP B O 1
ATOM 2711 N N . HIS B 1 148 ? 17.910 67.555 94.621 1.00 35.37 137 HIS B N 1
ATOM 2712 C CA . HIS B 1 148 ? 17.650 67.629 96.058 1.00 34.53 137 HIS B CA 1
ATOM 2713 C C . HIS B 1 148 ? 18.692 66.860 96.875 1.00 33.04 137 HIS B C 1
ATOM 2714 O O . HIS B 1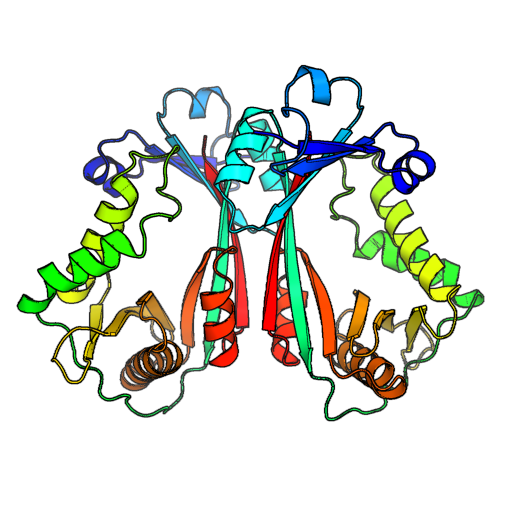 148 ? 19.220 67.378 97.858 1.00 33.25 137 HIS B O 1
ATOM 2721 N N . GLN B 1 149 ? 18.984 65.628 96.470 1.00 31.17 138 GLN B N 1
ATOM 2722 C CA . GLN B 1 149 ? 19.978 64.807 97.157 1.00 29.51 138 GLN B CA 1
ATOM 2723 C C . GLN B 1 149 ? 20.825 64.010 96.181 1.00 28.73 138 GLN B C 1
ATOM 2724 O O . GLN B 1 149 ? 20.406 63.755 95.049 1.00 27.80 138 GLN B O 1
ATOM 2730 N N . CYS B 1 150 ? 22.017 63.626 96.625 1.00 27.36 139 CYS B N 1
ATOM 2731 C CA . CYS B 1 150 ? 22.799 62.604 95.944 1.00 26.73 139 CYS B CA 1
ATOM 2732 C C . CYS B 1 150 ? 22.931 61.404 96.865 1.00 27.16 139 CYS B C 1
ATOM 2733 O O . CYS B 1 150 ? 23.330 61.539 98.022 1.00 26.95 139 CYS B O 1
ATOM 2736 N N . LEU B 1 151 ? 22.576 60.229 96.360 1.00 27.15 140 LEU B N 1
ATOM 2737 C CA . LEU B 1 151 ? 22.667 59.012 97.156 1.00 27.77 140 LEU B CA 1
ATOM 2738 C C . LEU B 1 151 ? 23.861 58.179 96.696 1.00 28.27 140 LEU B C 1
ATOM 2739 O O . LEU B 1 151 ? 24.174 58.136 95.503 1.00 27.90 140 LEU B O 1
ATOM 2744 N N . ILE B 1 152 ? 24.535 57.530 97.647 1.00 28.44 141 ILE B N 1
ATOM 2745 C CA . ILE B 1 152 ? 25.781 56.828 97.369 1.00 29.40 141 ILE B CA 1
ATOM 2746 C C . ILE B 1 152 ? 25.784 55.367 97.804 1.00 29.64 141 ILE B C 1
ATOM 2747 O O . ILE B 1 152 ? 25.203 55.006 98.830 1.00 29.47 141 ILE B O 1
ATOM 2752 N N . LEU B 1 153 ? 26.442 54.542 97.003 1.00 30.12 142 LEU B N 1
ATOM 2753 C CA . LEU B 1 153 ? 26.757 53.173 97.377 1.00 31.35 142 LEU B CA 1
ATOM 2754 C C . LEU B 1 153 ? 28.258 53.094 97.591 1.00 32.75 142 LEU B C 1
ATOM 2755 O O . LEU B 1 153 ? 29.035 53.658 96.818 1.00 32.23 142 LEU B O 1
ATOM 2760 N N . ARG B 1 154 ? 28.662 52.406 98.656 1.00 34.78 143 ARG B N 1
ATOM 2761 C CA . ARG B 1 154 ? 30.074 52.279 98.995 1.00 36.56 143 ARG B CA 1
ATOM 2762 C C . ARG B 1 154 ? 30.549 50.847 98.879 1.00 37.70 143 ARG B C 1
ATOM 2763 O O . ARG B 1 154 ? 29.819 49.911 99.208 1.00 38.11 143 ARG B O 1
ATOM 2771 N N . ALA B 1 155 ? 31.784 50.685 98.418 1.00 39.20 144 ALA B N 1
ATOM 2772 C CA . ALA B 1 155 ? 32.429 49.381 98.403 1.00 40.41 144 ALA B CA 1
ATOM 2773 C C . ALA B 1 155 ? 32.910 49.031 99.815 1.00 41.37 144 ALA B C 1
ATOM 2774 O O . ALA B 1 155 ? 32.834 49.863 100.731 1.00 41.50 144 ALA B O 1
ATOM 2776 N N . ALA B 1 156 ? 33.394 47.801 99.990 1.00 42.43 145 ALA B N 1
ATOM 2777 C CA . ALA B 1 156 ? 33.943 47.357 101.276 1.00 43.25 145 ALA B CA 1
ATOM 2778 C C . ALA B 1 156 ? 35.014 48.320 101.803 1.00 43.74 145 ALA B C 1
ATOM 2779 O O . ALA B 1 156 ? 35.048 48.625 103.002 1.00 44.11 145 ALA B O 1
ATOM 2781 N N . SER B 1 157 ? 35.858 48.815 100.894 1.00 44.08 146 SER B N 1
ATOM 2782 C CA . SER B 1 157 ? 36.917 49.777 101.223 1.00 44.20 146 SER B CA 1
ATOM 2783 C C . SER B 1 157 ? 36.408 51.170 101.618 1.00 44.11 146 SER B C 1
ATOM 2784 O O . SER B 1 157 ? 37.194 52.026 102.031 1.00 44.54 146 SER B O 1
ATOM 2787 N N . GLY B 1 158 ? 35.102 51.397 101.488 1.00 43.62 147 GLY B N 1
ATOM 2788 C CA . GLY B 1 158 ? 34.511 52.701 101.792 1.00 42.77 147 GLY B CA 1
ATOM 2789 C C . GLY B 1 158 ? 34.486 53.642 100.597 1.00 42.20 147 GLY B C 1
ATOM 2790 O O . GLY B 1 158 ? 33.874 54.710 100.656 1.00 42.50 147 GLY B O 1
ATOM 2791 N N . ASP B 1 159 ? 35.156 53.249 99.514 1.00 41.39 148 ASP B N 1
ATOM 2792 C CA . ASP B 1 159 ? 35.149 54.013 98.269 1.00 40.55 148 ASP B CA 1
ATOM 2793 C C . ASP B 1 159 ? 33.756 54.003 97.638 1.00 39.24 148 ASP B C 1
ATOM 2794 O O . ASP B 1 159 ? 33.016 53.031 97.773 1.00 39.16 148 ASP B O 1
ATOM 2799 N N . ILE B 1 160 ? 33.412 55.092 96.959 1.00 37.70 149 ILE B N 1
ATOM 2800 C CA . ILE B 1 160 ? 32.136 55.204 96.247 1.00 36.12 149 ILE B CA 1
ATOM 2801 C C . ILE B 1 160 ? 32.137 54.290 95.023 1.00 34.95 149 ILE B C 1
ATOM 2802 O O . ILE B 1 160 ? 32.994 54.415 94.150 1.00 35.01 149 ILE B O 1
ATOM 2807 N N . ARG B 1 161 ? 31.173 53.375 94.951 1.00 33.45 150 ARG B N 1
ATOM 2808 C CA . ARG B 1 161 ? 31.077 52.492 93.790 1.00 32.12 150 ARG B CA 1
ATOM 2809 C C . ARG B 1 161 ? 29.869 52.825 92.909 1.00 30.89 150 ARG B C 1
ATOM 2810 O O . ARG B 1 161 ? 29.673 52.219 91.851 1.00 30.57 150 ARG B O 1
ATOM 2818 N N . GLY B 1 162 ? 29.082 53.798 93.351 1.00 29.45 151 GLY B N 1
ATOM 2819 C CA . GLY B 1 162 ? 27.921 54.257 92.598 1.00 28.33 151 GLY B CA 1
ATOM 2820 C C . GLY B 1 162 ? 27.253 55.443 93.252 1.00 27.00 151 GLY B C 1
ATOM 2821 O O . GLY B 1 162 ? 27.288 55.603 94.477 1.00 27.05 151 GLY B O 1
ATOM 2822 N N . TYR B 1 163 ? 26.642 56.287 92.431 1.00 25.61 152 TYR B N 1
ATOM 2823 C CA . TYR B 1 163 ? 25.859 57.397 92.942 1.00 24.63 152 TYR B CA 1
ATOM 2824 C C . TYR B 1 163 ? 24.700 57.710 92.005 1.00 23.89 152 TYR B C 1
ATOM 2825 O O . TYR B 1 163 ? 24.746 57.404 90.803 1.00 22.47 152 TYR B O 1
ATOM 2834 N N . VAL B 1 164 ? 23.679 58.333 92.578 1.00 22.96 153 VAL B N 1
ATOM 2835 C CA . VAL B 1 164 ? 22.507 58.776 91.840 1.00 23.02 153 VAL B CA 1
ATOM 2836 C C . VAL B 1 164 ? 21.931 60.023 92.498 1.00 22.89 153 VAL B C 1
ATOM 2837 O O . VAL B 1 164 ? 21.701 60.050 93.714 1.00 23.03 153 VAL B O 1
ATOM 2841 N N . SER B 1 165 ? 21.730 61.064 91.698 1.00 22.82 154 SER B N 1
ATOM 2842 C CA . SER B 1 165 ? 21.156 62.299 92.200 1.00 23.11 154 SER B CA 1
ATOM 2843 C C . SER B 1 165 ? 19.696 62.379 91.794 1.00 23.59 154 SER B C 1
ATOM 2844 O O . SER B 1 165 ? 19.324 61.949 90.689 1.00 22.83 154 SER B O 1
ATOM 2847 N N . LEU B 1 166 ? 18.874 62.932 92.684 1.00 23.81 155 LEU B N 1
ATOM 2848 C CA . LEU B 1 166 ? 17.425 62.924 92.521 1.00 24.65 155 LEU B CA 1
ATOM 2849 C C . LEU B 1 166 ? 16.799 64.254 92.878 1.00 24.95 155 LEU B C 1
ATOM 2850 O O . LEU B 1 166 ? 17.304 64.957 93.749 1.00 24.77 155 LEU B O 1
ATOM 2855 N N . ARG B 1 167 ? 15.689 64.581 92.221 1.00 25.41 156 ARG B N 1
ATOM 2856 C CA . ARG B 1 167 ? 14.852 65.708 92.627 1.00 26.45 156 ARG B CA 1
ATOM 2857 C C . ARG B 1 167 ? 13.366 65.416 92.434 1.00 26.16 156 ARG B C 1
ATOM 2858 O O . ARG B 1 167 ? 12.985 64.577 91.599 1.00 25.53 156 ARG B O 1
ATOM 2866 N N . GLU B 1 168 ? 12.530 66.093 93.223 1.00 26.11 157 GLU B N 1
ATOM 2867 C CA . GL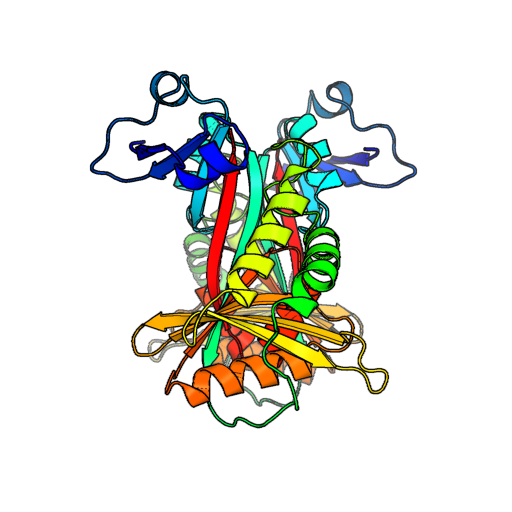U B 1 168 ? 11.090 66.048 93.023 1.00 26.48 157 GLU B CA 1
ATOM 2868 C C . GLU B 1 168 ? 10.755 67.029 91.913 1.00 26.91 157 GLU B C 1
ATOM 2869 O O . GLU B 1 168 ? 11.291 68.140 91.882 1.00 27.25 157 GLU B O 1
ATOM 2875 N N . LEU B 1 169 ? 9.887 66.616 90.994 1.00 27.01 158 LEU B N 1
ATOM 2876 C CA . LEU B 1 169 ? 9.449 67.480 89.901 1.00 27.59 158 LEU B CA 1
ATOM 2877 C C . LEU B 1 169 ? 8.110 68.138 90.185 1.00 28.29 158 LEU B C 1
ATOM 2878 O O . LEU B 1 169 ? 7.929 69.337 89.938 1.00 29.09 158 LEU B O 1
ATOM 2883 N N . ASN B 1 170 ? 7.169 67.340 90.676 1.00 28.47 159 ASN B N 1
ATOM 2884 C CA . ASN B 1 170 ? 5.825 67.801 90.991 1.00 28.79 159 ASN B CA 1
ATOM 2885 C C . ASN B 1 170 ? 5.172 66.810 91.944 1.00 28.65 159 ASN B C 1
ATOM 2886 O O . ASN B 1 170 ? 5.862 65.962 92.519 1.00 28.71 159 ASN B O 1
ATOM 2891 N N . ALA B 1 171 ? 3.855 66.905 92.106 1.00 28.10 160 ALA B N 1
ATOM 2892 C CA . ALA B 1 171 ? 3.138 66.040 93.041 1.00 27.70 160 ALA B CA 1
ATOM 2893 C C . ALA B 1 171 ? 3.342 64.543 92.757 1.00 27.08 160 ALA B C 1
ATOM 2894 O O . ALA B 1 171 ? 3.414 63.729 93.691 1.00 27.51 160 ALA B O 1
ATOM 2896 N N . THR B 1 172 ? 3.457 64.183 91.480 1.00 25.96 161 THR B N 1
ATOM 2897 C CA . THR B 1 172 ? 3.487 62.766 91.090 1.00 24.77 161 THR B CA 1
ATOM 2898 C C . THR B 1 172 ? 4.859 62.260 90.635 1.00 24.05 161 THR B C 1
ATOM 2899 O O . THR B 1 172 ? 5.081 61.045 90.618 1.00 22.95 161 THR B O 1
ATOM 2903 N N . ASP B 1 173 ? 5.756 63.167 90.247 1.00 22.66 162 ASP B N 1
ATOM 2904 C CA . ASP B 1 173 ? 6.998 62.764 89.556 1.00 22.50 162 ASP B CA 1
ATOM 2905 C C . ASP B 1 173 ? 8.295 63.115 90.283 1.00 22.25 162 ASP B C 1
ATOM 2906 O O . ASP B 1 173 ? 8.406 64.165 90.916 1.00 21.85 162 ASP B O 1
ATOM 2911 N N . ALA B 1 174 ? 9.292 62.245 90.149 1.00 20.73 163 ALA B N 1
ATOM 2912 C CA . ALA B 1 174 ? 10.670 62.583 90.519 1.00 19.92 163 ALA B CA 1
ATOM 2913 C C . ALA B 1 174 ? 11.549 62.387 89.286 1.00 19.88 163 ALA B C 1
ATOM 2914 O O . ALA B 1 174 ? 11.111 61.789 88.293 1.00 18.73 163 ALA B O 1
ATOM 2916 N N . ARG B 1 175 ? 12.774 62.901 89.326 1.00 19.06 164 ARG B N 1
ATOM 2917 C CA . ARG B 1 175 ? 13.682 62.750 88.191 1.00 19.08 164 ARG B CA 1
ATOM 2918 C C . ARG B 1 175 ? 15.092 62.435 88.667 1.00 20.07 164 ARG B C 1
ATOM 2919 O O . ARG B 1 175 ? 15.577 63.035 89.630 1.00 20.52 164 ARG B O 1
ATOM 2927 N N . ILE B 1 176 ? 15.722 61.465 88.012 1.00 19.85 165 ILE B N 1
ATOM 2928 C CA . ILE B 1 176 ? 17.151 61.218 88.160 1.00 20.69 165 ILE B CA 1
ATOM 2929 C C . ILE B 1 176 ? 17.897 62.290 87.391 1.00 21.99 165 ILE B C 1
ATOM 2930 O O . ILE B 1 176 ? 17.640 62.493 86.198 1.00 22.06 165 ILE B O 1
ATOM 2935 N N . GLY B 1 177 ? 18.823 62.965 88.075 1.00 22.57 166 GLY B N 1
ATOM 2936 C CA . GLY B 1 177 ? 19.730 63.916 87.433 1.00 23.47 166 GLY B CA 1
ATOM 2937 C C . GLY B 1 177 ? 20.922 63.186 86.842 1.00 24.17 166 GLY B C 1
ATOM 2938 O O . GLY B 1 177 ? 21.033 63.057 85.618 1.00 25.75 166 GLY B O 1
ATOM 2939 N N . LEU B 1 178 ? 21.805 62.685 87.709 1.00 23.89 167 LEU B N 1
ATOM 2940 C CA . LEU B 1 178 ? 22.963 61.887 87.292 1.00 23.93 167 LEU B CA 1
ATOM 2941 C C . LEU B 1 178 ? 22.973 60.513 87.954 1.00 23.71 167 LEU B C 1
ATOM 2942 O O . LEU B 1 178 ? 22.493 60.353 89.071 1.00 23.51 167 LEU B O 1
ATOM 2947 N N . LEU B 1 179 ? 23.512 59.528 87.249 1.00 23.71 168 LEU B N 1
ATOM 2948 C CA . LEU B 1 179 ? 23.587 58.151 87.749 1.00 24.23 168 LEU B CA 1
ATOM 2949 C C . LEU B 1 179 ? 24.797 57.469 87.125 1.00 24.91 168 LEU B C 1
ATOM 2950 O O . LEU B 1 179 ? 24.948 57.459 85.903 1.00 25.38 168 LEU B O 1
ATOM 2955 N N . ALA B 1 180 ? 25.658 56.895 87.964 1.00 25.02 169 ALA B N 1
ATOM 2956 C CA . ALA B 1 180 ? 26.880 56.242 87.486 1.00 25.18 169 ALA B CA 1
ATOM 2957 C C . ALA B 1 180 ? 27.392 55.228 88.483 1.00 25.49 169 ALA B C 1
ATOM 2958 O O . ALA B 1 180 ? 27.349 55.458 89.691 1.00 25.43 169 ALA B O 1
ATOM 2960 N N . GLY B 1 181 ? 27.874 54.106 87.961 1.00 25.87 170 GLY B N 1
ATOM 2961 C CA . GLY B 1 181 ? 28.475 53.064 88.776 1.00 26.79 170 GLY B CA 1
ATOM 2962 C C . GLY B 1 181 ? 28.477 51.743 88.048 1.00 27.64 170 GLY B C 1
ATOM 2963 O O . GLY B 1 181 ? 27.447 51.083 87.959 1.00 27.00 170 GLY B O 1
ATOM 2964 N N . ARG B 1 182 ? 29.639 51.381 87.506 1.00 28.81 171 ARG B N 1
ATOM 2965 C CA . ARG B 1 182 ? 29.841 50.119 86.809 1.00 30.04 171 ARG B CA 1
ATOM 2966 C C . ARG B 1 182 ? 29.399 48.980 87.705 1.00 29.68 171 ARG B C 1
ATOM 2967 O O . ARG B 1 182 ? 29.821 48.902 88.859 1.00 29.90 171 ARG B O 1
ATOM 2975 N N . GLY B 1 183 ? 28.522 48.123 87.185 1.00 29.04 172 GLY B N 1
ATOM 2976 C CA . GLY B 1 183 ? 28.022 46.969 87.935 1.00 28.30 172 GLY B CA 1
ATOM 2977 C C . GLY B 1 183 ? 27.041 47.284 89.054 1.00 27.72 172 GLY B C 1
ATOM 2978 O O . GLY B 1 183 ? 26.597 46.376 89.769 1.00 28.51 172 GLY B O 1
ATOM 2979 N N . ALA B 1 184 ? 26.691 48.563 89.205 1.00 26.28 173 ALA B N 1
ATOM 2980 C CA . ALA B 1 184 ? 25.801 49.003 90.277 1.00 25.17 173 ALA B CA 1
ATOM 2981 C C . ALA B 1 184 ? 24.465 49.512 89.734 1.00 24.11 173 ALA B C 1
ATOM 2982 O O . ALA B 1 184 ? 23.677 50.080 90.478 1.00 23.73 173 ALA B O 1
ATOM 2984 N N . GLY B 1 185 ? 24.226 49.320 88.438 1.00 22.99 174 GLY B N 1
ATOM 2985 C CA . GLY B 1 185 ? 23.045 49.886 87.790 1.00 22.60 174 GLY B CA 1
AT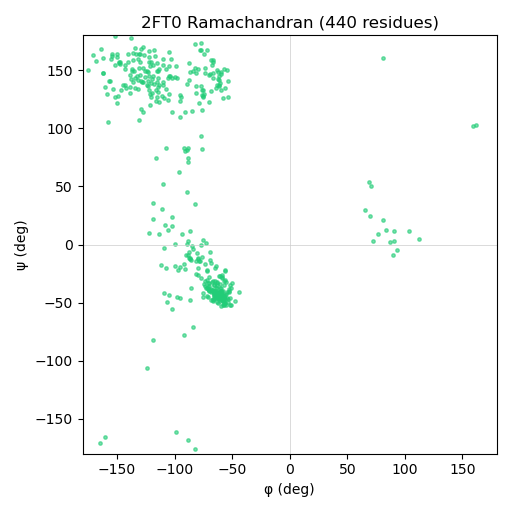OM 2986 C C . GLY B 1 185 ? 21.735 49.465 88.422 1.00 21.65 174 GLY B C 1
ATOM 2987 O O . GLY B 1 185 ? 20.880 50.311 88.725 1.00 20.63 174 GLY B O 1
ATOM 2988 N N . ALA B 1 186 ? 21.566 48.157 88.624 1.00 21.34 175 ALA B N 1
ATOM 2989 C CA . ALA B 1 186 ? 20.322 47.646 89.228 1.00 20.84 175 ALA B CA 1
ATOM 2990 C C . ALA B 1 186 ? 20.097 48.250 90.624 1.00 21.13 175 ALA B C 1
ATOM 2991 O O . ALA B 1 186 ? 18.987 48.700 90.971 1.00 20.43 175 ALA B O 1
ATOM 2993 N N . GLU B 1 187 ? 21.158 48.261 91.425 1.00 21.17 176 GLU B N 1
ATOM 2994 C CA . GLU B 1 187 ? 21.070 48.809 92.773 1.00 21.86 176 GLU B CA 1
ATOM 2995 C C . GLU B 1 187 ? 20.753 50.295 92.773 1.00 21.23 176 GLU B C 1
ATOM 2996 O O . GLU B 1 187 ? 20.009 50.770 93.629 1.00 20.62 176 GLU B O 1
ATOM 3002 N N . LEU B 1 188 ? 21.315 51.030 91.818 1.00 20.11 177 LEU B N 1
ATOM 3003 C CA . LEU B 1 188 ? 21.085 52.475 91.757 1.00 19.91 177 LEU B CA 1
ATOM 3004 C C . LEU B 1 188 ? 19.661 52.789 91.319 1.00 19.18 177 LEU B C 1
ATOM 3005 O O . LEU B 1 188 ? 19.032 53.720 91.820 1.00 19.60 177 LEU B O 1
ATOM 3010 N N . MET B 1 189 ? 19.140 52.003 90.382 1.00 18.79 178 MET B N 1
ATOM 3011 C CA . MET B 1 189 ? 17.725 52.140 90.039 1.00 19.33 178 MET B CA 1
ATOM 3012 C C . MET B 1 189 ? 16.815 51.836 91.220 1.00 19.21 178 MET B C 1
ATOM 3013 O O . MET B 1 189 ? 15.823 52.541 91.451 1.00 19.05 178 MET B O 1
ATOM 3018 N N . GLN B 1 190 ? 17.150 50.800 91.983 1.00 20.01 179 GLN B N 1
ATOM 3019 C CA . GLN B 1 190 ? 16.352 50.457 93.160 1.00 20.57 179 GLN B CA 1
ATOM 3020 C C . GLN B 1 190 ? 16.392 51.621 94.155 1.00 20.49 179 GLN B C 1
ATOM 3021 O O . GLN B 1 190 ? 15.369 52.027 94.709 1.00 20.55 179 GLN B O 1
ATOM 3027 N N . THR B 1 191 ? 17.587 52.178 94.326 1.00 20.35 180 THR B N 1
ATOM 3028 C CA . THR B 1 191 ? 17.805 53.319 95.200 1.00 19.96 180 THR B CA 1
ATOM 3029 C C . THR B 1 191 ? 16.917 54.497 94.807 1.00 19.15 180 THR B C 1
ATOM 3030 O O . THR B 1 191 ? 16.270 55.104 95.657 1.00 19.00 180 THR B O 1
ATOM 3034 N N . ALA B 1 192 ? 16.904 54.817 93.513 1.00 18.33 181 ALA B N 1
ATOM 3035 C CA . ALA B 1 192 ? 16.163 55.978 93.012 1.00 18.29 181 ALA B CA 1
ATOM 3036 C C . ALA B 1 192 ? 14.663 55.747 93.137 1.00 18.09 181 ALA B C 1
ATOM 3037 O O . ALA B 1 192 ? 13.908 56.639 93.532 1.00 18.28 181 ALA B O 1
ATOM 3039 N N . LEU B 1 193 ? 14.224 54.524 92.836 1.00 18.55 182 LEU B N 1
ATOM 3040 C CA . LEU B 1 193 ? 12.789 54.216 92.941 1.00 19.01 182 LEU B CA 1
ATOM 3041 C C . LEU B 1 193 ? 12.317 54.262 94.399 1.00 19.50 182 LEU B C 1
ATOM 3042 O O . LEU B 1 193 ? 11.238 54.777 94.693 1.00 19.65 182 LEU B O 1
ATOM 3047 N N . ASN B 1 194 ? 13.138 53.752 95.308 1.00 20.16 183 ASN B N 1
ATOM 3048 C CA . ASN B 1 194 ? 12.810 53.800 96.737 1.00 20.72 183 ASN B CA 1
ATOM 3049 C C . ASN B 1 194 ? 12.681 55.250 97.232 1.00 20.85 183 ASN B C 1
ATOM 3050 O O . ASN B 1 194 ? 11.772 55.578 97.986 1.00 21.16 183 ASN B O 1
ATOM 3055 N N . TRP B 1 195 ? 13.587 56.113 96.778 1.00 20.72 184 TRP B N 1
ATOM 3056 C CA . TRP B 1 195 ? 13.572 57.535 97.121 1.00 21.14 184 TRP B CA 1
ATOM 3057 C C . TRP B 1 195 ? 12.281 58.196 96.650 1.00 20.88 184 TRP B C 1
ATOM 3058 O O . TRP B 1 195 ? 11.643 58.946 97.392 1.00 21.11 184 TRP B O 1
ATOM 3069 N N . ALA B 1 196 ? 11.878 57.887 95.418 1.00 19.99 185 ALA B N 1
ATOM 3070 C CA . ALA B 1 196 ? 10.630 58.401 94.869 1.00 20.36 185 ALA B CA 1
ATOM 3071 C C . ALA B 1 196 ? 9.412 57.875 95.631 1.00 20.55 185 ALA B C 1
ATOM 3072 O O . ALA B 1 196 ? 8.492 58.631 95.940 1.00 21.32 185 ALA B O 1
ATOM 3074 N N . TYR B 1 197 ? 9.415 56.580 95.926 1.00 20.42 186 TYR B N 1
ATOM 3075 C CA . TYR B 1 197 ? 8.313 55.941 96.654 1.00 20.70 186 TYR B CA 1
ATOM 3076 C C . TYR B 1 197 ? 8.107 56.613 97.998 1.00 21.50 186 TYR B C 1
ATOM 3077 O O . TYR B 1 197 ? 6.977 56.951 98.364 1.00 21.99 186 TYR B O 1
ATOM 3086 N N . ALA B 1 198 ? 9.215 56.810 98.710 1.00 22.44 187 ALA B N 1
ATOM 3087 C CA . ALA B 1 198 ? 9.207 57.421 100.043 1.00 24.04 187 ALA B CA 1
ATOM 3088 C C . ALA B 1 198 ? 8.601 58.821 100.031 1.00 24.52 187 ALA B C 1
ATOM 3089 O O . ALA B 1 198 ? 8.080 59.291 101.055 1.00 25.18 187 ALA B O 1
ATOM 3091 N N . ARG B 1 199 ? 8.681 59.488 98.881 1.00 24.43 188 ARG B N 1
ATOM 3092 C CA . ARG B 1 199 ? 8.150 60.841 98.712 1.00 24.85 188 ARG B CA 1
ATOM 3093 C C . ARG B 1 199 ? 6.807 60.894 97.979 1.00 24.76 188 ARG B C 1
ATOM 3094 O O . ARG B 1 199 ? 6.374 61.955 97.508 1.00 25.15 188 ARG B O 1
ATOM 3102 N N . GLY B 1 200 ? 6.150 59.738 97.898 1.00 24.16 189 GLY B N 1
ATOM 3103 C CA . GLY B 1 200 ? 4.794 59.637 97.376 1.00 24.13 189 GLY B CA 1
ATOM 3104 C C . GLY B 1 200 ? 4.644 59.866 95.888 1.00 23.30 189 GLY B C 1
ATOM 3105 O O . GLY B 1 200 ? 3.566 60.222 95.430 1.00 24.26 189 GLY B O 1
ATOM 3106 N N . LYS B 1 201 ? 5.719 59.641 95.129 1.00 22.65 190 LYS B N 1
ATOM 3107 C CA . LYS B 1 201 ? 5.681 59.800 93.677 1.00 21.94 190 LYS B CA 1
ATOM 3108 C C . LYS B 1 201 ? 5.206 58.514 93.008 1.00 21.37 190 LYS B C 1
ATOM 3109 O O . LYS B 1 201 ? 5.484 57.433 93.523 1.00 21.10 190 LYS B O 1
ATOM 3115 N N . THR B 1 202 ? 4.513 58.643 91.876 1.00 20.58 191 THR B N 1
ATOM 3116 C CA . THR B 1 202 ? 4.095 57.488 91.046 1.00 20.26 191 THR B CA 1
ATOM 3117 C C . THR B 1 202 ? 5.065 57.198 89.905 1.00 19.73 191 THR B C 1
ATOM 3118 O O . THR B 1 202 ? 5.054 56.103 89.324 1.00 18.74 191 THR B O 1
ATOM 3122 N N . THR B 1 203 ? 5.878 58.196 89.569 1.00 18.66 192 THR B N 1
ATOM 3123 C CA . THR B 1 203 ? 6.609 58.193 88.312 1.00 19.10 192 THR B CA 1
ATOM 3124 C C . THR B 1 203 ? 8.015 58.700 88.544 1.00 18.49 192 THR B C 1
ATOM 3125 O O . THR B 1 203 ? 8.220 59.740 89.186 1.00 18.73 192 THR B O 1
ATOM 3129 N N . LEU B 1 204 ? 8.982 57.949 88.035 1.00 17.64 193 LEU B N 1
ATOM 3130 C CA . LEU B 1 204 ? 10.377 58.373 88.080 1.00 16.87 193 LEU B CA 1
ATOM 3131 C C . LEU B 1 204 ? 10.862 58.557 86.658 1.00 17.48 193 LEU B C 1
ATOM 3132 O O . LEU B 1 204 ? 10.799 57.626 85.860 1.00 17.04 193 LEU B O 1
ATOM 3137 N N . ARG B 1 205 ? 11.349 59.761 86.353 1.00 16.31 194 ARG B N 1
ATOM 3138 C CA . ARG B 1 205 ? 11.763 60.113 84.994 1.00 16.23 194 ARG B CA 1
ATOM 3139 C C . ARG B 1 205 ? 13.265 60.105 84.913 1.00 16.86 194 ARG B C 1
ATOM 3140 O O . ARG B 1 205 ? 13.940 60.431 85.883 1.00 16.69 194 ARG B O 1
ATOM 3148 N N . VAL B 1 206 ? 13.792 59.692 83.767 1.00 16.72 195 VAL B N 1
ATOM 3149 C CA . VAL B 1 206 ? 15.232 59.758 83.544 1.00 17.51 195 VAL B CA 1
ATOM 3150 C C . VAL B 1 206 ? 15.507 59.866 82.055 1.00 17.88 195 VAL B C 1
ATOM 3151 O O . VAL B 1 206 ? 14.901 59.149 81.251 1.00 17.59 195 VAL B O 1
ATOM 3155 N N . ALA B 1 207 ? 16.397 60.780 81.691 1.00 17.31 196 ALA B N 1
ATOM 3156 C CA . ALA B 1 207 ? 16.779 60.945 80.297 1.00 18.20 196 ALA B CA 1
ATOM 3157 C C . ALA B 1 207 ? 18.214 60.475 80.097 1.00 19.29 196 ALA B C 1
ATOM 3158 O O . ALA B 1 207 ? 19.021 60.485 81.036 1.00 20.57 196 ALA B O 1
ATOM 3160 N N . THR B 1 208 ? 18.540 60.060 78.881 1.00 19.02 197 THR B N 1
ATOM 3161 C CA . THR B 1 208 ? 19.898 59.660 78.562 1.00 19.63 197 THR B CA 1
ATOM 3162 C C . THR B 1 208 ? 20.198 59.944 77.096 1.00 18.83 197 THR B C 1
ATOM 3163 O O . THR B 1 208 ? 19.286 60.141 76.284 1.00 18.66 197 THR B O 1
ATOM 3167 N N . GLN B 1 209 ? 21.481 59.988 76.759 1.00 18.64 198 GLN B N 1
ATOM 3168 C CA . GLN B 1 209 ? 21.875 60.125 75.360 1.00 18.10 198 GLN B CA 1
ATOM 3169 C C . GLN B 1 209 ? 21.485 58.890 74.565 1.00 18.53 198 GLN B C 1
ATOM 3170 O O . GLN B 1 209 ? 21.567 57.779 75.062 1.00 17.04 198 GLN B O 1
ATOM 3176 N N . MET B 1 210 ? 21.078 59.096 73.321 1.00 18.22 199 MET B N 1
ATOM 3177 C CA . MET B 1 210 ? 20.784 58.003 72.408 1.00 19.51 199 MET B CA 1
ATOM 3178 C C . MET B 1 210 ? 21.879 56.960 72.304 1.00 19.13 199 MET B C 1
ATOM 3179 O O . MET B 1 210 ? 21.588 55.765 72.161 1.00 20.09 199 MET B O 1
ATOM 3184 N N . GLY B 1 211 ? 23.132 57.412 72.349 1.00 19.20 200 GLY B N 1
ATOM 3185 C CA . GLY B 1 211 ? 24.285 56.523 72.186 1.00 19.47 200 GLY B CA 1
ATOM 3186 C C . GLY B 1 211 ? 24.599 55.689 73.411 1.00 19.60 200 GLY B C 1
ATOM 3187 O O . GLY B 1 211 ? 25.418 54.772 73.342 1.00 20.77 200 GLY B O 1
ATOM 3188 N N . ASN B 1 212 ? 23.962 56.015 74.535 1.00 19.13 201 ASN B N 1
ATOM 3189 C CA . ASN B 1 212 ? 24.271 55.366 75.806 1.00 18.70 201 ASN B CA 1
ATOM 3190 C C . ASN B 1 212 ? 23.420 54.114 75.959 1.00 18.21 201 ASN B C 1
ATOM 3191 O O . ASN B 1 212 ? 22.492 54.054 76.782 1.00 17.68 201 ASN B O 1
ATOM 3196 N N . THR B 1 213 ? 23.751 53.106 75.152 1.00 18.11 202 THR B N 1
ATOM 3197 C CA . THR B 1 213 ? 23.005 51.843 75.177 1.00 19.07 202 THR B CA 1
ATOM 3198 C C . THR B 1 213 ? 23.037 51.141 76.544 1.00 18.46 202 THR B C 1
ATOM 3199 O O . THR B 1 213 ? 22.024 50.575 76.952 1.00 18.49 202 THR B O 1
ATOM 3203 N N . ALA B 1 214 ? 24.171 51.195 77.253 1.00 17.98 203 ALA B N 1
ATOM 3204 C CA . ALA B 1 214 ? 24.251 50.609 78.602 1.00 18.47 203 ALA B CA 1
ATOM 3205 C C . ALA B 1 214 ? 23.195 51.219 79.545 1.00 18.40 203 ALA B C 1
ATOM 3206 O O . ALA B 1 214 ? 22.492 50.500 80.281 1.00 18.08 203 ALA B O 1
ATOM 3208 N N . ALA B 1 215 ? 23.053 52.545 79.495 1.00 17.46 204 ALA B N 1
ATOM 3209 C CA . ALA B 1 215 ? 22.037 53.208 80.311 1.00 17.04 204 ALA B CA 1
ATOM 3210 C C . ALA B 1 215 ? 20.633 52.847 79.877 1.00 16.96 204 ALA B C 1
ATOM 3211 O O . ALA B 1 215 ? 19.789 52.520 80.713 1.00 16.90 204 ALA B O 1
ATOM 3213 N N . LEU B 1 216 ? 20.365 52.935 78.575 1.00 16.10 205 LEU B N 1
ATOM 3214 C CA . LEU B 1 216 ? 19.049 52.562 78.060 1.00 16.73 205 LEU B CA 1
ATOM 3215 C C . LEU B 1 216 ? 18.639 51.152 78.483 1.00 16.26 205 LEU B C 1
ATOM 3216 O O . LEU B 1 216 ? 17.522 50.940 78.958 1.00 15.86 205 LEU B O 1
ATOM 3221 N N . LYS B 1 217 ? 19.542 50.199 78.276 1.00 16.93 206 LYS B N 1
ATOM 3222 C CA . LYS B 1 217 ? 19.306 48.805 78.646 1.00 16.91 206 LYS B CA 1
ATOM 3223 C C . LYS B 1 217 ? 18.958 48.686 80.130 1.00 16.74 206 LYS B C 1
ATOM 3224 O O . LYS B 1 217 ? 18.006 47.996 80.491 1.00 16.50 206 LYS B O 1
ATOM 3230 N N . ARG B 1 218 ? 19.729 49.351 80.981 1.00 15.99 207 ARG B N 1
ATOM 3231 C CA . ARG B 1 218 ? 19.479 49.301 82.422 1.00 16.11 207 ARG B CA 1
ATOM 3232 C C . ARG B 1 218 ? 18.120 49.903 82.784 1.00 15.80 207 ARG B C 1
ATOM 3233 O O . ARG B 1 218 ? 17.361 49.324 83.553 1.00 15.71 207 ARG B O 1
ATOM 3241 N N . TYR B 1 219 ? 17.794 51.066 82.220 1.00 15.51 208 TYR B N 1
ATOM 3242 C CA . TYR B 1 219 ? 16.508 51.684 82.523 1.00 15.67 208 TYR B CA 1
ATOM 3243 C C . TYR B 1 219 ? 15.351 50.776 82.123 1.00 15.96 208 TYR B C 1
ATOM 3244 O O . TYR B 1 219 ? 14.386 50.601 82.874 1.00 15.99 208 TYR B O 1
ATOM 3253 N N . ILE B 1 220 ? 15.452 50.189 80.935 1.00 15.64 209 ILE B N 1
ATOM 3254 C CA . ILE B 1 220 ? 14.394 49.302 80.458 1.00 16.12 209 ILE B CA 1
ATOM 3255 C C . ILE B 1 220 ? 14.285 48.029 81.306 1.00 16.64 209 ILE B C 1
ATOM 3256 O O . ILE B 1 220 ? 13.176 47.595 81.642 1.00 17.23 209 ILE B O 1
ATOM 3261 N N . GLN B 1 221 ? 15.435 47.471 81.681 1.00 17.90 210 GLN B N 1
ATOM 3262 C CA . GLN B 1 221 ? 15.477 46.297 82.577 1.00 19.41 210 GLN B CA 1
ATOM 3263 C C . GLN B 1 221 ? 14.779 46.564 83.901 1.00 19.22 210 GLN B C 1
ATOM 3264 O O . GLN B 1 221 ? 14.231 45.640 84.511 1.00 20.19 210 GLN B O 1
ATOM 3270 N N . SER B 1 222 ? 14.822 47.821 84.339 1.00 18.81 211 SER B N 1
ATOM 3271 C CA . SER B 1 222 ? 14.229 48.256 85.619 1.00 18.71 211 SER B CA 1
ATOM 3272 C C . SER B 1 222 ? 12.759 48.701 85.506 1.00 18.46 211 SER B C 1
ATOM 3273 O O . SER B 1 222 ? 12.129 49.073 86.508 1.00 18.65 211 SER B O 1
ATOM 3276 N N . GLY B 1 223 ? 12.198 48.634 84.300 1.00 17.16 212 GLY B N 1
ATOM 3277 C CA . GLY B 1 223 ? 10.777 48.913 84.106 1.00 16.87 212 GLY B CA 1
ATOM 3278 C C . GLY B 1 223 ? 10.443 50.174 83.326 1.00 16.36 212 GLY B C 1
ATOM 3279 O O . GLY B 1 223 ? 9.273 50.522 83.198 1.00 17.14 212 GLY B O 1
ATOM 3280 N N . ALA B 1 224 ? 11.457 50.853 82.802 1.00 16.33 213 ALA B N 1
ATOM 3281 C CA . ALA B 1 224 ? 11.209 52.117 82.078 1.00 15.94 213 ALA B CA 1
ATOM 3282 C C . ALA B 1 224 ? 10.585 51.885 80.728 1.00 16.21 213 ALA B C 1
ATOM 3283 O O . ALA B 1 224 ? 10.822 50.856 80.104 1.00 16.66 213 ALA B O 1
ATOM 3285 N N . ASN B 1 225 ? 9.814 52.863 80.267 1.00 15.71 214 ASN B N 1
ATOM 3286 C CA . ASN B 1 225 ? 9.444 52.915 78.857 1.00 15.98 214 ASN B CA 1
ATOM 3287 C C . ASN B 1 225 ? 9.708 54.328 78.350 1.00 16.61 214 ASN B C 1
ATOM 3288 O O . ASN B 1 225 ? 9.875 55.275 79.137 1.00 15.75 214 ASN B O 1
ATOM 3293 N N . VAL B 1 226 ? 9.740 54.465 77.033 1.00 16.69 215 VAL B N 1
ATOM 3294 C CA . VAL B 1 226 ? 10.103 55.724 76.401 1.00 17.42 215 VAL B CA 1
ATOM 3295 C C . VAL B 1 226 ? 8.940 56.702 76.461 1.00 17.91 215 VAL B C 1
ATOM 3296 O O . VAL B 1 226 ? 7.783 56.317 76.217 1.00 19.25 215 VAL B O 1
ATOM 3300 N N . GLU B 1 227 ? 9.233 57.957 76.801 1.00 17.83 216 GLU B N 1
ATOM 3301 C CA . GLU B 1 227 ? 8.207 59.001 76.871 1.00 18.34 216 GLU B CA 1
ATOM 3302 C C . GLU B 1 227 ? 8.360 59.998 75.728 1.00 17.99 216 GLU B C 1
ATOM 3303 O O . GLU B 1 227 ? 7.372 60.401 75.105 1.00 17.98 216 GLU B O 1
ATOM 3309 N N . SER B 1 228 ? 9.602 60.375 75.438 1.00 17.15 217 SER B N 1
ATOM 3310 C CA . SER B 1 228 ? 9.870 61.302 74.333 1.00 17.07 217 SER B CA 1
ATOM 3311 C C . SER B 1 228 ? 11.265 61.120 73.804 1.00 16.38 217 SER B C 1
ATOM 3312 O O . SER B 1 228 ? 12.126 60.576 74.482 1.00 16.51 217 SER B O 1
ATOM 3315 N N . THR B 1 229 ? 11.492 61.575 72.577 1.00 15.54 218 THR B N 1
ATOM 3316 C CA . THR B 1 229 ? 12.835 61.559 72.008 1.00 15.27 218 THR B CA 1
ATOM 3317 C C . THR B 1 229 ? 13.076 62.899 71.347 1.00 15.57 218 THR B C 1
ATOM 3318 O O . THR B 1 229 ? 12.131 63.522 70.838 1.00 16.14 218 THR B O 1
ATOM 3322 N N . ALA B 1 230 ? 14.333 63.322 71.350 1.00 15.49 219 ALA B N 1
ATOM 3323 C CA . ALA B 1 230 ? 14.688 64.662 70.885 1.00 15.75 219 ALA B CA 1
ATOM 3324 C C . ALA B 1 230 ? 16.073 64.731 70.256 1.00 15.82 219 ALA B C 1
ATOM 3325 O O . ALA B 1 230 ? 16.953 63.906 70.543 1.00 16.04 219 ALA B O 1
ATOM 3327 N N . TYR B 1 231 ? 16.275 65.740 69.403 1.00 16.03 220 TYR B N 1
ATOM 3328 C CA . TYR B 1 231 ? 17.620 66.105 68.960 1.00 15.99 220 TYR B CA 1
ATOM 3329 C C . TYR B 1 231 ? 17.980 67.481 69.494 1.00 15.36 220 TYR B C 1
ATOM 3330 O O . TYR B 1 231 ? 17.153 68.374 69.463 1.00 15.56 220 TYR B O 1
ATOM 3339 N N . TRP B 1 232 ? 19.216 67.608 69.962 1.00 14.56 221 TRP B N 1
ATOM 3340 C CA . TRP B 1 232 ? 19.863 68.898 70.212 1.00 14.80 221 TRP B CA 1
ATOM 3341 C C . TRP B 1 232 ? 20.665 69.236 68.971 1.00 14.49 221 TRP B C 1
ATOM 3342 O O . TRP B 1 232 ? 21.515 68.433 68.536 1.00 14.58 221 TRP B O 1
ATOM 3353 N N . LEU B 1 233 ? 20.430 70.436 68.425 1.00 14.07 222 LEU B N 1
ATOM 3354 C CA . LEU B 1 233 ? 21.156 70.927 67.255 1.00 14.44 222 LEU B CA 1
ATOM 3355 C C . LEU B 1 233 ? 21.787 72.262 67.649 1.00 14.58 222 LEU B C 1
ATOM 3356 O O . LEU B 1 233 ? 21.127 73.062 68.347 1.00 14.59 222 LEU B O 1
ATOM 3361 N N . TYR B 1 234 ? 23.038 72.477 67.259 1.00 14.72 223 TYR B N 1
ATOM 3362 C CA . TYR B 1 234 ? 23.696 73.765 67.569 1.00 15.29 223 TYR B CA 1
ATOM 3363 C C . TYR B 1 234 ? 24.133 74.464 66.283 1.00 17.01 223 TYR B C 1
ATOM 3364 O O . TYR B 1 234 ? 24.352 73.822 65.243 1.00 15.91 223 TYR B O 1
ATOM 3373 N N . ARG B 1 235 ? 24.292 75.788 66.375 1.00 17.18 224 ARG B N 1
ATOM 3374 C CA . ARG B 1 235 ? 24.842 76.608 65.291 1.00 18.60 224 ARG B CA 1
ATOM 3375 C C . ARG B 1 235 ? 26.016 77.392 65.882 1.00 19.33 224 ARG B C 1
ATOM 3376 O O . ARG B 1 235 ? 27.023 77.664 65.205 1.00 19.62 224 ARG B O 1
#

Sequence (444 aa):
VRASIEPLTWENAFFGVNSAIVRITSEAPLLTPDALAPWSRVQAKIAASNTGELDALQQLGFSLVEGEVDLALPVNNVSDSGAVVAQETDIPALRQLASAAFAQSRFRAPWYAPDASGRFYAQWIENAVRGTFDHQCLILRAASGDIRGYVSLRELNATDARIGLLAGRGAGAELMQTALNWAYARGKTTLRVATQMGNTAALKRYIQSGANVESTAYWLYRVRASIEPLTWENAFFGVNSAIVRITSEAPLLTPDALAPWSRVQAKIAASNTGELDALQQLGFSLVEGEVDLALPVNNVSDSGAVVAQETDIPALRQLASAAFAQSRFRAPWYAPDASGRFYAQWIENAVRGTFDHQCLILRAASGDIRGYVSLRELNATDARIGLLAGRGAGAELMQTALNWAYARGKTTLRVATQMGNTAALKRYIQSGANVESTAYWLYR

Radius of gyration: 23.88 Å; Cα contacts (8 Å, |Δi|>4): 915; chains: 2; bounding box: 57×60×64 Å

Nearest PDB structures (foldseek):
  2ft0-assembly1_B  TM=9.882E-01  e=1.219E-44  Escherichia coli CFT073
  7wx7-assembly1_A  TM=6.611E-01  e=8.944E-12  Legionella pneumophila
  6wqc-assembly1_A  TM=6.466E-01  e=5.295E-11  Legionella hackeliae
  6wqb-assembly1_A  TM=6.606E-01  e=1.250E-10  Legionella hackeliae
  3tt2-assembly1_A  TM=6.896E-01  e=2.949E-10  Sphaerobacter thermophilus DSM 20745

Solvent-accessible surface area: 20034 Å² total; per-residue (Å²): 80,106,2,26,34,86,69,30,108,124,20,26,90,34,29,65,49,74,0,0,18,3,126,44,62,95,172,14,95,101,9,46,84,124,37,2,69,89,60,70,42,3,0,1,111,8,51,11,76,55,37,54,39,3,33,26,0,31,163,24,48,7,31,0,0,15,1,23,5,26,0,14,4,80,15,106,147,35,62,113,32,52,28,64,67,4,105,117,126,16,10,92,49,0,76,132,72,0,30,74,61,47,48,101,5,38,2,6,53,96,43,15,60,127,91,2,7,20,96,31,23,5,51,82,0,28,66,0,15,134,28,78,146,58,21,27,0,13,0,9,94,38,122,87,37,92,38,99,1,7,0,1,1,117,43,76,76,89,67,10,0,64,3,26,4,32,18,24,239,65,0,15,50,51,0,3,54,5,0,28,48,12,0,128,76,65,56,24,75,31,0,54,1,46,16,58,0,13,57,36,78,17,4,77,71,11,18,112,38,47,1,31,5,75,54,9,12,4,20,0,0,97,65,107,3,36,32,96,65,24,104,139,21,28,91,35,28,66,49,67,0,0,13,8,136,62,81,96,174,12,93,108,10,47,78,127,43,1,69,102,66,61,55,2,0,1,113,6,52,11,73,57,26,49,41,4,36,31,0,32,158,21,48,7,32,0,1,18,0,23,5,26,0,14,1,91,13,93,106,53,66,96,30,53,31,74,65,6,105,112,124,15,10,95,48,0,76,108,57,0,40,75,60,43,37,112,12,38,2,5,46,96,42,11,58,120,91,4,0,9,99,22,30,4,48,69,0,29,30,0,21,117,37,107,55,1,95,39,0,13,1,8,109,36,122,90,32,96,28,87,2,6,0,0,0,71,85,65,78,88,67,10,0,42,6,22,12,31,20,26,246,76,0,14,55,57,0,2,55,5,0,12,40,8,0,102,74,82,57,18,79,28,0,53,3,48,14,53,1,15,60,38,75,17,4,74,75,12,20,108,35,43,2,33,5,75,54,8,10,6,22,0,0,92

Organism: Escherichia coli O6:H1 (strain CFT073 / ATCC 700928 / UPEC) (NCBI:txid199310)

InterPro domains:
  IPR000182 GNAT domain [PF00583] (120-208)
  IPR000182 GNAT domain [PS51186] (94-224)
  IPR002110 Ankyrin repeat [PS50088] (188-220)
  IPR012752 dTDP-fucosamine acetyltransferase WecD [MF_02027] (44-224)
  IPR012752 dTDP-fucosamine acetyltransferase WecD [TIGR02382] (44-224)
  IPR016181 Acyl-CoA N-acyltransferase [SSF55729] (43-218)
  IPR050832 Bacterial Acetyltransferase [PTHR43877] (88-221)

Foldseek 3Di:
DFWDWAFPVVCCVQQVFFEIEIDDDDPGHRDDLVVVPPGPKYKYKFFPPCVVVVVVVVVSPWAFLFKKFKKKAWLDDADDLPWDFAAPVCLVVQLVVQLVPCQSDSCDPPRGDHSSSSSVRSVVQNVQSVDDLQWTKIFDADPVRDTQWIWIKGDDDQAEIEIDDTDGVVCLQSRVSVHSVSCVVSVHTMYMYMDTPVPVVNVVSCVVVGMDTDGMITMIMD/DFWDWAFPVVLCVQQVAFETETGDDPPHHDDALVVVPPGPKYKYKDFPPCVVVVVVVVVSVWAFLFKKFKKKFFFDQLDALPWDWDALVCLVVQLVVQLVVQQRDSCDPPRGDSSSRSSVRSVVQSCLSVCNRFHTKIFDADPVRRTQWIWGKHADDQAEIEIDDIDGVVCLLNRLSNHSNVCVVSVHGMYMYMDTPVPVVNVVSCVVNGMDTDTMMTMIMD

B-factor: mean 25.43, std 9.0, range [13.87, 68.91]

Secondary structure (DSSP, 8-state):
-BEEEEE-HHHHHHHT--EEEEEE-SSS-B--HHHHTT-SEEEEEEETT-HHHHHHHHHTT-EEEEEEEEEEEE--S------EE--GGGHHHHHHHHHHHTTTSTT-TTTS-TTHHHHHHHHHHHHHHT--TTEEEEEEEPTTS-EEEEEEEEE-SSSEEEEEEEE-TT-HHHHHHHHHHHHHHTT-SEEEEEEETT-HHHHHHHHHTT-EEEEEEEEEE-/-BEEEEE-HHHHHHHT--EEEEEE-TTSPB--HHHHTT-SEEEEEEETT-HHHHHHHHTTT-EEEEEEEEEEEE-------S-EE--GGGHHHHHHHHHHHTTTSTT-TTTS-TTHHHHHHHHHHHHHHHTSSSSEEEEEE-TTS-EEEEEEEEE-SSSEEEEEEEE-TT-HHHHHHHHHHHHHHTT-SEEEEEEETT-HHHHHHHHHTT-EEEEEEEEEE-

CATH classification: 3.40.630.30